Protein 4M32 (pdb70)

Organism: Mycolicibacterium smegmatis (strain ATCC 700084 / mc(2)155) (NCBI:txid246196)

Nearest PDB structures (foldseek):
  4m32-assembly1_A  TM=1.006E+00  e=2.696E-22  Mycolicibacterium smegmatis MC2 155
  4m34-assembly1_A  TM=1.006E+00  e=2.832E-22  Mycolicibacterium smegmatis MC2 155
  4m32-assembly1_C  TM=1.005E+00  e=3.621E-22  Mycolicibacterium smegmatis MC2 155
  4m35-assembly1_A  TM=1.006E+00  e=4.629E-22  Mycolicibacterium smegmatis MC2 155
  4m32-assembly1_D  TM=1.005E+00  e=9.673E-22  Mycolicibacterium smegmatis MC2 155

InterPro domains:
  IPR002177 DNA-binding protein Dps [PIRSF005900] (22-159)
  IPR002177 DNA-binding protein Dps [PR01346] (41-57)
  IPR002177 DNA-binding protein Dps [PR01346] (65-81)
  IPR002177 DNA-binding protein Dps [PR01346] (136-154)
  IPR002177 DNA-binding protein Dps [PTHR42932] (21-159)
  IPR002177 DNA-binding protein Dps [cd01043] (23-156)
  IPR008331 Ferritin/DPS domain [PF00210] (22-156)
  IPR009078 Ferritin-like superfamily [SSF47240] (13-156)
  IPR012347 Ferritin-like [G3DSA:1.20.1260.10] (2-160)
  IPR023188 DNA-binding protein Dps, conserved site [PS00818] (41-57)

Sequence (640 aa):
SARRTESDIQGFHATPEFGGNLQKVLVDLIELSLQGKQAHWNVVGSSNFRDLHLQLDELVDFAREGSSDTIAERMRALDAVPDGRSDTVAATTTLPEFPAFERSTADDVVDLITTRINATVDTIRRVHDAVDAEDPSTANLLHGLIDDGLEKQAWLIRSENRKVSARRTESDIQGFHATPEFGGNLQKVLVDLIELSLQGKQAHWNVVGSSNFRDLHLQLDELVDFAREGSSDTIAERMRALDAVPDGRSDTVAATTTLPEFPAFERSTADVVDLITTRINATVDTIRRVHDAVDAEDPSTANLLHGLIDDGLEKQAWLIRSENRKVSARRTESDIQGFHATPEFGGNLQKVLVDLIELSLQGKQAHWNVVGSSNFRDLHLQLDELVDFAREGSSDTIAERMRALDAVPDGRSDTVAATTTLPEFPAFERSTADVVDLITTRINATVDTIRRVHDAVDAEDPSTANLLHGLIDDGLEKQAWLIRSENRKVSARRTESDIQGFHATPEFGGNLQKVLVDLIELSLQGKQAHWNVVGSNFRDLHLQLDELVDFAREGSSDTIAERMRALDAVPDGRSDTVAATTTLPEFPAFERSTADDVVDLITTRINATVDTIRRVHDAVDAEDPSTANLLHGLIDDGLEKQAWLIRSENRKV

B-factor: mean 15.42, std 6.51, range [6.1, 88.99]

CATH classification: 1.20.1260.10

Secondary structure (P-SEA, 3-state):
cccccccccccccccaaaaaaaaaaaaaaaaaaaaaaaaaacccccaaaaaaaaaaaaaaaaaaaaaaaaaaaaaacbbbbccaaaaaacccccccccccccaaaaaaaaaaaaaaaaaaaaaaaaaaaaacaaaaaaaaaaaaaaaaaaaacccccccc/cccccccccccccccaaaaaaaaaaaaaaaaaaaaaaaaaacccccaaaaaaaaaaaaaaaaaaaaaaaaaaaaaacbbbbbcaaaaaacccccccccccccaaaaaaaaaaaaaaaaaaaaaaaaaaaaacaaaaaaaaaaaaaaaaaaaaaccccccc/cccccccccccccccaaaaaaaaaaaaaaaaaaaaaaaaaacccccaaaaaaaaaaaaaaaaaaaaaaaaaaaaaacbbbbbcaaaaaacccccccccccccaaaaaaaaaaaaaaaaaaaaaaaaaaaaacaaaaaaaaaaaaaaaaaaaacccccccc/cccccccccccccccaaaaaaaaaaaaaaaaaaaaaaaaaacccccaaaaaaaaaaaaaaaaaaaaaaaaaaaaaacbbbbbcaaaaaacccccccccccccaaaaaaaaaaaaaaaaaaaaaaaaaaaaacaaaaaaaaaaaaaaaaaaaacccccccc

Foldseek 3Di:
DPDDDDPDDDDAADDPVLLVLLLQLLLLLLLLLVLLVQQLV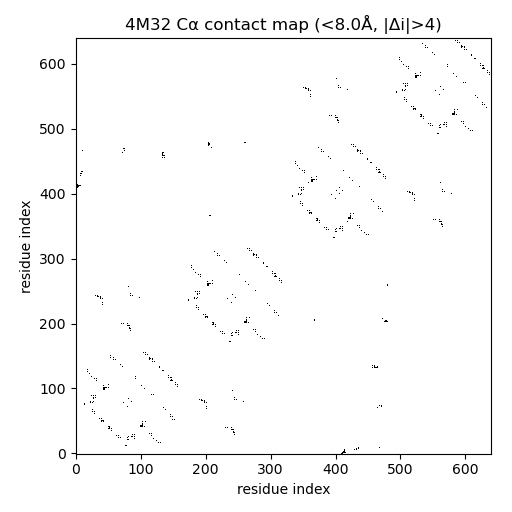AEDDDPNVLSNVLSVVSNVLSVVLNVVSQVVCVRNVHHHDRDPVCSVVRHPADDRDDHHDYLLVSLVRSLSSLVSSLVSLVVCLVVNCVRPVVVSVSSVVSNVVSVVSSCSRNVVNDDD/DPDDPDPDDDDAADDQVLLVLLQLLLLLLLLLLVLLVQCLVQEDDDPNVLSNVLSVVSNVLSVVLNVVSQVVCVVNPHHHDRDPVCSVVRHPQDDRDDHHDYLLVSLVNSLSSLVSSLVSLVVCLVVNCVRPVVVSVSSVVSNVVSVVSSCSSNVVNDDD/DPDDDDPDDDDAADDPVLLVLLLQLLLLLLLLLVLLVQCLVAEDDDPNVLSNVLSVVSNVLSVVLNVVSQVVCVRNVHHHDRDPVCSVVRHPFDDRDHHHDYLLRSLVNSLSSLVSSLVSLVVCLVVNCVRPVVVSVSSVVSNVVSVVSSCSSNVVNDDD/DPDDPDPDDDDAADDPLLLVLLLQLLLLLLVLLVLLVQCLVQEDDDPNVLSNVLSVVSNVLSVVLNVVSQVVCVRRVHHHDHDPVCSVVRHPFDDRDDHHDYLLVSLVRSLRSLVSSLVSLVVCLVVNCVRDVVVSVSSVVSNVVSVVSSCSRNVVNDDD

Structure (mmCIF, N/CA/C/O backbone):
data_4M32
#
_entry.id   4M32
#
_cell.length_a   89.650
_cell.length_b   89.650
_cell.length_c   421.071
_cell.angle_alpha   90.00
_cell.angle_beta   90.00
_cell.angle_gamma   120.00
#
_symmetry.space_group_name_H-M   'H 3 2'
#
loop_
_entity.id
_entity.type
_entity.pdbx_description
1 polymer 'Putative starvation-induced DNA protecting protein/Ferritin and Dps'
2 non-polymer 'MAGNESIUM ION'
3 non-polymer 'CHLORIDE ION'
4 non-polymer 'FE (II) ION'
5 water water
#
loop_
_atom_site.group_PDB
_atom_site.id
_atom_site.type_symbol
_atom_site.label_atom_id
_atom_site.label_alt_id
_atom_site.label_comp_id
_atom_site.label_asym_id
_atom_site.label_entity_id
_atom_site.label_seq_id
_atom_site.pdbx_PDB_ins_code
_atom_site.Cartn_x
_atom_site.Cartn_y
_atom_site.Cartn_z
_atom_site.occupancy
_atom_site.B_iso_or_equiv
_atom_site.auth_seq_id
_atom_site.auth_comp_id
_atom_site.auth_asym_id
_atom_site.auth_atom_id
_atom_site.pdbx_PDB_model_num
ATOM 1 N N . SER A 1 9 ? 2.136 19.967 15.129 1.00 29.07 2 SER A N 1
ATOM 2 C CA . SER A 1 9 ? 2.812 21.156 15.729 1.00 28.82 2 SER A CA 1
ATOM 3 C C . SER A 1 9 ? 2.211 21.509 17.087 1.00 28.59 2 SER A C 1
ATOM 4 O O . SER A 1 9 ? 1.031 21.862 17.187 1.00 28.67 2 SER A O 1
ATOM 7 N N . ALA A 1 10 ? 3.036 21.409 18.126 1.00 28.05 3 ALA A N 1
ATOM 8 C CA . ALA A 1 10 ? 2.609 21.696 19.494 1.00 27.50 3 ALA A CA 1
ATOM 9 C C . ALA A 1 10 ? 3.004 23.106 19.949 1.00 27.06 3 ALA A C 1
ATOM 10 O O . ALA A 1 10 ? 2.848 23.451 21.125 1.00 27.12 3 ALA A O 1
ATOM 12 N N . ARG A 1 11 ? 3.498 23.917 19.013 1.00 26.55 4 ARG A N 1
ATOM 13 C CA . ARG A 1 11 ? 4.001 25.260 19.322 1.00 26.09 4 ARG A CA 1
ATOM 14 C C . ARG A 1 11 ? 2.912 26.211 19.803 1.00 26.12 4 ARG A C 1
ATOM 15 O O . ARG A 1 11 ? 1.832 26.285 19.214 1.00 25.81 4 ARG A O 1
ATOM 23 N N . ARG A 1 12 ? 3.212 26.934 20.878 1.00 26.24 5 ARG A N 1
ATOM 24 C CA . ARG A 1 12 ? 2.356 28.011 21.359 1.00 26.54 5 ARG A CA 1
ATOM 25 C C . ARG A 1 12 ? 2.464 29.206 20.415 1.00 27.00 5 ARG A C 1
ATOM 26 O O . ARG A 1 12 ? 3.482 29.380 19.740 1.00 26.98 5 ARG A O 1
ATOM 34 N N . THR A 1 13 ? 1.414 30.023 20.369 1.00 27.64 6 THR A N 1
ATOM 35 C CA . THR A 1 13 ? 1.351 31.140 19.422 1.00 28.31 6 THR A CA 1
ATOM 36 C C . THR A 1 13 ? 1.290 32.523 20.079 1.00 28.68 6 THR A C 1
ATOM 37 O O . THR A 1 13 ? 1.140 33.533 19.383 1.00 28.93 6 THR A O 1
ATOM 41 N N . GLU A 1 14 ? 1.406 32.571 21.407 1.00 29.03 7 GLU A N 1
ATOM 42 C CA . GLU A 1 14 ? 1.472 33.847 22.122 1.00 29.23 7 GLU A CA 1
ATOM 43 C C . GLU A 1 14 ? 2.768 34.569 21.777 1.00 29.32 7 GLU A C 1
ATOM 44 O O . GLU A 1 14 ? 3.840 33.958 21.749 1.00 29.40 7 GLU A O 1
ATOM 50 N N . SER A 1 15 ? 2.662 35.867 21.506 1.00 29.44 8 SER A N 1
ATOM 51 C CA . SER A 1 15 ? 3.838 36.701 21.262 1.00 29.48 8 SER A CA 1
ATOM 52 C C . SER A 1 15 ? 4.459 37.159 22.581 1.00 29.26 8 SER A C 1
ATOM 53 O O . SER A 1 15 ? 5.648 37.485 22.638 1.00 29.36 8 SER A O 1
ATOM 56 N N . ASP A 1 16 ? 3.645 37.179 23.633 1.00 28.91 9 ASP A N 1
ATOM 57 C CA . ASP A 1 16 ? 4.095 37.576 24.961 1.00 28.53 9 ASP A CA 1
ATOM 58 C C . ASP A 1 16 ? 3.713 36.532 26.008 1.00 28.24 9 ASP A C 1
ATOM 59 O O . ASP A 1 16 ? 2.530 36.320 26.291 1.00 28.27 9 ASP A O 1
ATOM 61 N N . ILE A 1 17 ? 4.722 35.866 26.563 1.00 27.66 10 ILE A N 1
ATOM 62 C CA . ILE A 1 17 ? 4.519 34.944 27.678 1.00 27.20 10 ILE A CA 1
ATOM 63 C C . ILE A 1 17 ? 5.235 35.491 28.908 1.00 26.97 10 ILE A C 1
ATOM 64 O O . ILE A 1 17 ? 6.459 35.638 28.914 1.00 26.93 10 ILE A O 1
ATOM 69 N N . GLN A 1 18 ? 4.455 35.797 29.940 1.00 26.66 11 GLN A N 1
ATOM 70 C CA . GLN A 1 18 ? 4.973 36.397 31.163 1.00 26.54 11 GLN A CA 1
ATOM 71 C C . GLN A 1 18 ? 5.655 35.345 32.044 1.00 26.04 11 GLN A C 1
ATOM 72 O O . GLN A 1 18 ? 5.401 34.147 31.904 1.00 25.82 11 GLN A O 1
ATOM 78 N N . GLY A 1 19 ? 6.531 35.800 32.937 1.00 25.54 12 GLY A N 1
ATOM 79 C CA . GLY A 1 19 ? 7.226 34.906 33.860 1.00 25.09 12 GLY A CA 1
ATOM 80 C C . GLY A 1 19 ? 6.514 34.797 35.196 1.00 24.79 12 GLY A C 1
ATOM 81 O O . GLY A 1 19 ? 5.532 35.502 35.446 1.00 24.61 12 GLY A O 1
ATOM 82 N N . PHE A 1 20 ? 7.008 33.903 36.050 1.00 24.39 13 PHE A N 1
ATOM 83 C CA . PHE A 1 20 ? 6.482 33.735 37.404 1.00 24.21 13 PHE A CA 1
ATOM 84 C C . PHE A 1 20 ? 6.751 34.987 38.243 1.00 24.14 13 PHE A C 1
ATOM 85 O O . PHE A 1 20 ? 7.889 35.460 38.320 1.00 24.11 13 PHE A O 1
ATOM 93 N N . HIS A 1 21 ? 5.696 35.519 38.858 1.00 24.18 14 HIS A N 1
ATOM 94 C CA . HIS A 1 21 ? 5.799 36.697 39.719 1.00 24.21 14 HIS A CA 1
ATOM 95 C C . HIS A 1 21 ? 5.599 36.307 41.175 1.00 23.67 14 HIS A C 1
ATOM 96 O O . HIS A 1 21 ? 4.645 35.603 41.514 1.00 23.67 14 HIS A O 1
ATOM 103 N N . ALA A 1 22 ? 6.508 36.768 42.028 1.00 22.90 15 ALA A N 1
ATOM 104 C CA . ALA A 1 22 ? 6.402 36.556 43.465 1.00 22.23 15 ALA A CA 1
ATOM 105 C C . ALA A 1 22 ? 5.353 37.485 44.070 1.00 21.67 15 ALA A C 1
ATOM 106 O O . ALA A 1 22 ? 5.218 38.639 43.646 1.00 21.47 15 ALA A O 1
ATOM 108 N N . THR A 1 23 ? 4.615 36.974 45.055 1.00 21.04 16 THR A N 1
ATOM 109 C CA . THR A 1 23 ? 3.712 37.797 45.865 1.00 20.51 16 THR A CA 1
ATOM 110 C C . THR A 1 23 ? 4.529 38.750 46.736 1.00 20.22 16 THR A C 1
ATOM 111 O O . THR A 1 23 ? 5.711 38.490 46.984 1.00 20.09 16 THR A O 1
ATOM 115 N N . PRO A 1 24 ? 3.911 39.857 47.202 1.00 19.95 17 PRO A N 1
ATOM 116 C CA . PRO A 1 24 ? 4.586 40.749 48.150 1.00 19.75 17 PRO A CA 1
ATOM 117 C C . PRO A 1 24 ? 5.092 40.035 49.409 1.00 19.46 17 PRO A C 1
ATOM 118 O O . PRO A 1 24 ? 6.181 40.352 49.894 1.00 19.49 17 PRO A O 1
ATOM 122 N N . GLU A 1 25 ? 4.313 39.080 49.923 1.00 19.10 18 GLU A N 1
ATOM 123 C CA . GLU A 1 25 ? 4.701 38.312 51.111 1.00 18.73 18 GLU A CA 1
ATOM 124 C C . GLU A 1 25 ? 5.976 37.509 50.849 1.00 18.00 18 GLU A C 1
ATOM 125 O O . GLU A 1 25 ? 6.898 37.505 51.670 1.00 17.59 18 GLU A O 1
ATOM 131 N N . PHE A 1 26 ? 6.012 36.841 49.697 1.00 17.28 19 PHE A N 1
ATOM 132 C CA . PHE A 1 26 ? 7.165 36.057 49.260 1.00 16.54 19 PHE A CA 1
ATOM 133 C C . PHE A 1 26 ? 8.402 36.948 49.154 1.00 15.98 19 PHE A C 1
ATOM 134 O O . PHE A 1 26 ? 9.462 36.607 49.676 1.00 15.86 19 PHE A O 1
ATOM 142 N N . GLY A 1 27 ? 8.249 38.092 48.489 1.00 15.34 20 GLY A N 1
ATOM 143 C CA . GLY A 1 27 ? 9.312 39.096 48.389 1.00 14.57 20 GLY A CA 1
ATOM 144 C C . GLY A 1 27 ? 9.818 39.534 49.750 1.00 14.20 20 GLY A C 1
ATOM 145 O O . GLY A 1 27 ? 11.028 39.588 49.981 1.00 14.07 20 GLY A O 1
ATOM 146 N N . GLY A 1 28 ? 8.883 39.836 50.651 1.00 13.68 21 GLY A N 1
ATOM 147 C CA . GLY A 1 28 ? 9.206 40.187 52.034 1.00 13.11 21 GLY A CA 1
ATOM 148 C C . GLY A 1 28 ? 9.991 39.105 52.756 1.00 12.81 21 GLY A C 1
ATOM 149 O O . GLY A 1 28 ? 10.950 39.399 53.472 1.00 12.53 21 GLY A O 1
ATOM 150 N N . ASN A 1 29 ? 9.588 37.850 52.566 1.00 12.35 22 ASN A N 1
ATOM 151 C CA . ASN A 1 29 ? 10.274 36.718 53.193 1.00 12.13 22 ASN A CA 1
ATOM 152 C C . ASN A 1 29 ? 11.729 36.551 52.743 1.00 11.85 22 ASN A C 1
ATOM 153 O O . ASN A 1 29 ? 12.606 36.250 53.557 1.00 11.62 22 ASN A O 1
ATOM 158 N N . LEU A 1 30 ? 11.979 36.749 51.451 1.00 11.46 23 LEU A N 1
ATOM 159 C CA . LEU A 1 30 ? 13.342 36.667 50.928 1.00 11.30 23 LEU A CA 1
ATOM 160 C C . LEU A 1 30 ? 14.165 37.870 51.376 1.00 11.20 23 LEU A C 1
ATOM 161 O O . LEU A 1 30 ? 15.363 37.746 51.629 1.00 10.97 23 LEU A O 1
ATOM 166 N N . GLN A 1 31 ? 13.510 39.026 51.488 1.00 11.17 24 GLN A N 1
ATOM 167 C CA . GLN A 1 31 ? 14.139 40.233 52.027 1.00 11.39 24 GLN A CA 1
ATOM 168 C C . GLN A 1 31 ? 14.642 40.016 53.466 1.00 11.43 24 GLN A C 1
ATOM 169 O O . GLN A 1 31 ? 15.739 40.457 53.812 1.00 11.43 24 GLN A O 1
ATOM 175 N N . LYS A 1 32 ? 13.843 39.328 54.284 1.00 11.57 25 LYS A N 1
ATOM 176 C CA . LYS A 1 32 ? 14.237 38.949 55.652 1.00 11.74 25 LYS A CA 1
ATOM 177 C C . LYS A 1 32 ? 15.499 38.082 55.665 1.00 11.43 25 LYS A C 1
ATOM 178 O O . LYS A 1 32 ? 16.402 38.292 56.485 1.00 11.43 25 LYS A O 1
ATOM 184 N N . VAL A 1 33 ? 15.552 37.112 54.756 1.00 11.03 26 VAL A N 1
ATOM 185 C CA . VAL A 1 33 ? 16.728 36.251 54.602 1.00 10.73 26 VAL A CA 1
ATOM 186 C C . VAL A 1 33 ? 17.939 37.085 54.167 1.00 10.64 26 VAL A C 1
ATOM 187 O O . VAL A 1 33 ? 19.015 36.984 54.760 1.00 10.24 26 VAL A O 1
ATOM 191 N N . LEU A 1 34 ? 17.737 37.926 53.154 1.00 10.60 27 LEU A N 1
ATOM 192 C CA . LEU A 1 34 ? 18.801 38.775 52.615 1.00 10.61 27 LEU A CA 1
ATOM 193 C C . LEU A 1 34 ? 19.502 39.634 53.673 1.00 10.44 27 LEU A C 1
ATOM 194 O O . LEU A 1 34 ? 20.729 39.626 53.760 1.00 10.24 27 LEU A O 1
ATOM 199 N N . VAL A 1 35 ? 18.731 40.371 54.471 1.00 10.29 28 VAL A N 1
ATOM 200 C CA . VAL A 1 35 ? 19.328 41.289 55.448 1.00 10.24 28 VAL A CA 1
ATOM 201 C C . VAL A 1 35 ? 20.129 40.572 56.530 1.00 10.14 28 VAL A C 1
ATOM 202 O O . VAL A 1 35 ? 21.147 41.085 56.988 1.00 10.12 28 VAL A O 1
ATOM 206 N N . ASP A 1 36 ? 19.681 39.380 56.919 1.00 9.89 29 ASP A N 1
ATOM 207 C CA . ASP A 1 36 ? 20.414 38.594 57.906 1.00 9.83 29 ASP A CA 1
ATOM 208 C C . ASP A 1 36 ? 21.689 37.983 57.322 1.00 9.49 29 ASP A C 1
ATOM 209 O O . ASP A 1 36 ? 22.690 37.858 58.026 1.00 9.53 29 ASP A O 1
ATOM 214 N N . LEU A 1 37 ? 21.660 37.629 56.036 1.00 9.12 30 LEU A N 1
ATOM 215 C CA . LEU A 1 37 ? 22.862 37.136 55.354 1.00 8.89 30 LEU A CA 1
ATOM 216 C C . LEU A 1 37 ? 23.918 38.236 55.218 1.00 8.81 30 LEU A C 1
ATOM 217 O O . LEU A 1 37 ? 25.107 37.990 55.422 1.00 8.97 30 LEU A O 1
ATOM 222 N N . ILE A 1 38 ? 23.484 39.446 54.874 1.00 8.73 31 ILE A N 1
ATOM 223 C CA . ILE A 1 38 ? 24.404 40.584 54.773 1.00 8.82 31 ILE A CA 1
ATOM 224 C C . ILE A 1 38 ? 24.960 40.938 56.151 1.00 8.96 31 ILE A C 1
ATOM 225 O O . ILE A 1 38 ? 26.168 41.113 56.303 1.00 8.99 31 ILE A O 1
ATOM 230 N N . GLU A 1 39 ? 24.082 41.027 57.150 1.00 9.21 32 GLU A N 1
ATOM 231 C CA . GLU A 1 39 ? 24.523 41.300 58.518 1.00 9.38 32 GLU A CA 1
ATOM 232 C C . GLU A 1 39 ? 25.532 40.254 58.987 1.00 9.45 32 GLU A C 1
ATOM 233 O O . GLU A 1 39 ? 26.557 40.602 59.575 1.00 9.46 32 GLU A O 1
ATOM 239 N N . LEU A 1 40 ? 25.254 38.982 58.702 1.00 9.35 33 LEU A N 1
ATOM 240 C CA . LEU A 1 40 ? 26.175 37.902 59.064 1.00 9.56 33 LEU A CA 1
ATOM 241 C C . LEU A 1 40 ? 27.532 38.068 58.382 1.00 9.61 33 LEU A C 1
ATOM 242 O O . LEU A 1 40 ? 28.573 37.843 59.000 1.00 9.78 33 LEU A O 1
ATOM 247 N N . SER A 1 41 ? 27.507 38.461 57.110 1.00 9.74 34 SER A N 1
ATOM 248 C CA . SER A 1 41 ? 28.723 38.767 56.363 1.00 10.18 34 SER A CA 1
ATOM 249 C C . SER A 1 41 ? 29.548 39.868 57.030 1.00 9.92 34 SER A C 1
ATOM 250 O O . SER A 1 41 ? 30.770 39.741 57.161 1.00 9.57 34 SER A O 1
ATOM 253 N N . LEU A 1 42 ? 28.876 40.943 57.440 1.00 9.87 35 LEU A N 1
ATOM 254 C CA . LEU A 1 42 ? 29.547 42.073 58.082 1.00 10.07 35 LEU A CA 1
ATOM 255 C C . LEU A 1 42 ? 30.100 41.701 59.458 1.00 9.99 35 LEU A C 1
ATOM 256 O O . LEU A 1 42 ? 31.231 42.053 59.796 1.00 9.51 35 LEU A O 1
ATOM 261 N N . GLN A 1 43 ? 29.302 40.980 60.243 1.00 9.90 36 GLN A N 1
ATOM 262 C CA . GLN A 1 43 ? 29.750 40.512 61.554 1.00 10.26 36 GLN A CA 1
ATOM 263 C C . GLN A 1 43 ? 30.888 39.491 61.438 1.00 10.26 36 GLN A C 1
ATOM 264 O O . GLN A 1 43 ? 31.789 39.455 62.285 1.00 10.61 36 GLN A O 1
ATOM 270 N N . GLY A 1 44 ? 30.845 38.671 60.388 1.00 10.18 37 GLY A N 1
ATOM 271 C CA . GLY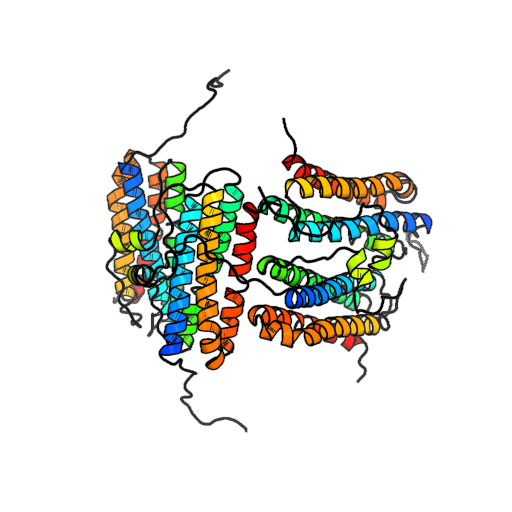 A 1 44 ? 31.884 37.670 60.141 1.00 10.29 37 GLY A CA 1
ATOM 272 C C . GLY A 1 44 ? 33.240 38.310 59.899 1.00 10.25 37 GLY A C 1
ATOM 273 O O . GLY A 1 44 ? 34.247 37.865 60.448 1.00 10.39 37 GLY A O 1
ATOM 274 N N . LYS A 1 45 ? 33.259 39.363 59.081 1.00 10.18 38 LYS A N 1
ATOM 275 C CA . LYS A 1 45 ? 34.485 40.128 58.830 1.00 9.89 38 LYS A CA 1
ATOM 276 C C . LYS A 1 45 ? 34.997 40.836 60.087 1.00 9.78 38 LYS A C 1
ATOM 277 O O . LYS A 1 45 ? 36.202 40.842 60.345 1.00 9.38 38 LYS A O 1
ATOM 283 N N . GLN A 1 46 ? 34.082 41.429 60.857 1.00 9.77 39 GLN A N 1
ATOM 284 C CA . GLN A 1 46 ? 34.429 42.064 62.134 1.00 9.82 39 GLN A CA 1
ATOM 285 C C . GLN A 1 46 ? 35.154 41.076 63.050 1.00 9.96 39 GLN A C 1
ATOM 286 O O . GLN A 1 46 ? 36.211 41.395 63.598 1.00 9.85 39 GLN A O 1
ATOM 292 N N . ALA A 1 47 ? 34.578 39.883 63.200 1.00 9.76 40 ALA A N 1
ATOM 293 C CA . ALA A 1 47 ? 35.169 38.820 64.008 1.00 9.94 40 ALA A CA 1
ATOM 294 C C . ALA A 1 47 ? 36.513 38.373 63.436 1.00 10.10 40 ALA A C 1
ATOM 295 O O . ALA A 1 47 ? 37.474 38.196 64.175 1.00 10.15 40 ALA A O 1
ATOM 297 N N . HIS A 1 48 ? 36.560 38.213 62.116 1.00 10.01 41 HIS A N 1
ATOM 298 C CA . HIS A 1 48 ? 37.761 37.815 61.376 1.00 10.15 41 HIS A CA 1
ATOM 299 C C . HIS A 1 48 ? 38.936 38.772 61.643 1.00 10.14 41 HIS A C 1
ATOM 300 O O . HIS A 1 48 ? 40.060 38.331 61.895 1.00 10.25 41 HIS A O 1
ATOM 307 N N . TRP A 1 49 ? 38.667 40.074 61.625 1.00 9.83 42 TRP A N 1
ATOM 308 C CA . TRP A 1 49 ? 39.710 41.070 61.880 1.00 9.96 42 TRP A CA 1
ATOM 309 C C . TRP A 1 49 ? 40.110 41.151 63.353 1.00 10.07 42 TRP A C 1
ATOM 310 O O . TRP A 1 49 ? 41.285 41.326 63.671 1.00 10.29 42 TRP A O 1
ATOM 321 N N . ASN A 1 50 ? 39.132 41.016 64.242 1.00 10.21 43 ASN A N 1
ATOM 322 C CA . ASN A 1 50 ? 39.328 41.392 65.641 1.00 10.52 43 ASN A CA 1
ATOM 323 C C . ASN A 1 50 ? 39.502 40.271 66.654 1.00 10.43 43 ASN A C 1
ATOM 324 O O . ASN A 1 50 ? 39.718 40.533 67.841 1.00 10.86 43 ASN A O 1
ATOM 329 N N . VAL A 1 51 ? 39.420 39.024 66.194 1.00 10.31 44 VAL A N 1
ATOM 330 C CA . VAL A 1 51 ? 39.673 37.875 67.065 1.00 10.04 44 VAL A CA 1
ATOM 331 C C . VAL A 1 51 ? 41.159 37.812 67.450 1.00 10.04 44 VAL A C 1
ATOM 332 O O . VAL A 1 51 ? 42.029 38.002 66.607 1.00 9.95 44 VAL A O 1
ATOM 336 N N . VAL A 1 52 ? 41.428 37.600 68.738 1.00 9.87 45 VAL A N 1
ATOM 337 C CA . VAL A 1 52 ? 42.785 37.342 69.222 1.00 9.86 45 VAL A CA 1
ATOM 338 C C . VAL A 1 52 ? 42.773 36.200 70.236 1.00 9.81 45 VAL A C 1
ATOM 339 O O . VAL A 1 52 ? 41.752 35.941 70.882 1.00 9.69 45 VAL A O 1
ATOM 343 N N . GLY A 1 53 ? 43.909 35.525 70.373 1.00 9.67 46 GLY A N 1
ATOM 344 C CA . GLY A 1 53 ? 44.072 34.519 71.415 1.00 9.57 46 GLY A CA 1
ATOM 345 C C . GLY A 1 53 ? 44.366 33.125 70.915 1.00 9.48 46 GLY A C 1
ATOM 346 O O . GLY A 1 53 ? 44.696 32.929 69.737 1.00 9.35 46 GLY A O 1
ATOM 347 N N A SER A 1 54 ? 44.240 32.154 71.816 0.40 9.43 47 SER A N 1
ATOM 348 N N B SER A 1 54 ? 44.245 32.159 71.824 0.60 9.49 47 SER A N 1
ATOM 349 C CA A SER A 1 54 ? 44.540 30.753 71.522 0.40 9.48 47 SER A CA 1
ATOM 350 C CA B SER A 1 54 ? 44.482 30.748 71.532 0.60 9.66 47 SER A CA 1
ATOM 351 C C A SER A 1 54 ? 43.754 30.246 70.317 0.40 9.37 47 SER A C 1
ATOM 352 C C B SER A 1 54 ? 43.745 30.322 70.268 0.60 9.43 47 SER A C 1
ATOM 353 O O A SER A 1 54 ? 42.525 30.293 70.303 0.40 9.45 47 SER A O 1
ATOM 354 O O B SER A 1 54 ? 42.534 30.509 70.160 0.60 9.53 47 SER A O 1
ATOM 359 N N . ASN A 1 55 ? 44.488 29.762 69.319 1.00 9.31 48 ASN A N 1
ATOM 360 C CA . ASN A 1 55 ? 43.931 29.302 68.042 1.00 9.08 48 ASN A CA 1
ATOM 361 C C . ASN A 1 55 ? 43.350 30.408 67.162 1.00 8.79 48 ASN A C 1
ATOM 362 O O . ASN A 1 55 ? 42.388 30.190 66.412 1.00 8.71 48 ASN A O 1
ATOM 367 N N . PHE A 1 56 ? 43.967 31.587 67.247 1.00 8.60 49 PHE A N 1
ATOM 368 C CA . PHE A 1 56 ? 43.615 32.720 66.400 1.00 8.54 49 PHE A CA 1
ATOM 369 C C . PHE A 1 56 ? 43.502 32.342 64.921 1.00 8.48 49 PHE A C 1
ATOM 370 O O . PHE A 1 56 ? 42.494 32.639 64.277 1.00 8.54 49 PHE A O 1
ATOM 378 N N . ARG A 1 57 ? 44.539 31.699 64.386 1.00 8.51 50 ARG A N 1
ATOM 379 C CA . ARG A 1 57 ? 44.657 31.535 62.935 1.00 8.20 50 ARG A CA 1
ATOM 380 C C . ARG A 1 57 ? 43.516 30.718 62.347 1.00 8.27 50 ARG A C 1
ATOM 381 O O . ARG A 1 57 ? 42.916 31.126 61.353 1.00 8.51 50 ARG A O 1
ATOM 389 N N . ASP A 1 58 ? 43.209 29.582 62.973 1.00 8.20 51 ASP A N 1
ATOM 390 C CA . ASP A 1 58 ? 42.117 28.723 62.518 1.00 8.20 51 ASP A CA 1
ATOM 391 C C . ASP A 1 58 ? 40.796 29.463 62.427 1.00 8.20 51 ASP A C 1
ATOM 392 O O . ASP A 1 58 ? 40.082 29.332 61.436 1.00 7.75 51 ASP A O 1
ATOM 397 N N . LEU A 1 59 ? 40.475 30.235 63.464 1.00 8.43 52 LEU A N 1
ATOM 398 C CA . LEU A 1 59 ? 39.218 30.970 63.485 1.00 8.77 52 LEU A CA 1
ATOM 399 C C . LEU A 1 59 ? 39.210 32.091 62.460 1.00 8.69 52 LEU A C 1
ATOM 400 O O . LEU A 1 59 ? 38.237 32.244 61.730 1.00 8.72 52 LEU A O 1
ATOM 405 N N . HIS A 1 60 ? 40.305 32.854 62.409 1.00 8.74 53 HIS A N 1
ATOM 406 C CA . HIS A 1 60 ? 40.517 33.903 61.411 1.00 8.67 53 HIS A CA 1
ATOM 407 C C . HIS A 1 60 ? 40.198 33.375 60.004 1.00 8.63 53 HIS A C 1
ATOM 408 O O . HIS A 1 60 ? 39.406 33.973 59.272 1.00 8.61 53 HIS A O 1
ATOM 415 N N . LEU A 1 61 ? 40.787 32.234 59.654 1.00 8.65 54 LEU A N 1
ATOM 416 C CA . LEU A 1 61 ? 40.577 31.608 58.345 1.00 8.66 54 LEU A CA 1
ATOM 417 C C . LEU A 1 61 ? 39.153 31.071 58.146 1.00 8.58 54 LEU A C 1
ATOM 418 O O . LEU A 1 61 ? 38.535 31.312 57.101 1.00 8.38 54 LEU A O 1
ATOM 423 N N . GLN A 1 62 ? 38.633 30.355 59.141 1.00 8.27 55 GLN A N 1
ATOM 424 C CA . GLN A 1 62 ? 37.282 29.791 59.044 1.00 8.55 55 GLN A CA 1
ATOM 425 C C . GLN A 1 62 ? 36.224 30.889 58.901 1.00 8.46 55 GLN A C 1
ATOM 426 O O . GLN A 1 62 ? 35.241 30.718 58.182 1.00 8.44 55 GLN A O 1
ATOM 432 N N . LEU A 1 63 ? 36.440 32.013 59.581 1.00 8.67 56 LEU A N 1
ATOM 433 C CA . LEU A 1 63 ? 35.520 33.147 59.491 1.00 8.65 56 LEU A CA 1
ATOM 434 C C . LEU A 1 63 ? 35.471 33.737 58.085 1.00 8.77 56 LEU A C 1
ATOM 435 O O . LEU A 1 63 ? 34.410 34.153 57.631 1.00 8.70 56 LEU A O 1
ATOM 440 N N . ASP A 1 64 ? 36.614 33.763 57.400 1.00 8.77 57 ASP A N 1
ATOM 441 C CA . ASP A 1 64 ? 36.648 34.179 55.999 1.00 9.07 57 ASP A CA 1
ATOM 442 C C . ASP A 1 64 ? 35.846 33.252 55.093 1.00 9.26 57 ASP A C 1
ATOM 443 O O . ASP A 1 64 ? 35.190 33.715 54.163 1.00 9.25 57 ASP A O 1
ATOM 448 N N . GLU A 1 65 ? 35.888 31.950 55.374 1.00 9.17 58 GLU A N 1
ATOM 449 C CA . GLU A 1 65 ? 35.089 30.980 54.616 1.00 9.65 58 GLU A CA 1
ATOM 450 C C . GLU A 1 65 ? 33.595 31.177 54.857 1.00 9.22 58 GLU A C 1
ATOM 451 O O . GLU A 1 65 ? 32.787 31.055 53.932 1.00 9.05 58 GLU A O 1
ATOM 457 N N . LEU A 1 66 ? 33.237 31.476 56.103 1.00 9.00 59 LEU A N 1
ATOM 458 C CA . LEU A 1 66 ? 31.860 31.813 56.449 1.00 8.65 59 LEU A CA 1
ATOM 459 C C . LEU A 1 66 ? 31.389 33.057 55.692 1.00 8.67 59 LEU A C 1
ATOM 460 O O . LEU A 1 66 ? 30.294 33.061 55.129 1.00 8.05 59 LEU A O 1
ATOM 465 N N . VAL A 1 67 ? 32.218 34.104 55.691 1.00 8.58 60 VAL A N 1
ATOM 466 C CA . VAL A 1 67 ? 31.904 35.350 54.982 1.00 8.93 60 VAL A CA 1
ATOM 467 C C . VAL A 1 67 ? 31.689 35.099 53.487 1.00 9.44 60 VAL A C 1
ATOM 468 O O . VAL A 1 67 ? 30.709 35.581 52.913 1.00 9.04 60 VAL A O 1
ATOM 472 N N . ASP A 1 68 ? 32.591 34.333 52.872 1.00 9.75 61 ASP A N 1
ATOM 473 C CA . ASP A 1 68 ? 32.457 33.964 51.457 1.00 10.51 61 ASP A CA 1
ATOM 474 C C . ASP A 1 68 ? 31.112 33.297 51.166 1.00 10.38 61 ASP A C 1
ATOM 475 O O . ASP A 1 68 ? 30.453 33.634 50.183 1.00 10.30 61 ASP A O 1
ATOM 480 N N . PHE A 1 69 ? 30.707 32.362 52.027 1.00 10.27 62 PHE A N 1
ATOM 481 C CA . PHE A 1 69 ? 29.444 31.648 51.840 1.00 10.32 62 PHE A CA 1
ATOM 482 C C . PHE A 1 69 ? 28.234 32.566 52.003 1.00 9.99 62 PHE A C 1
ATOM 483 O O . PHE A 1 69 ? 27.298 32.516 51.196 1.00 9.61 62 PHE A O 1
ATOM 491 N N . ALA A 1 70 ? 28.258 33.390 53.048 1.00 9.74 63 ALA A N 1
ATOM 492 C CA . ALA A 1 70 ? 27.184 34.351 53.306 1.00 9.89 63 ALA A CA 1
ATOM 493 C C . ALA A 1 70 ? 27.048 35.398 52.191 1.00 9.71 63 ALA A C 1
ATOM 494 O O . ALA A 1 70 ? 25.934 35.777 51.831 1.00 9.72 63 ALA A O 1
ATOM 496 N N . ARG A 1 71 ? 28.178 35.854 51.647 1.00 9.71 64 ARG A N 1
ATOM 497 C CA . ARG A 1 71 ? 28.175 36.796 50.519 1.00 9.53 64 ARG A CA 1
ATOM 498 C C . ARG A 1 71 ? 27.605 36.153 49.256 1.00 9.60 64 ARG A C 1
ATOM 499 O O . ARG A 1 71 ? 26.814 36.771 48.533 1.00 9.64 64 ARG A O 1
ATOM 507 N N . GLU A 1 72 ? 28.008 34.913 48.994 1.00 9.55 65 GLU A N 1
ATOM 508 C CA . GLU A 1 72 ? 27.465 34.154 47.867 1.00 9.83 65 GLU A CA 1
ATOM 509 C C . GLU A 1 72 ? 25.971 33.911 48.066 1.00 9.82 65 GLU A C 1
ATOM 510 O O . GLU A 1 72 ? 25.192 33.977 47.116 1.00 9.97 65 GLU A O 1
ATOM 513 N N . GLY A 1 73 ? 25.586 33.637 49.310 1.00 10.04 66 GLY A N 1
ATOM 514 C CA . GLY A 1 73 ? 24.187 33.443 49.676 1.00 10.24 66 GLY A CA 1
ATOM 515 C C . GLY A 1 73 ? 23.328 34.678 49.466 1.00 10.21 66 GLY A C 1
ATOM 516 O O . GLY A 1 73 ? 22.212 34.578 48.949 1.00 10.11 66 GLY A O 1
ATOM 517 N N A SER A 1 74 ? 23.838 35.841 49.867 0.50 10.32 67 SER A N 1
ATOM 518 N N B SER A 1 74 ? 23.846 35.835 49.878 0.50 10.32 67 SER A N 1
ATOM 519 C CA A SER A 1 74 ? 23.112 37.099 49.680 0.50 10.52 67 SER A CA 1
ATOM 520 C CA B SER A 1 74 ? 23.164 37.115 49.681 0.50 10.52 67 SER A CA 1
ATOM 521 C C A SER A 1 74 ? 22.900 37.401 48.195 0.50 10.69 67 SER A C 1
ATOM 522 C C B SER A 1 74 ? 22.893 37.352 48.199 0.50 10.67 67 SER A C 1
ATOM 523 O O A SER A 1 74 ? 21.831 37.867 47.802 0.50 10.73 67 SER A O 1
ATOM 524 O O B SER A 1 74 ? 21.784 37.724 47.816 0.50 10.69 67 SER A O 1
ATOM 529 N N . ASP A 1 75 ? 23.915 37.118 47.379 1.00 10.87 68 ASP A N 1
ATOM 530 C CA . ASP A 1 75 ? 23.801 37.229 45.919 1.00 11.38 68 ASP A CA 1
ATOM 531 C C . ASP A 1 75 ? 22.698 36.322 45.380 1.00 11.30 68 ASP A C 1
ATOM 532 O O . ASP A 1 75 ? 21.851 36.770 44.603 1.00 11.34 68 ASP A O 1
ATOM 537 N N . THR A 1 76 ? 22.709 35.059 45.811 1.00 11.18 69 THR A N 1
ATOM 538 C CA . THR A 1 76 ? 21.725 34.064 45.382 1.00 11.37 69 THR A CA 1
ATOM 539 C C . THR A 1 76 ? 20.298 34.529 45.685 1.00 11.25 69 THR A C 1
ATOM 540 O O . THR A 1 76 ? 19.429 34.487 44.814 1.00 10.88 69 THR A O 1
ATOM 544 N N . ILE A 1 77 ? 20.074 34.976 46.919 1.00 11.12 70 ILE A N 1
ATOM 545 C CA . ILE A 1 77 ? 18.750 35.422 47.355 1.00 10.93 70 ILE A CA 1
ATOM 546 C C . ILE A 1 77 ? 18.307 36.699 46.636 1.00 10.85 70 ILE A C 1
ATOM 547 O O . ILE A 1 77 ? 17.181 36.767 46.136 1.00 10.53 70 ILE A O 1
ATOM 552 N N . ALA A 1 78 ? 19.190 37.696 46.570 1.00 10.75 71 ALA A N 1
ATOM 553 C CA . ALA A 1 78 ? 18.871 38.948 45.877 1.00 10.97 71 ALA A CA 1
ATOM 554 C C . ALA A 1 78 ? 18.570 38.722 44.394 1.00 11.09 71 ALA A C 1
ATOM 555 O O . ALA A 1 78 ? 17.604 39.279 43.866 1.00 11.29 71 ALA A O 1
ATOM 557 N N . GLU A 1 79 ? 19.382 37.897 43.731 1.00 11.23 72 GLU A N 1
ATOM 558 C CA . GLU A 1 79 ? 19.157 37.573 42.315 1.00 11.54 72 GLU A CA 1
ATOM 559 C C . GLU A 1 79 ? 17.863 36.784 42.103 1.00 11.33 72 GLU A C 1
ATOM 560 O O . GLU A 1 79 ? 17.175 36.970 41.093 1.00 11.18 72 GLU A O 1
ATOM 566 N N . ARG A 1 80 ? 17.538 35.904 43.052 1.00 11.17 73 ARG A N 1
ATOM 567 C CA . ARG A 1 80 ? 16.283 35.150 42.991 1.00 11.19 73 ARG A CA 1
ATOM 568 C C . ARG A 1 80 ? 15.089 36.096 43.097 1.00 11.33 73 ARG A C 1
ATOM 569 O O . ARG A 1 80 ? 14.093 35.925 42.386 1.00 11.32 73 ARG A O 1
ATOM 577 N N . MET A 1 81 ? 15.202 37.096 43.973 1.00 11.45 74 MET A N 1
ATOM 578 C CA . MET A 1 81 ? 14.182 38.142 44.085 1.00 11.79 74 MET A CA 1
ATOM 579 C C . MET A 1 81 ? 13.993 38.840 42.737 1.00 11.84 74 MET A C 1
ATOM 580 O O . MET A 1 81 ? 12.871 38.930 42.238 1.00 11.73 74 MET A O 1
ATOM 585 N N . ARG A 1 82 ? 15.098 39.296 42.146 1.00 11.80 75 ARG A N 1
ATOM 586 C CA . ARG A 1 82 ? 15.079 39.943 40.831 1.00 12.03 75 ARG A CA 1
ATOM 587 C C . ARG A 1 82 ? 14.447 39.058 39.752 1.00 12.22 75 ARG A C 1
ATOM 588 O O . ARG A 1 82 ? 13.647 39.535 38.945 1.00 12.24 75 ARG A O 1
ATOM 596 N N . ALA A 1 83 ? 14.797 37.772 39.748 1.00 12.20 76 ALA A N 1
ATOM 597 C CA . ALA A 1 83 ? 14.224 36.833 38.781 1.00 12.65 76 ALA A CA 1
ATOM 598 C C . ALA A 1 83 ? 12.699 36.772 38.905 1.00 13.07 76 ALA A C 1
ATOM 599 O O . ALA A 1 83 ? 11.994 36.683 37.898 1.00 13.18 76 ALA A O 1
ATOM 601 N N . LEU A 1 84 ? 12.204 36.847 40.139 1.00 13.36 77 LEU A N 1
ATOM 602 C CA . LEU A 1 84 ? 10.765 36.774 40.403 1.00 14.12 77 LEU A CA 1
ATOM 603 C C . LEU A 1 84 ? 10.098 38.147 40.550 1.00 14.43 77 LEU A C 1
ATOM 604 O O . LEU A 1 84 ? 9.012 38.266 41.132 1.00 14.60 77 LEU A O 1
ATOM 609 N N . ASP A 1 85 ? 10.753 39.174 40.008 1.00 14.80 78 ASP A N 1
ATOM 610 C CA . ASP A 1 85 ? 10.199 40.531 39.925 1.00 15.43 78 ASP A CA 1
ATOM 611 C C . ASP A 1 85 ? 10.018 41.182 41.304 1.00 15.10 78 ASP A C 1
ATOM 612 O O . ASP A 1 85 ? 9.155 42.047 41.492 1.00 15.35 78 ASP A O 1
ATOM 617 N N . ALA A 1 86 ? 10.833 40.749 42.265 1.00 14.55 79 ALA A N 1
ATOM 618 C CA . ALA A 1 86 ? 10.899 41.372 43.582 1.00 14.11 79 ALA A CA 1
ATOM 619 C C . ALA A 1 86 ? 12.150 42.244 43.647 1.00 13.84 79 ALA A C 1
ATOM 620 O O . ALA A 1 86 ? 13.085 42.052 42.863 1.00 13.53 79 ALA A O 1
ATOM 622 N N . VAL A 1 87 ? 12.165 43.199 44.575 1.00 13.55 80 VAL A N 1
ATOM 623 C CA . VAL A 1 87 ? 13.241 44.191 44.632 1.00 13.18 80 VAL A CA 1
ATOM 624 C C . VAL A 1 87 ? 13.947 44.176 45.996 1.00 12.92 80 VAL A C 1
ATOM 625 O O . VAL A 1 87 ? 13.375 44.611 47.001 1.00 12.74 80 VAL A O 1
ATOM 629 N N . PRO A 1 88 ? 15.193 43.663 46.031 1.00 12.55 81 PRO A N 1
ATOM 630 C CA . PRO A 1 88 ? 15.972 43.581 47.264 1.00 12.33 81 PRO A CA 1
ATOM 631 C C . PRO A 1 88 ? 16.398 44.946 47.801 1.00 12.25 81 PRO A C 1
ATOM 632 O O . PRO A 1 88 ? 16.515 45.910 47.039 1.00 11.99 81 PRO A O 1
ATOM 636 N N . ASP A 1 89 ? 16.597 45.015 49.114 1.00 12.08 82 ASP A N 1
ATOM 637 C CA . ASP A 1 89 ? 17.202 46.179 49.746 1.00 12.12 82 ASP A CA 1
ATOM 638 C C . ASP A 1 89 ? 18.321 45.721 50.676 1.00 11.90 82 ASP A C 1
ATOM 639 O O . ASP A 1 89 ? 18.073 45.275 51.798 1.00 12.01 82 ASP A O 1
ATOM 644 N N . GLY A 1 90 ? 19.553 45.832 50.192 1.00 11.95 83 GLY A N 1
ATOM 645 C CA . GLY A 1 90 ? 20.733 45.473 50.977 1.00 11.56 83 GLY A CA 1
ATOM 646 C C . GLY A 1 90 ? 21.560 46.659 51.437 1.00 11.47 83 GLY A C 1
ATOM 647 O O . GLY A 1 90 ? 22.753 46.516 51.719 1.00 11.26 83 GLY A O 1
ATOM 648 N N . ARG A 1 91 ? 20.932 47.832 51.516 1.00 11.50 84 ARG A N 1
ATOM 649 C CA . ARG A 1 91 ? 21.627 49.045 51.956 1.00 11.50 84 ARG A CA 1
ATOM 650 C C . ARG A 1 91 ? 21.902 48.985 53.455 1.00 11.47 84 ARG A C 1
ATOM 651 O O . ARG A 1 91 ? 21.142 48.363 54.202 1.00 11.48 84 ARG A O 1
ATOM 659 N N . SER A 1 92 ? 22.991 49.624 53.884 1.00 11.55 85 SER A N 1
ATOM 660 C CA . SER A 1 92 ? 23.445 49.549 55.277 1.00 11.85 85 SER A CA 1
ATOM 661 C C . SER A 1 92 ? 22.383 49.954 56.296 1.00 11.96 85 SER A C 1
ATOM 662 O O . SER A 1 92 ? 22.196 49.259 57.292 1.00 11.99 85 SER A O 1
ATOM 665 N N . ASP A 1 93 ? 21.695 51.070 56.049 1.00 12.14 86 ASP A N 1
ATOM 666 C CA . ASP A 1 93 ? 20.659 51.553 56.970 1.00 12.66 86 ASP A CA 1
ATOM 667 C C . ASP A 1 93 ? 19.544 50.532 57.163 1.00 12.33 86 ASP A C 1
ATOM 668 O O . ASP A 1 93 ? 19.084 50.310 58.285 1.00 12.45 86 ASP A O 1
ATOM 673 N N . THR A 1 94 ? 19.124 49.918 56.060 1.00 12.04 87 THR A N 1
ATOM 674 C CA . THR A 1 94 ? 18.063 48.915 56.071 1.00 11.97 87 THR A CA 1
ATOM 675 C C . THR A 1 94 ? 18.518 47.657 56.805 1.00 11.82 87 THR A C 1
ATOM 676 O O . THR A 1 94 ? 17.789 47.120 57.637 1.00 11.62 87 THR A O 1
ATOM 680 N N . VAL A 1 95 ? 19.734 47.205 56.510 1.00 11.75 88 VAL A N 1
ATOM 681 C CA . VAL A 1 95 ? 20.286 46.025 57.174 1.00 11.59 88 VAL A CA 1
ATOM 682 C C . VAL A 1 95 ? 20.350 46.253 58.692 1.00 11.79 88 VAL A C 1
ATOM 683 O O . VAL A 1 95 ? 19.876 45.423 59.456 1.00 11.97 88 VAL A O 1
ATOM 687 N N . ALA A 1 96 ? 20.897 47.392 59.113 1.00 12.12 89 ALA A N 1
ATOM 688 C CA . ALA A 1 96 ? 20.992 47.733 60.539 1.00 12.17 89 ALA A CA 1
ATOM 689 C C . ALA A 1 96 ? 19.628 47.858 61.224 1.00 12.37 89 ALA A C 1
ATOM 690 O O . ALA A 1 96 ? 19.463 47.433 62.370 1.00 12.45 89 ALA A O 1
ATOM 692 N N . ALA A 1 97 ? 18.655 48.425 60.514 1.00 12.56 90 ALA A N 1
ATOM 693 C CA . ALA A 1 97 ? 17.315 48.652 61.069 1.00 12.77 90 ALA A CA 1
ATOM 694 C C . ALA A 1 97 ? 16.425 47.405 61.127 1.00 12.83 90 ALA A C 1
ATOM 695 O O . ALA A 1 97 ? 15.467 47.365 61.908 1.00 12.80 90 ALA A O 1
ATOM 697 N N . THR A 1 98 ? 16.732 46.394 60.312 1.00 12.67 91 THR A N 1
ATOM 698 C CA . THR A 1 98 ? 15.817 45.255 60.142 1.00 12.65 91 THR A CA 1
ATOM 699 C C . THR A 1 98 ? 16.400 43.863 60.422 1.00 12.64 91 THR A C 1
ATOM 700 O O . THR A 1 98 ? 15.648 42.886 60.504 1.00 12.25 91 THR A O 1
ATOM 704 N N . THR A 1 99 ? 17.722 43.756 60.562 1.00 12.52 92 THR A N 1
ATOM 705 C CA . THR A 1 99 ? 18.319 42.454 60.881 1.00 12.71 92 THR A CA 1
ATOM 706 C C . THR A 1 99 ? 17.847 41.935 62.244 1.00 12.95 92 THR A C 1
ATOM 707 O O . THR A 1 99 ? 17.659 42.715 63.187 1.00 13.39 92 THR A O 1
ATOM 711 N N . THR A 1 100 ? 17.652 40.622 62.331 1.00 13.06 93 THR A N 1
ATOM 712 C CA . THR A 1 100 ? 17.242 39.969 63.578 1.00 13.37 93 THR A CA 1
ATOM 713 C C . THR A 1 100 ? 18.441 39.514 64.407 1.00 13.44 93 THR A C 1
ATOM 714 O O . THR A 1 100 ? 18.287 39.094 65.555 1.00 13.54 93 THR A O 1
ATOM 718 N N . LEU A 1 101 ? 19.632 39.589 63.823 1.00 13.69 94 LEU A N 1
ATOM 719 C CA . LEU A 1 101 ? 20.846 39.148 64.509 1.00 13.72 94 LEU A CA 1
ATOM 720 C C . LEU A 1 101 ? 21.196 40.074 65.662 1.00 13.96 94 LEU A C 1
ATOM 721 O O . LEU A 1 101 ? 21.109 41.295 65.517 1.00 13.89 94 LEU A O 1
ATOM 726 N N . PRO A 1 102 ? 21.587 39.499 66.817 1.00 14.26 95 PRO A N 1
ATOM 727 C CA . PRO A 1 102 ? 22.126 40.330 67.886 1.00 14.63 95 PRO A CA 1
ATOM 728 C C . PRO A 1 102 ? 23.358 41.069 67.373 1.00 14.93 95 PRO A C 1
ATOM 729 O O . PRO A 1 102 ? 24.101 40.532 66.542 1.00 14.48 95 PRO A O 1
ATOM 733 N N . GLU A 1 103 ? 23.543 42.295 67.849 1.00 15.24 96 GLU A N 1
ATOM 734 C CA . GLU A 1 103 ? 24.674 43.133 67.478 1.00 16.06 96 GLU A CA 1
ATOM 735 C C . GLU A 1 103 ? 25.991 42.457 67.853 1.00 15.89 96 GLU A C 1
ATOM 736 O O . GLU A 1 103 ? 26.109 41.872 68.933 1.00 15.88 96 GLU A O 1
ATOM 742 N N . PHE A 1 104 ? 26.969 42.514 66.952 1.00 15.84 97 PHE A N 1
ATOM 743 C CA . PHE A 1 104 ? 28.307 42.052 67.290 1.00 15.67 97 PHE A CA 1
ATOM 744 C C . PHE A 1 104 ? 28.972 43.100 68.177 1.00 15.99 97 PHE A C 1
ATOM 745 O O . PHE A 1 104 ? 28.878 44.296 67.896 1.00 15.92 97 PHE A O 1
ATOM 753 N N . PRO A 1 105 ? 29.624 42.659 69.268 1.00 16.31 98 PRO A N 1
ATOM 754 C CA . PRO A 1 105 ? 30.264 43.621 70.163 1.00 16.67 98 PRO A CA 1
ATOM 755 C C . PRO A 1 105 ? 31.483 44.283 69.528 1.00 16.98 98 PRO A C 1
ATOM 756 O O . PRO A 1 105 ? 32.077 43.736 68.596 1.00 17.50 98 PRO A O 1
ATOM 760 N N . ALA A 1 106 ? 31.841 45.456 70.037 1.00 17.19 99 ALA A N 1
ATOM 761 C CA . ALA A 1 106 ? 32.962 46.219 69.507 1.00 17.02 99 ALA A CA 1
ATOM 762 C C . ALA A 1 106 ? 34.304 45.695 70.020 1.00 16.97 99 ALA A C 1
ATOM 763 O O . ALA A 1 106 ? 34.359 44.951 71.006 1.00 16.67 99 ALA A O 1
ATOM 765 N N . PHE A 1 107 ? 35.374 46.100 69.336 1.00 16.81 100 PHE A N 1
ATOM 766 C CA . PHE A 1 107 ? 36.762 45.861 69.757 1.00 16.83 100 PHE A CA 1
ATOM 767 C C . PHE A 1 107 ? 37.211 44.409 69.656 1.00 16.42 100 PHE A C 1
ATOM 768 O O . PHE A 1 107 ? 36.497 43.556 69.122 1.00 16.27 100 PHE A O 1
ATOM 776 N N . GLU A 1 108 ? 38.414 44.142 70.155 1.00 15.81 101 GLU A N 1
ATOM 777 C CA . GLU A 1 108 ? 38.979 42.805 70.115 1.00 15.59 101 GLU A CA 1
ATOM 778 C C . GLU A 1 108 ? 38.193 41.866 71.010 1.00 15.10 101 GLU A C 1
ATOM 779 O O . GLU A 1 108 ? 37.743 42.254 72.091 1.00 15.04 101 GLU A O 1
ATOM 785 N N . ARG A 1 109 ? 38.003 40.640 70.538 1.00 14.44 102 ARG A N 1
ATOM 786 C CA . ARG A 1 109 ? 37.344 39.606 71.327 1.00 13.91 102 ARG A CA 1
ATOM 787 C C . ARG A 1 109 ? 38.197 38.347 71.292 1.00 13.19 102 ARG A C 1
ATOM 788 O O . ARG A 1 109 ? 38.864 38.070 70.293 1.00 12.74 102 ARG A O 1
ATOM 796 N N . SER A 1 110 ? 38.167 37.587 72.382 1.00 12.49 103 SER A N 1
ATOM 797 C CA . SER A 1 110 ? 38.919 36.338 72.479 1.00 11.93 103 SER A CA 1
ATOM 798 C C . SER A 1 110 ? 38.385 35.304 71.494 1.00 11.59 103 SER A C 1
ATOM 799 O O . SER A 1 110 ? 37.229 35.374 71.070 1.00 11.43 103 SER A O 1
ATOM 802 N N . THR A 1 111 ? 39.232 34.342 71.142 1.00 11.16 104 THR A N 1
ATOM 803 C CA . THR A 1 111 ? 38.825 33.228 70.292 1.00 11.15 104 THR A CA 1
ATOM 804 C C . THR A 1 111 ? 37.576 32.535 70.836 1.00 10.68 104 THR A C 1
ATOM 805 O O . THR A 1 111 ? 36.624 32.292 70.092 1.00 10.32 104 THR A O 1
ATOM 809 N N . ALA A 1 112 ? 37.581 32.233 72.135 1.00 10.47 105 ALA A N 1
ATOM 810 C CA . ALA A 1 112 ? 36.447 31.569 72.782 1.00 10.16 105 ALA A CA 1
ATOM 811 C C . ALA A 1 112 ? 35.151 32.376 72.671 1.00 10.03 105 ALA A C 1
ATOM 812 O O . ALA A 1 112 ? 34.091 31.811 72.391 1.00 10.06 105 ALA A O 1
ATOM 814 N N . ASP A 1 113 ? 35.251 33.689 72.883 1.00 9.71 106 ASP A N 1
ATOM 815 C CA A ASP A 1 113 ? 34.089 34.566 72.783 0.50 9.79 106 ASP A CA 1
ATOM 816 C CA B ASP A 1 113 ? 34.117 34.611 72.784 0.50 9.76 106 ASP A CA 1
ATOM 817 C C . ASP A 1 113 ? 33.604 34.678 71.342 1.00 9.75 106 ASP A C 1
ATOM 818 O O . ASP A 1 113 ? 32.404 34.600 71.088 1.00 9.63 106 ASP A O 1
ATOM 827 N N . VAL A 1 114 ? 34.536 34.829 70.404 1.00 9.56 107 VAL A N 1
ATOM 828 C CA . VAL A 1 114 ? 34.201 34.898 68.978 1.00 9.71 107 VAL A CA 1
ATOM 829 C C . VAL A 1 114 ? 33.496 33.620 68.513 1.00 9.68 107 VAL A C 1
ATOM 830 O O . VAL A 1 114 ? 32.509 33.689 67.777 1.00 10.07 107 VAL A O 1
ATOM 834 N N . VAL A 1 115 ? 33.991 32.466 68.959 1.00 9.80 108 VAL A N 1
ATOM 835 C CA . VAL A 1 115 ? 33.356 31.181 68.658 1.00 9.96 108 VAL A CA 1
ATOM 836 C C . VAL A 1 115 ? 31.889 31.173 69.114 1.00 10.33 108 VAL A C 1
ATOM 837 O O . VAL A 1 115 ? 30.992 30.834 68.333 1.00 10.15 108 VAL A O 1
ATOM 841 N N . ASP A 1 116 ? 31.652 31.558 70.369 1.00 10.80 109 ASP A N 1
ATOM 842 C CA . ASP A 1 116 ? 30.291 31.594 70.921 1.00 11.37 109 ASP A CA 1
ATOM 843 C C . ASP A 1 116 ? 29.422 32.637 70.223 1.00 11.17 109 ASP A C 1
ATOM 844 O O . ASP A 1 116 ? 28.280 32.351 69.859 1.00 11.15 109 ASP A O 1
ATOM 849 N N . LEU A 1 117 ? 29.973 33.836 70.033 1.00 10.95 110 LEU A N 1
ATOM 850 C CA . LEU A 1 117 ? 29.246 34.937 69.404 1.00 11.02 110 LEU A CA 1
ATOM 851 C C . LEU A 1 117 ? 28.801 34.606 67.988 1.00 10.99 110 LEU A C 1
ATOM 852 O O . LEU A 1 117 ? 27.629 34.768 67.652 1.00 10.88 110 LEU A O 1
ATOM 857 N N . ILE A 1 118 ? 29.739 34.143 67.166 1.00 10.91 111 ILE A N 1
ATOM 858 C CA . ILE A 1 118 ? 29.451 33.876 65.758 1.00 11.14 111 ILE A CA 1
ATOM 859 C C . ILE A 1 118 ? 28.516 32.678 65.583 1.00 11.07 111 ILE A C 1
ATOM 860 O O . ILE A 1 118 ? 27.639 32.700 64.715 1.00 11.17 111 ILE A O 1
ATOM 865 N N . THR A 1 119 ? 28.687 31.652 66.415 1.00 11.08 112 THR A N 1
ATOM 866 C CA . THR A 1 119 ? 27.793 30.487 66.397 1.00 11.17 112 THR A CA 1
ATOM 867 C C . THR A 1 119 ? 26.341 30.929 66.605 1.00 11.56 112 THR A C 1
ATOM 868 O O . THR A 1 119 ? 25.456 30.542 65.846 1.00 11.49 112 THR A O 1
ATOM 872 N N . THR A 1 120 ? 26.118 31.756 67.625 1.00 11.89 113 THR A N 1
ATOM 873 C CA . THR A 1 120 ? 24.801 32.343 67.888 1.00 12.40 113 THR A CA 1
ATOM 874 C C . THR A 1 120 ? 24.254 33.119 66.680 1.00 12.27 113 THR A C 1
ATOM 875 O O . THR A 1 120 ? 23.076 33.001 66.340 1.00 12.28 113 THR A O 1
ATOM 879 N N . ARG A 1 121 ? 25.113 33.892 66.024 1.00 12.28 114 ARG A N 1
ATOM 880 C CA . ARG A 1 121 ? 24.680 34.689 64.877 1.00 12.17 114 ARG A CA 1
ATOM 881 C C . ARG A 1 121 ? 24.380 33.853 63.631 1.00 11.70 114 ARG A C 1
ATOM 882 O O . ARG A 1 121 ? 23.453 34.172 62.884 1.00 11.45 114 ARG A O 1
ATOM 890 N N . ILE A 1 122 ? 25.146 32.782 63.421 1.00 11.44 115 ILE A N 1
ATOM 891 C CA . ILE A 1 122 ? 24.830 31.811 62.372 1.00 11.03 115 ILE A CA 1
ATOM 892 C C . ILE A 1 122 ? 23.488 31.145 62.693 1.00 11.01 115 ILE A C 1
ATOM 893 O O . ILE A 1 122 ? 22.614 31.064 61.832 1.00 10.70 115 ILE A O 1
ATOM 898 N N . ASN A 1 123 ? 23.333 30.687 63.937 1.00 11.07 116 ASN A N 1
ATOM 899 C CA . ASN A 1 123 ? 22.078 30.085 64.400 1.00 11.15 116 ASN A CA 1
ATOM 900 C C . ASN A 1 123 ? 20.885 31.004 64.141 1.00 11.00 116 ASN A C 1
ATOM 901 O O . ASN A 1 123 ? 19.842 30.551 63.661 1.00 11.06 116 ASN A O 1
ATOM 906 N N . ALA A 1 124 ? 21.057 32.292 64.445 1.00 10.59 117 ALA A N 1
ATOM 907 C CA . ALA A 1 124 ? 20.025 33.305 64.206 1.00 10.43 117 ALA A CA 1
ATOM 908 C C . ALA A 1 124 ? 19.682 33.445 62.722 1.00 10.27 117 ALA A C 1
ATOM 909 O O . ALA A 1 124 ? 18.507 33.534 62.362 1.00 10.21 117 ALA A O 1
ATOM 911 N N . THR A 1 125 ? 20.707 33.461 61.872 1.00 10.16 118 THR A N 1
ATOM 912 C CA . THR A 1 125 ? 20.520 33.581 60.421 1.00 10.17 118 THR A CA 1
ATOM 913 C C . THR A 1 125 ? 19.768 32.374 59.856 1.00 10.16 118 THR A C 1
ATOM 914 O O . THR A 1 125 ? 18.826 32.530 59.070 1.00 10.19 118 THR A O 1
ATOM 918 N N . VAL A 1 126 ? 20.189 31.179 60.265 1.00 10.26 119 VAL A N 1
ATOM 919 C CA . VAL A 1 126 ? 19.520 29.932 59.883 1.00 10.42 119 VAL A CA 1
ATOM 920 C C . VAL A 1 126 ? 18.067 29.893 60.386 1.00 10.89 119 VAL A C 1
ATOM 921 O O . VAL A 1 126 ? 17.168 29.430 59.672 1.00 10.66 119 VAL A O 1
ATOM 925 N N . ASP A 1 127 ? 17.843 30.384 61.604 1.00 11.22 120 ASP A N 1
ATOM 926 C CA . ASP A 1 127 ? 16.485 30.456 62.152 1.00 12.11 120 ASP A CA 1
ATOM 927 C C . ASP A 1 127 ? 15.546 31.260 61.252 1.00 11.69 120 ASP A C 1
ATOM 928 O O . ASP A 1 127 ? 14.414 30.847 61.019 1.00 11.28 120 ASP A O 1
ATOM 933 N N . THR A 1 128 ? 16.022 32.396 60.744 1.00 11.67 121 THR A N 1
ATOM 934 C CA . THR A 1 128 ? 15.239 33.212 59.810 1.00 11.71 121 THR A CA 1
ATOM 935 C C . THR A 1 128 ? 14.851 32.415 58.561 1.00 11.57 121 THR A C 1
ATOM 936 O O . THR A 1 128 ? 13.692 32.444 58.130 1.00 11.66 121 THR A O 1
ATOM 940 N N . ILE A 1 129 ? 15.813 31.686 58.001 1.00 11.23 122 ILE A N 1
ATOM 941 C CA . ILE A 1 129 ? 15.568 30.866 56.811 1.00 11.20 122 ILE A CA 1
ATOM 942 C C . ILE A 1 129 ? 14.568 29.741 57.117 1.00 11.36 122 ILE A C 1
ATOM 943 O O . ILE A 1 129 ? 13.645 29.490 56.339 1.00 11.19 122 ILE A O 1
ATOM 948 N N . ARG A 1 130 ? 14.742 29.091 58.265 1.00 11.78 123 ARG A N 1
ATOM 949 C CA . ARG A 1 130 ? 13.826 28.036 58.693 1.00 12.29 123 ARG A CA 1
ATOM 950 C C . ARG A 1 130 ? 12.420 28.583 58.981 1.00 12.66 123 ARG A C 1
ATOM 951 O O . ARG A 1 130 ? 11.425 27.912 58.693 1.00 12.56 123 ARG A O 1
ATOM 959 N N . ARG A 1 131 ? 12.350 29.796 59.532 1.00 13.22 124 ARG A N 1
ATOM 960 C CA . ARG A 1 131 ? 11.069 30.465 59.821 1.00 14.01 124 ARG A CA 1
ATOM 961 C C . ARG A 1 131 ? 10.252 30.766 58.563 1.00 13.82 124 ARG A C 1
ATOM 962 O O . ARG A 1 131 ? 9.030 30.595 58.559 1.00 13.87 124 ARG A O 1
ATOM 970 N N . VAL A 1 132 ? 10.921 31.215 57.502 1.00 13.64 125 VAL A N 1
ATOM 971 C CA . VAL A 1 132 ? 10.233 31.557 56.250 1.00 13.56 125 VAL A CA 1
ATOM 972 C C . VAL A 1 132 ? 10.106 30.373 55.283 1.00 13.65 125 VAL A C 1
ATOM 973 O O . VAL A 1 132 ? 9.382 30.460 54.288 1.00 13.51 125 VAL A O 1
ATOM 977 N N . HIS A 1 133 ? 10.801 29.275 55.584 1.00 13.80 126 HIS A N 1
ATOM 978 C CA . HIS A 1 133 ? 10.891 28.128 54.676 1.00 13.99 126 HIS A CA 1
ATOM 979 C C . HIS A 1 133 ? 9.550 27.664 54.094 1.00 14.13 126 HIS A C 1
ATOM 980 O O . HIS A 1 133 ? 9.378 27.642 52.876 1.00 14.06 126 HIS A O 1
ATOM 987 N N . ASP A 1 134 ? 8.620 27.276 54.966 1.00 14.30 127 ASP A N 1
ATOM 988 C CA . ASP A 1 134 ? 7.361 26.663 54.527 1.00 14.57 127 ASP A CA 1
ATOM 989 C C . ASP A 1 134 ? 6.528 27.590 53.644 1.00 14.41 127 ASP A C 1
ATOM 990 O O . ASP A 1 134 ? 5.963 27.147 52.643 1.00 14.59 127 ASP A O 1
ATOM 995 N N . ALA A 1 135 ? 6.481 28.873 54.001 1.00 14.31 128 ALA A N 1
ATOM 996 C CA . ALA A 1 135 ? 5.771 29.877 53.204 1.00 14.18 128 ALA A CA 1
ATOM 997 C C . ALA A 1 135 ? 6.392 30.032 51.816 1.00 14.22 128 ALA A C 1
ATOM 998 O O . ALA A 1 135 ? 5.679 30.157 50.819 1.00 14.06 128 ALA A O 1
ATOM 1000 N N . VAL A 1 136 ? 7.725 30.011 51.761 1.00 13.98 129 VAL A N 1
ATOM 1001 C CA . VAL A 1 136 ? 8.455 30.078 50.497 1.00 13.93 129 VAL A CA 1
ATOM 1002 C C . VAL A 1 136 ? 8.200 28.823 49.654 1.00 14.07 129 VAL A C 1
ATOM 1003 O O . VAL A 1 136 ? 7.842 28.923 48.477 1.00 14.16 129 VAL A O 1
ATOM 1007 N N . ASP A 1 137 ? 8.375 27.653 50.270 1.00 14.40 130 ASP A N 1
ATOM 1008 C CA . ASP A 1 137 ? 8.159 26.360 49.612 1.00 14.76 130 ASP A CA 1
ATOM 1009 C C . ASP A 1 137 ? 6.750 26.224 49.032 1.00 14.81 130 ASP A C 1
ATOM 1010 O O . ASP A 1 137 ? 6.577 25.694 47.931 1.00 14.69 130 ASP A O 1
ATOM 1015 N N . ALA A 1 138 ? 5.756 26.708 49.773 1.00 14.91 131 ALA A N 1
ATOM 1016 C CA . ALA A 1 138 ? 4.356 26.662 49.331 1.00 15.07 131 ALA A CA 1
ATOM 1017 C C . ALA A 1 138 ? 4.117 27.428 48.029 1.00 15.10 131 ALA A C 1
ATOM 1018 O O . ALA A 1 138 ? 3.350 26.980 47.172 1.00 15.29 131 ALA A O 1
ATOM 1020 N N . GLU A 1 139 ? 4.774 28.578 47.886 1.00 14.88 132 GLU A N 1
ATOM 1021 C CA . GLU A 1 139 ? 4.626 29.406 46.693 1.00 14.63 132 GLU A CA 1
ATOM 1022 C C . GLU A 1 139 ? 5.566 28.976 45.564 1.00 14.47 132 GLU A C 1
ATOM 1023 O O . GLU A 1 139 ? 5.184 28.994 44.388 1.00 14.11 132 GLU A O 1
ATOM 1029 N N . ASP A 1 140 ? 6.791 28.599 45.923 1.00 14.07 133 ASP A N 1
ATOM 1030 C CA . ASP A 1 140 ? 7.820 28.300 44.930 1.00 14.00 133 ASP A CA 1
ATOM 1031 C C . ASP A 1 140 ? 8.884 27.332 45.462 1.00 13.88 133 ASP A C 1
ATOM 1032 O O . ASP A 1 140 ? 9.869 27.762 46.069 1.00 13.94 133 ASP A O 1
ATOM 1037 N N . PRO A 1 141 ? 8.692 26.020 45.230 1.00 13.75 134 PRO A N 1
ATOM 1038 C CA . PRO A 1 141 ? 9.643 24.992 45.676 1.00 13.61 134 PRO A CA 1
ATOM 1039 C C . PRO A 1 141 ? 11.080 25.188 45.177 1.00 13.24 134 PRO A C 1
ATOM 1040 O O . PRO A 1 141 ? 12.024 24.794 45.865 1.00 13.10 134 PRO A O 1
ATOM 1044 N N . SER A 1 142 ? 11.240 25.783 43.995 1.00 12.99 135 SER A N 1
ATOM 1045 C CA . SER A 1 142 ? 12.569 26.038 43.432 1.00 12.75 135 SER A CA 1
ATOM 1046 C C . SER A 1 142 ? 13.382 26.995 44.297 1.00 12.69 135 SER A C 1
ATOM 1047 O O . SER A 1 142 ? 14.594 26.834 44.433 1.00 12.66 135 SER A O 1
ATOM 1050 N N . THR A 1 143 ? 12.713 27.982 44.888 1.00 12.60 136 THR A N 1
ATOM 1051 C CA . THR A 1 143 ? 13.369 28.889 45.832 1.00 12.61 136 THR A CA 1
ATOM 1052 C C . THR A 1 143 ? 13.692 28.179 47.149 1.00 12.63 136 THR A C 1
ATOM 1053 O O . THR A 1 143 ? 14.754 28.413 47.739 1.00 12.33 136 THR A O 1
ATOM 1057 N N . ALA A 1 144 ? 12.795 27.295 47.594 1.00 12.34 137 ALA A N 1
ATOM 1058 C CA . ALA A 1 144 ? 13.050 26.499 48.798 1.00 12.25 137 ALA A CA 1
ATOM 1059 C C . ALA A 1 144 ? 14.326 25.673 48.658 1.00 12.10 137 ALA A C 1
ATOM 1060 O O . ALA A 1 144 ? 15.051 25.492 49.635 1.00 11.74 137 ALA A O 1
ATOM 1062 N N . ASN A 1 145 ? 14.600 25.190 47.443 1.00 12.03 138 ASN A N 1
ATOM 1063 C CA . ASN A 1 145 ? 15.852 24.484 47.149 1.00 12.42 138 ASN A CA 1
ATOM 1064 C C . ASN A 1 145 ? 17.083 25.339 47.455 1.00 11.83 138 ASN A C 1
ATOM 1065 O O . ASN A 1 145 ? 18.055 24.850 48.034 1.00 11.58 138 ASN A O 1
ATOM 1070 N N . LEU A 1 146 ? 17.032 26.612 47.064 1.00 11.15 139 LEU A N 1
ATOM 1071 C CA . LEU A 1 146 ? 18.096 27.560 47.382 1.00 10.68 139 LEU A CA 1
ATOM 1072 C C . LEU A 1 146 ? 18.232 27.720 48.895 1.00 10.47 139 LEU A C 1
ATOM 1073 O O . LEU A 1 146 ? 19.351 27.781 49.420 1.00 9.92 139 LEU A O 1
ATOM 1078 N N . LEU A 1 147 ? 17.093 27.767 49.588 1.00 10.14 140 LEU A N 1
ATOM 1079 C CA . LEU A 1 147 ? 17.085 27.876 51.049 1.00 10.11 140 LEU A CA 1
ATOM 1080 C C . LEU A 1 147 ? 17.735 26.663 51.707 1.00 9.97 140 LEU A C 1
ATOM 1081 O O . LEU A 1 147 ? 18.437 26.810 52.713 1.00 9.86 140 LEU A O 1
ATOM 1086 N N . HIS A 1 148 ? 17.502 25.475 51.142 1.00 9.79 141 HIS A N 1
ATOM 1087 C CA . HIS A 1 148 ? 18.112 24.240 51.654 1.00 10.03 141 HIS A CA 1
ATOM 1088 C C . HIS A 1 148 ? 19.635 24.302 51.558 1.00 10.11 141 HIS A C 1
ATOM 1089 O O . HIS A 1 148 ? 20.338 23.869 52.472 1.00 9.95 141 HIS A O 1
ATOM 1096 N N . GLY A 1 149 ? 20.132 24.852 50.451 1.00 10.27 142 GLY A N 1
ATOM 1097 C CA . GLY A 1 149 ? 21.570 25.062 50.262 1.00 10.43 142 GLY A CA 1
ATOM 1098 C C . GLY A 1 149 ? 22.159 25.984 51.314 1.00 10.33 142 GLY A C 1
ATOM 1099 O O . GLY A 1 149 ? 23.234 25.716 51.850 1.00 10.49 142 GLY A O 1
ATOM 1100 N N . LEU A 1 150 ? 21.444 27.069 51.610 1.00 10.24 143 LEU A N 1
ATOM 1101 C CA . LEU A 1 150 ? 21.850 28.033 52.629 1.00 10.25 143 LEU A CA 1
ATOM 1102 C C . LEU A 1 150 ? 21.848 27.440 54.029 1.00 10.22 143 LEU A C 1
ATOM 1103 O O . LEU A 1 150 ? 22.793 27.647 54.790 1.00 9.85 143 LEU A O 1
ATOM 1108 N N . ILE A 1 151 ? 20.783 26.713 54.364 1.00 9.91 144 ILE A N 1
ATOM 1109 C CA . ILE A 1 151 ? 20.693 26.024 55.653 1.00 10.08 144 ILE A CA 1
ATOM 1110 C C . ILE A 1 151 ? 21.857 25.041 55.837 1.00 10.07 144 ILE A C 1
ATOM 1111 O O . ILE A 1 151 ? 22.568 25.107 56.847 1.00 9.94 144 ILE A O 1
ATOM 1116 N N . ASP A 1 152 ? 22.061 24.161 54.855 1.00 10.24 145 ASP A N 1
ATOM 1117 C CA A ASP A 1 152 ? 23.126 23.158 54.911 0.50 10.30 145 ASP A CA 1
ATOM 1118 C CA B ASP A 1 152 ? 23.130 23.161 54.917 0.50 10.24 145 ASP A CA 1
ATOM 1119 C C . ASP A 1 152 ? 24.503 23.812 55.066 1.00 10.24 145 ASP A C 1
ATOM 1120 O O . ASP A 1 152 ? 25.276 23.452 55.962 1.00 10.20 145 ASP A O 1
ATOM 1129 N N . GLY A 1 153 ? 24.798 24.775 54.192 1.00 9.73 146 GLY A N 1
ATOM 1130 C CA . GLY A 1 153 ? 26.082 25.473 54.204 1.00 9.68 146 GLY A CA 1
ATOM 1131 C C . GLY A 1 153 ? 26.369 26.204 55.501 1.00 9.59 146 GLY A C 1
ATOM 1132 O O . GLY A 1 153 ? 27.470 26.104 56.035 1.00 9.68 146 GLY A O 1
ATOM 1133 N N . LEU A 1 154 ? 25.377 26.931 56.014 1.00 9.48 147 LEU A N 1
ATOM 1134 C CA . LEU A 1 154 ? 25.563 27.719 57.237 1.00 9.33 147 LEU A CA 1
ATOM 1135 C C . LEU A 1 154 ? 25.675 26.862 58.490 1.00 9.35 147 LEU A C 1
ATOM 1136 O O . LEU A 1 154 ? 26.479 27.153 59.373 1.00 9.18 147 LEU A O 1
ATOM 1141 N N . GLU A 1 155 ? 24.870 25.805 58.569 1.00 9.39 148 GLU A N 1
ATOM 1142 C CA . GLU A 1 155 ? 24.942 24.890 59.711 1.00 9.57 148 GLU A CA 1
ATOM 1143 C C . GLU A 1 155 ? 26.262 24.111 59.731 1.00 9.37 148 GLU A C 1
ATOM 1144 O O . GLU A 1 155 ? 26.764 23.763 60.800 1.00 9.25 148 GLU A O 1
ATOM 1150 N N . LYS A 1 156 ? 26.823 23.856 58.549 1.00 9.41 149 LYS A N 1
ATOM 1151 C CA . LYS A 1 156 ? 28.176 23.298 58.437 1.00 9.44 149 LYS A CA 1
ATOM 1152 C C . LYS A 1 156 ? 29.214 24.275 59.001 1.00 9.31 149 LYS A C 1
ATOM 1153 O O . LYS A 1 156 ? 30.109 23.873 59.755 1.00 9.04 149 LYS A O 1
ATOM 1159 N N . GLN A 1 157 ? 29.091 25.552 58.637 1.00 9.06 150 GLN A N 1
ATOM 1160 C CA . GLN A 1 157 ? 29.963 26.598 59.185 1.00 9.08 150 GLN A CA 1
ATOM 1161 C C . GLN A 1 157 ? 29.842 26.664 60.705 1.00 9.11 150 GLN A C 1
ATOM 1162 O O . GLN A 1 157 ? 30.847 26.783 61.404 1.00 9.12 150 GLN A O 1
ATOM 1168 N N . ALA A 1 158 ? 28.609 26.577 61.207 1.00 9.16 151 ALA A N 1
ATOM 1169 C CA . ALA A 1 158 ? 28.362 26.600 62.649 1.00 8.99 151 ALA A CA 1
ATOM 1170 C C . ALA A 1 158 ? 29.089 25.456 63.341 1.00 8.88 151 ALA A C 1
ATOM 1171 O O . ALA A 1 158 ? 29.732 25.664 64.363 1.00 9.13 151 ALA A O 1
ATOM 1173 N N . TRP A 1 159 ? 28.999 24.255 62.774 1.00 8.77 152 TRP A N 1
ATOM 1174 C CA . TRP A 1 159 ? 29.731 23.105 63.310 1.00 8.88 152 TRP A CA 1
ATOM 1175 C C . TRP A 1 159 ? 31.251 23.318 63.294 1.00 8.81 152 TRP A C 1
ATOM 1176 O O . TRP A 1 159 ? 31.922 23.108 64.307 1.00 8.81 152 TRP A O 1
ATOM 1187 N N . LEU A 1 160 ? 31.787 23.752 62.157 1.00 8.83 153 LEU A N 1
ATOM 1188 C CA . LEU A 1 160 ? 33.234 23.964 62.017 1.00 8.81 153 LEU A CA 1
ATOM 1189 C C . LEU A 1 160 ? 33.787 25.058 62.939 1.00 8.80 153 LEU A C 1
ATOM 1190 O O . LEU A 1 160 ? 34.959 25.021 63.326 1.00 9.19 153 LEU A O 1
ATOM 1195 N N . ILE A 1 161 ? 32.944 26.028 63.279 1.00 8.74 154 ILE A N 1
ATOM 1196 C CA . ILE A 1 161 ? 33.331 27.114 64.181 1.00 8.40 154 ILE A CA 1
ATOM 1197 C C . ILE A 1 161 ? 33.134 26.735 65.659 1.00 8.55 154 ILE A C 1
ATOM 1198 O O . ILE A 1 161 ? 34.063 26.851 66.464 1.00 8.14 154 ILE A O 1
ATOM 1203 N N . ARG A 1 162 ? 31.936 26.261 65.999 1.00 8.58 155 ARG A N 1
ATOM 1204 C CA . ARG A 1 162 ? 31.559 25.998 67.398 1.00 9.00 155 ARG A CA 1
ATOM 1205 C C . ARG A 1 162 ? 32.359 24.874 68.071 1.00 8.94 155 ARG A C 1
ATOM 1206 O O . ARG A 1 162 ? 32.501 24.863 69.300 1.00 8.98 155 ARG A O 1
ATOM 1214 N N . SER A 1 163 ? 32.873 23.939 67.272 1.00 9.13 156 SER A N 1
ATOM 1215 C CA . SER A 1 163 ? 33.556 22.747 67.796 1.00 9.45 156 SER A CA 1
ATOM 1216 C C . SER A 1 163 ? 34.829 23.079 68.577 1.00 9.95 156 SER A C 1
ATOM 1217 O O . SER A 1 163 ? 35.289 22.275 69.394 1.00 10.13 156 SER A O 1
ATOM 1220 N N . GLU A 1 164 ? 35.381 24.266 68.326 1.00 10.22 157 GLU A N 1
ATOM 1221 C CA . GLU A 1 164 ? 36.508 24.797 69.093 1.00 10.75 157 GLU A CA 1
ATOM 1222 C C . GLU A 1 164 ? 36.203 24.849 70.598 1.00 11.09 157 GLU A C 1
ATOM 1223 O O . GLU A 1 164 ? 37.077 24.564 71.428 1.00 11.02 157 GLU A O 1
ATOM 1229 N N . ASN A 1 165 ? 34.961 25.205 70.928 1.00 11.37 158 ASN A N 1
ATOM 1230 C CA . ASN A 1 165 ? 34.526 25.413 72.313 1.00 12.25 158 ASN A CA 1
ATOM 1231 C C . ASN A 1 165 ? 33.847 24.207 72.965 1.00 12.98 158 ASN A C 1
ATOM 1232 O O . ASN A 1 165 ? 33.579 24.222 74.168 1.00 13.12 158 ASN A O 1
ATOM 1237 N N . ARG A 1 166 ? 33.554 23.180 72.172 1.00 14.01 159 ARG A N 1
ATOM 1238 C CA . ARG A 1 166 ? 32.923 21.961 72.681 1.00 15.29 159 ARG A CA 1
ATOM 1239 C C . ARG A 1 166 ? 33.943 21.091 73.406 1.00 16.12 159 ARG A C 1
ATOM 1240 O O . ARG A 1 166 ? 34.967 20.719 72.831 1.00 16.15 159 ARG A O 1
ATOM 1248 N N . LYS A 1 167 ? 33.665 20.774 74.668 1.00 17.26 160 LYS A N 1
ATOM 1249 C CA . LYS A 1 167 ? 34.622 20.049 75.507 1.00 18.49 160 LYS A CA 1
ATOM 1250 C C . LYS A 1 167 ? 34.146 18.636 75.836 1.00 19.06 160 LYS A C 1
ATOM 1251 O O . LYS A 1 167 ? 33.066 18.453 76.403 1.00 18.71 160 LYS A O 1
ATOM 1257 N N . VAL A 1 168 ? 34.979 17.659 75.474 1.00 19.89 161 VAL A N 1
ATOM 1258 C CA . VAL A 1 168 ? 34.724 16.220 75.644 1.00 21.13 161 VAL A CA 1
ATOM 1259 C C . VAL A 1 168 ? 33.300 15.809 75.260 1.00 21.86 161 VAL A C 1
ATOM 1260 O O . VAL A 1 168 ? 33.051 15.385 74.129 1.00 22.37 161 VAL A O 1
ATOM 1265 N N . SER B 1 9 ? 77.190 39.478 66.970 1.00 30.39 2 SER B N 1
ATOM 1266 C CA . SER B 1 9 ? 78.151 40.604 66.776 1.00 30.43 2 SER B CA 1
ATOM 1267 C C . SER B 1 9 ? 77.400 41.899 66.467 1.00 30.08 2 SER B C 1
ATOM 1268 O O . SER B 1 9 ? 77.433 42.845 67.260 1.00 30.42 2 SER B O 1
ATOM 1271 N N . ALA B 1 10 ? 76.722 41.935 65.321 1.00 29.50 3 ALA B N 1
ATOM 1272 C CA . ALA B 1 10 ? 75.810 43.032 64.994 1.00 28.78 3 ALA B CA 1
ATOM 1273 C C . ALA B 1 10 ? 74.407 42.748 65.536 1.00 28.27 3 ALA B C 1
ATOM 1274 O O . ALA B 1 10 ? 73.524 43.607 65.479 1.00 27.97 3 ALA B O 1
ATOM 1276 N N . ARG B 1 11 ? 74.218 41.537 66.065 1.00 27.81 4 ARG B N 1
ATOM 1277 C CA . ARG B 1 11 ? 72.936 41.106 66.616 1.00 27.38 4 ARG B CA 1
ATOM 1278 C C . ARG B 1 11 ? 72.526 41.954 67.814 1.00 27.80 4 ARG B C 1
ATOM 1279 O O . ARG B 1 11 ? 73.335 42.224 68.703 1.00 27.33 4 ARG B O 1
ATOM 1287 N N . ARG B 1 12 ? 71.264 42.374 67.820 1.00 28.27 5 ARG B N 1
ATOM 1288 C CA . ARG B 1 12 ? 70.695 43.103 68.947 1.00 29.07 5 ARG B CA 1
ATOM 1289 C C . ARG B 1 12 ? 70.414 42.125 70.083 1.00 29.90 5 ARG B C 1
ATOM 1290 O O . ARG B 1 12 ? 69.877 41.041 69.861 1.00 29.94 5 ARG B O 1
ATOM 1298 N N . THR B 1 13 ? 70.790 42.516 71.298 1.00 31.00 6 THR B N 1
ATOM 1299 C CA . THR B 1 13 ? 70.731 41.629 72.466 1.00 32.04 6 THR B CA 1
ATOM 1300 C C . THR B 1 13 ? 69.384 41.705 73.185 1.00 32.69 6 THR B C 1
ATOM 1301 O O . THR B 1 13 ? 69.228 41.189 74.297 1.00 32.79 6 THR B O 1
ATOM 1305 N N . GLU B 1 14 ? 68.416 42.343 72.533 1.00 33.42 7 GLU B N 1
ATOM 1306 C CA . GLU B 1 14 ? 67.101 42.582 73.103 1.00 34.12 7 GLU B CA 1
ATOM 1307 C C . GLU B 1 14 ? 66.250 41.320 72.990 1.00 34.39 7 GLU B C 1
ATOM 1308 O O . GLU B 1 14 ? 66.168 40.715 71.919 1.00 34.52 7 GLU B O 1
ATOM 1314 N N . SER B 1 15 ? 65.627 40.924 74.098 1.00 34.73 8 SER B N 1
ATOM 1315 C CA . SER B 1 15 ? 64.782 39.727 74.125 1.00 34.96 8 SER B CA 1
ATOM 1316 C C . SER B 1 15 ? 63.356 40.031 73.663 1.00 34.98 8 SER B C 1
ATOM 1317 O O . SER B 1 15 ? 62.647 39.141 73.180 1.00 35.18 8 SER B O 1
ATOM 1320 N N . ASP B 1 16 ? 62.947 41.289 73.817 1.00 34.86 9 ASP B N 1
ATOM 1321 C CA . ASP B 1 16 ? 61.635 41.746 73.374 1.00 34.61 9 ASP B CA 1
ATOM 1322 C C . ASP B 1 16 ? 61.747 43.090 72.658 1.00 34.42 9 ASP B C 1
ATOM 1323 O O . ASP B 1 16 ? 61.883 44.140 73.295 1.00 34.56 9 ASP B O 1
ATOM 1325 N N . ILE B 1 17 ? 61.710 43.038 71.328 1.00 33.95 10 ILE B N 1
ATOM 1326 C CA . ILE B 1 17 ? 61.738 44.230 70.481 1.00 33.44 10 ILE B CA 1
ATOM 1327 C C . ILE B 1 17 ? 60.311 44.556 70.052 1.00 33.19 10 ILE B C 1
ATOM 1328 O O . ILE B 1 17 ? 59.588 43.683 69.555 1.00 33.06 10 ILE B O 1
ATOM 1333 N N . GLN B 1 18 ? 59.908 45.809 70.257 1.00 32.76 11 GLN B N 1
ATOM 1334 C CA . GLN B 1 18 ? 58.562 46.251 69.896 1.00 32.34 11 GLN B CA 1
ATOM 1335 C C . GLN B 1 18 ? 58.469 46.616 68.419 1.00 31.67 11 GLN B C 1
ATOM 1336 O O . GLN B 1 18 ? 59.425 47.125 67.830 1.00 31.60 11 GLN B O 1
ATOM 1342 N N . GLY B 1 19 ? 57.310 46.342 67.829 1.00 30.97 12 GLY B N 1
ATOM 1343 C CA . GLY B 1 19 ? 57.030 46.741 66.454 1.00 30.09 12 GLY B CA 1
ATOM 1344 C C . GLY B 1 19 ? 56.527 48.171 66.388 1.00 29.45 12 GLY B C 1
ATOM 1345 O O . GLY B 1 19 ? 56.501 48.879 67.401 1.00 29.46 12 GLY B O 1
ATOM 1346 N N . PHE B 1 20 ? 56.132 48.596 65.192 1.00 28.68 13 PHE B N 1
ATOM 1347 C CA . PHE B 1 20 ? 55.597 49.939 64.982 1.00 28.00 13 PHE B CA 1
ATOM 1348 C C . PHE B 1 20 ? 54.147 50.001 65.454 1.00 27.65 13 PHE B C 1
ATOM 1349 O O . PHE B 1 20 ? 53.312 49.194 65.038 1.00 27.56 13 PHE B O 1
ATOM 1357 N N . HIS B 1 21 ? 53.859 50.954 66.336 1.00 27.26 14 HIS B N 1
ATOM 1358 C CA . HIS B 1 21 ? 52.504 51.154 66.841 1.00 26.72 14 HIS B CA 1
ATOM 1359 C C . HIS B 1 21 ? 51.911 52.411 66.220 1.00 25.81 14 HIS B C 1
ATOM 1360 O O . HIS B 1 21 ? 52.529 53.478 66.249 1.00 25.85 14 HIS B O 1
ATOM 1367 N N . ALA B 1 22 ? 50.719 52.281 65.647 1.00 24.61 15 ALA B N 1
ATOM 1368 C CA . ALA B 1 22 ? 50.016 53.431 65.095 1.00 23.42 15 ALA B CA 1
ATOM 1369 C C . ALA B 1 22 ? 49.425 54.268 66.225 1.00 22.51 15 ALA B C 1
ATOM 1370 O O . ALA B 1 22 ? 48.972 53.722 67.236 1.00 22.52 15 ALA B O 1
ATOM 1372 N N . THR B 1 23 ? 49.444 55.590 66.056 1.00 21.18 16 THR B N 1
ATOM 1373 C CA . THR B 1 23 ? 48.726 56.485 66.963 1.00 19.79 16 THR B CA 1
ATOM 1374 C C . THR B 1 23 ? 47.227 56.220 66.813 1.00 18.81 16 THR B C 1
ATOM 1375 O O . THR B 1 23 ? 46.794 55.684 65.786 1.00 18.50 16 THR B O 1
ATOM 1379 N N . PRO B 1 24 ? 46.426 56.590 67.831 1.00 17.75 17 PRO B N 1
ATOM 1380 C CA . PRO B 1 24 ? 44.977 56.424 67.712 1.00 16.92 17 PRO B CA 1
ATOM 1381 C C . PRO B 1 24 ? 44.388 57.267 66.581 1.00 15.88 17 PRO B C 1
ATOM 1382 O O . PRO B 1 24 ? 43.384 56.876 65.986 1.00 15.65 17 PRO B O 1
ATOM 1386 N N . GLU B 1 25 ? 45.009 58.413 66.300 1.00 14.68 18 GLU B N 1
ATOM 1387 C CA . GLU B 1 25 ? 44.549 59.310 65.239 1.00 13.84 18 GLU B CA 1
ATOM 1388 C C . GLU B 1 25 ? 44.711 58.655 63.870 1.00 13.32 18 GLU B C 1
ATOM 1389 O O . GLU B 1 25 ? 43.834 58.756 63.014 1.00 12.75 18 GLU B O 1
ATOM 1395 N N . PHE B 1 26 ? 45.846 57.986 63.687 1.00 13.05 19 PHE B N 1
ATOM 1396 C CA . PHE B 1 26 ? 46.136 57.225 62.476 1.00 12.72 19 PHE B CA 1
ATOM 1397 C C . PHE B 1 26 ? 45.095 56.122 62.274 1.00 12.12 19 PHE B C 1
ATOM 1398 O O . PHE B 1 26 ? 44.590 55.937 61.166 1.00 11.88 19 PHE B O 1
ATOM 1406 N N . GLY B 1 27 ? 44.783 55.402 63.351 1.00 11.61 20 GLY B N 1
ATOM 1407 C CA . GLY B 1 27 ? 43.752 54.365 63.326 1.00 11.13 20 GLY B CA 1
ATOM 1408 C C . GLY B 1 27 ? 42.396 54.936 62.947 1.00 10.83 20 GLY B C 1
ATOM 1409 O O . GLY B 1 27 ? 41.677 54.358 62.133 1.00 10.72 20 GLY B O 1
ATOM 1410 N N . GLY B 1 28 ? 42.061 56.087 63.529 1.00 10.40 21 GLY B N 1
ATOM 1411 C CA . GLY B 1 28 ? 40.813 56.790 63.216 1.00 10.05 21 GLY B CA 1
ATOM 1412 C C . GLY B 1 28 ? 40.728 57.202 61.754 1.00 9.82 21 GLY B C 1
ATOM 1413 O O . GLY B 1 28 ? 39.652 57.166 61.150 1.00 9.42 21 GLY B O 1
ATOM 1414 N N . ASN B 1 29 ? 41.870 57.585 61.186 1.00 9.66 22 ASN B N 1
ATOM 1415 C CA . ASN B 1 29 ? 41.947 57.957 59.773 1.00 9.68 22 ASN B CA 1
ATOM 1416 C C . ASN B 1 29 ? 41.712 56.783 58.829 1.00 9.43 22 ASN B C 1
ATOM 1417 O O . ASN B 1 29 ? 41.009 56.923 57.827 1.00 9.30 22 ASN B O 1
ATOM 1422 N N . LEU B 1 30 ? 42.295 55.628 59.152 1.00 9.33 23 LEU B N 1
ATOM 1423 C CA . LEU B 1 30 ? 42.032 54.416 58.373 1.00 9.27 23 LEU B CA 1
ATOM 1424 C C . LEU B 1 30 ? 40.587 53.951 58.547 1.00 9.13 23 LEU B C 1
ATOM 1425 O O . LEU B 1 30 ? 39.983 53.438 57.611 1.00 8.87 23 LEU B O 1
ATOM 1430 N N . GLN B 1 31 ? 40.033 54.161 59.740 1.00 8.95 24 GLN B N 1
ATOM 1431 C CA . GLN B 1 31 ? 38.632 53.833 60.016 1.00 8.78 24 GLN B CA 1
ATOM 1432 C C . GLN B 1 31 ? 37.673 54.599 59.096 1.00 8.67 24 GLN B C 1
ATOM 1433 O O . GLN B 1 31 ? 36.696 54.032 58.610 1.00 8.36 24 GLN B O 1
ATOM 1439 N N . LYS B 1 32 ? 37.966 55.875 58.849 1.00 8.70 25 LYS B N 1
ATOM 1440 C CA . LYS B 1 32 ? 37.182 56.694 57.913 1.00 8.93 25 LYS B CA 1
ATOM 1441 C C . LYS B 1 32 ? 37.183 56.101 56.503 1.00 8.86 25 LYS B C 1
ATOM 1442 O O . LYS B 1 32 ? 36.149 56.067 55.824 1.00 8.78 25 LYS B O 1
ATOM 1448 N N . VAL B 1 33 ? 38.347 55.624 56.075 1.00 8.82 26 VAL B N 1
ATOM 1449 C CA . VAL B 1 33 ? 38.482 54.971 54.778 1.00 8.65 26 VAL B CA 1
ATOM 1450 C C . VAL B 1 33 ? 37.698 53.655 54.765 1.00 8.68 26 VAL B C 1
ATOM 1451 O O . VAL B 1 33 ? 36.982 53.365 53.806 1.00 8.65 26 VAL B O 1
ATOM 1455 N N . LEU B 1 34 ? 37.826 52.883 55.841 1.00 8.57 27 LEU B N 1
ATOM 1456 C CA . LEU B 1 34 ? 37.177 51.578 55.951 1.00 8.76 27 LEU B CA 1
ATOM 1457 C C . LEU B 1 34 ? 35.654 51.640 55.793 1.00 8.97 27 LEU B C 1
ATOM 1458 O O . LEU B 1 34 ? 35.088 50.870 55.013 1.00 8.89 27 LEU B O 1
ATOM 1463 N N . VAL B 1 35 ? 34.999 52.558 56.507 1.00 9.26 28 VAL B N 1
ATOM 1464 C CA . VAL B 1 35 ? 33.535 52.637 56.459 1.00 9.54 28 VAL B CA 1
ATOM 1465 C C . VAL B 1 35 ? 33.012 53.067 55.090 1.00 9.73 28 VAL B C 1
ATOM 1466 O O . VAL B 1 35 ? 31.951 52.621 54.664 1.00 9.81 28 VAL B O 1
ATOM 1470 N N . ASP B 1 36 ? 33.766 53.916 54.401 1.00 9.98 29 ASP B N 1
ATOM 1471 C CA . ASP B 1 36 ? 33.369 54.347 53.069 1.00 10.12 29 ASP B CA 1
ATOM 1472 C C . ASP B 1 36 ? 33.588 53.255 52.022 1.00 10.10 29 ASP B C 1
ATOM 1473 O O . ASP B 1 36 ? 32.810 53.149 51.068 1.00 10.10 29 ASP B O 1
ATOM 1478 N N . LEU B 1 37 ? 34.621 52.432 52.215 1.00 9.92 30 LEU B N 1
ATOM 1479 C CA . LEU B 1 37 ? 34.836 51.267 51.350 1.00 9.79 30 LEU B CA 1
ATOM 1480 C C . LEU B 1 37 ? 33.739 50.220 51.550 1.00 9.59 30 LEU B C 1
ATOM 1481 O O . LEU B 1 37 ? 33.208 49.674 50.580 1.00 9.44 30 LEU B O 1
ATOM 1486 N N . ILE B 1 38 ? 33.384 49.955 52.807 1.00 9.35 31 ILE B N 1
ATOM 1487 C CA . ILE B 1 38 ? 32.298 49.020 53.104 1.00 9.10 31 ILE B CA 1
ATOM 1488 C C . ILE B 1 38 ? 30.962 49.541 52.565 1.00 9.30 31 ILE B C 1
ATOM 1489 O O . ILE B 1 38 ? 30.199 48.795 51.944 1.00 8.94 31 ILE B O 1
ATOM 1494 N N . GLU B 1 39 ? 30.691 50.826 52.783 1.00 9.59 32 GLU B N 1
ATOM 1495 C CA . GLU B 1 39 ? 29.462 51.423 52.269 1.00 9.88 32 GLU B CA 1
ATOM 1496 C C . GLU B 1 39 ? 29.415 51.347 50.740 1.00 9.88 32 GLU B C 1
ATOM 1497 O O . GLU B 1 39 ? 28.375 51.023 50.166 1.00 9.86 32 GLU B O 1
ATOM 1503 N N . LEU B 1 40 ? 30.546 51.623 50.091 1.00 9.88 33 LEU B N 1
ATOM 1504 C CA . LEU B 1 40 ? 30.630 51.526 48.633 1.00 9.85 33 LEU B CA 1
ATOM 1505 C C . LEU B 1 40 ? 30.344 50.102 48.140 1.00 9.87 33 LEU B C 1
ATOM 1506 O O . LEU B 1 40 ? 29.678 49.922 47.117 1.00 10.03 33 LEU B O 1
ATOM 1511 N N . SER B 1 41 ? 30.839 49.102 48.869 1.00 9.85 34 SER B N 1
ATOM 1512 C CA . SER B 1 41 ? 30.579 47.697 48.541 1.00 10.22 34 SER B CA 1
ATOM 1513 C C . SER B 1 41 ? 29.089 47.368 48.632 1.00 9.94 34 SER B C 1
ATOM 1514 O O . SER B 1 41 ? 28.531 46.715 47.745 1.00 9.95 34 SER B O 1
ATOM 1517 N N . LEU B 1 42 ? 28.451 47.821 49.708 1.00 9.76 35 LEU B N 1
ATOM 1518 C CA . LEU B 1 42 ? 27.020 47.586 49.904 1.00 9.81 35 LEU B CA 1
ATOM 1519 C C . LEU B 1 42 ? 26.170 48.294 48.845 1.00 9.76 35 LEU B C 1
ATOM 1520 O O . LEU B 1 42 ? 25.233 47.702 48.305 1.00 9.89 35 LEU B O 1
ATOM 1525 N N . GLN B 1 43 ? 26.501 49.552 48.549 1.00 9.90 36 GLN B N 1
ATOM 1526 C CA . GLN B 1 43 ? 25.793 50.319 47.515 1.00 9.95 36 GLN B CA 1
ATOM 1527 C C . GLN B 1 43 ? 26.032 49.748 46.118 1.00 10.01 36 GLN B C 1
ATOM 1528 O O . GLN B 1 43 ? 25.126 49.733 45.279 1.00 10.00 36 GLN B O 1
ATOM 1534 N N . GLY B 1 44 ? 27.253 49.275 45.877 1.00 9.98 37 GLY B N 1
ATOM 1535 C CA . GLY B 1 44 ? 27.598 48.633 44.610 1.00 10.09 37 GLY B CA 1
ATOM 1536 C C . GLY B 1 44 ? 26.762 47.392 44.345 1.00 10.07 37 GLY B C 1
ATOM 1537 O O . GLY B 1 44 ? 26.293 47.184 43.226 1.00 9.91 37 GLY B O 1
ATOM 1538 N N . LYS B 1 45 ? 26.571 46.569 45.374 1.00 10.31 38 LYS B N 1
ATOM 1539 C CA . LYS B 1 45 ? 25.722 45.380 45.254 1.00 10.42 38 LYS B CA 1
ATOM 1540 C C . LYS B 1 45 ? 24.252 45.749 45.039 1.00 10.33 38 LYS B C 1
ATOM 1541 O O . LYS B 1 45 ? 23.569 45.135 44.218 1.00 10.36 38 LYS B O 1
ATOM 1547 N N . GLN B 1 46 ? 23.781 46.759 45.767 1.00 10.27 39 GLN B N 1
ATOM 1548 C CA . GLN B 1 46 ? 22.432 47.298 45.571 1.00 10.25 39 GLN B CA 1
ATOM 1549 C C . GLN B 1 46 ? 22.204 47.715 44.113 1.00 10.09 39 GLN B C 1
ATOM 1550 O O . GLN B 1 46 ? 21.193 47.350 43.509 1.00 9.92 39 GLN B O 1
ATOM 1556 N N . ALA B 1 47 ? 23.151 48.469 43.560 1.00 10.09 40 ALA B N 1
ATOM 1557 C CA . ALA B 1 47 ? 23.096 48.891 42.156 1.00 10.08 40 ALA B CA 1
ATOM 1558 C C . ALA B 1 47 ? 23.160 47.696 41.208 1.00 10.07 40 ALA B C 1
ATOM 1559 O O . ALA B 1 47 ? 22.392 47.612 40.253 1.00 10.13 40 ALA B O 1
ATOM 1561 N N . HIS B 1 48 ? 24.078 46.774 41.491 1.00 9.98 41 HIS B N 1
ATOM 1562 C CA . HIS B 1 48 ? 24.282 45.558 40.703 1.00 9.95 41 HIS B CA 1
ATOM 1563 C C . HIS B 1 48 ? 22.975 44.771 40.540 1.00 9.96 41 HIS B C 1
ATOM 1564 O O . HIS B 1 48 ? 22.637 44.349 39.433 1.00 9.98 41 HIS B O 1
ATOM 1571 N N . TRP B 1 49 ? 22.230 44.608 41.631 1.00 10.02 42 TRP B N 1
ATOM 1572 C CA . TRP B 1 49 ? 20.972 43.854 41.599 1.00 10.39 42 TRP B CA 1
ATOM 1573 C C . TRP B 1 49 ? 19.832 44.625 40.93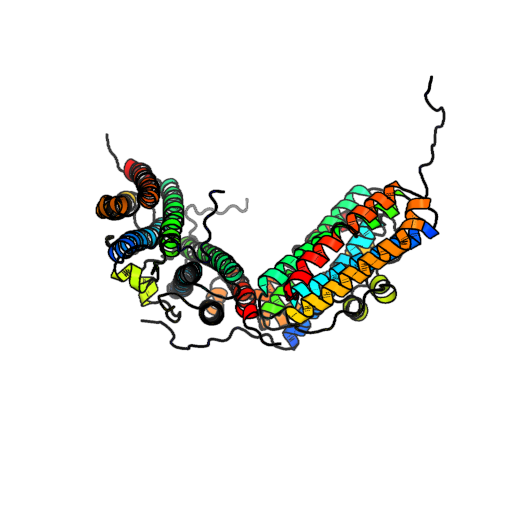7 1.00 10.66 42 TRP B C 1
ATOM 1574 O O . TRP B 1 49 ? 19.039 44.048 40.190 1.00 10.74 42 TRP B O 1
ATOM 1585 N N . ASN B 1 50 ? 19.756 45.924 41.214 1.00 10.83 43 ASN B N 1
ATOM 1586 C CA . ASN B 1 50 ? 18.557 46.707 40.898 1.00 11.07 43 ASN B CA 1
ATOM 1587 C C . ASN B 1 50 ? 18.624 47.560 39.635 1.00 10.99 43 ASN B C 1
ATOM 1588 O O . ASN B 1 50 ? 17.629 48.189 39.253 1.00 11.18 43 ASN B O 1
ATOM 1593 N N . VAL B 1 51 ? 19.783 47.568 38.981 1.00 11.05 44 VAL B N 1
ATOM 1594 C CA . VAL B 1 51 ? 19.953 48.292 37.723 1.00 10.98 44 VAL B CA 1
ATOM 1595 C C . VAL B 1 51 ? 19.134 47.637 36.609 1.00 11.28 44 VAL B C 1
ATOM 1596 O O . VAL B 1 51 ? 19.104 46.411 36.489 1.00 11.20 44 VAL B O 1
ATOM 1600 N N . VAL B 1 52 ? 18.444 48.464 35.827 1.00 11.56 45 VAL B N 1
ATOM 1601 C CA . VAL B 1 52 ? 17.656 48.002 34.685 1.00 11.95 45 VAL B CA 1
ATOM 1602 C C . VAL B 1 52 ? 17.792 48.970 33.509 1.00 11.98 45 VAL B C 1
ATOM 1603 O O . VAL B 1 52 ? 18.149 50.137 33.691 1.00 12.32 45 VAL B O 1
ATOM 1607 N N . GLY B 1 53 ? 17.511 48.484 32.305 1.00 12.15 46 GLY B N 1
ATOM 1608 C CA . GLY B 1 53 ? 17.486 49.351 31.132 1.00 12.15 46 GLY B CA 1
ATOM 1609 C C . GLY B 1 53 ? 18.594 49.109 30.131 1.00 12.16 46 GLY B C 1
ATOM 1610 O O . GLY B 1 53 ? 19.270 48.075 30.175 1.00 12.10 46 GLY B O 1
ATOM 1611 N N A SER B 1 54 ? 18.772 50.077 29.232 0.40 12.10 47 SER B N 1
ATOM 1612 N N B SER B 1 54 ? 18.774 50.070 29.228 0.60 12.13 47 SER B N 1
ATOM 1613 C CA A SER B 1 54 ? 19.749 50.014 28.142 0.40 12.10 47 SER B CA 1
ATOM 1614 C CA B SER B 1 54 ? 19.723 49.951 28.124 0.60 12.14 47 SER B CA 1
ATOM 1615 C C A SER B 1 54 ? 21.167 49.754 28.638 0.40 11.90 47 SER B C 1
ATOM 1616 C C B SER B 1 54 ? 21.153 49.750 28.621 0.60 11.93 47 SER B C 1
ATOM 1617 O O A SER B 1 54 ? 21.679 50.498 29.476 0.40 11.85 47 SER B O 1
ATOM 1618 O O B SER B 1 54 ? 21.650 50.520 29.446 0.60 11.86 47 SER B O 1
ATOM 1623 N N . ASN B 1 55 ? 21.795 48.704 28.106 1.00 11.73 48 ASN B N 1
ATOM 1624 C CA . ASN B 1 55 ? 23.147 48.279 28.525 1.00 11.38 48 ASN B CA 1
ATOM 1625 C C . ASN B 1 55 ? 23.210 47.764 29.971 1.00 11.35 48 ASN B C 1
ATOM 1626 O O . ASN B 1 55 ? 24.210 47.950 30.679 1.00 11.03 48 ASN B O 1
ATOM 1631 N N . PHE B 1 56 ? 22.129 47.105 30.385 1.00 11.11 49 PHE B N 1
ATOM 1632 C CA . PHE B 1 56 ? 22.031 46.472 31.696 1.00 11.10 49 PHE B CA 1
ATOM 1633 C C . PHE B 1 56 ? 23.245 45.605 32.023 1.00 11.14 49 PHE B C 1
ATOM 1634 O O . PHE B 1 56 ? 23.844 45.743 33.090 1.00 11.21 49 PHE B O 1
ATOM 1642 N N . ARG B 1 57 ? 23.585 44.707 31.103 1.00 11.14 50 ARG B N 1
ATOM 1643 C CA . ARG B 1 57 ? 24.558 43.652 31.374 1.00 11.22 50 ARG B CA 1
ATOM 1644 C C . ARG B 1 57 ? 25.954 44.198 31.681 1.00 11.17 50 ARG B C 1
ATOM 1645 O O . ARG B 1 57 ? 26.573 43.789 32.666 1.00 11.13 50 ARG B O 1
ATOM 1653 N N . ASP B 1 58 ? 26.438 45.127 30.855 1.00 11.25 51 ASP B N 1
ATOM 1654 C CA . ASP B 1 58 ? 27.739 45.762 31.094 1.00 11.16 51 ASP B CA 1
ATOM 1655 C C . ASP B 1 58 ? 27.837 46.379 32.484 1.00 11.40 51 ASP B C 1
ATOM 1656 O O . ASP B 1 58 ? 28.830 46.173 33.187 1.00 11.27 51 ASP B O 1
ATOM 1661 N N . LEU B 1 59 ? 26.811 47.139 32.871 1.00 11.55 52 LEU B N 1
ATOM 1662 C CA . LEU B 1 59 ? 26.798 47.802 34.171 1.00 11.87 52 LEU B CA 1
ATOM 1663 C C . LEU B 1 59 ? 26.713 46.804 35.312 1.00 11.56 52 LEU B C 1
ATOM 1664 O O . LEU B 1 59 ? 27.458 46.910 36.287 1.00 11.21 52 LEU B O 1
ATOM 1669 N N . HIS B 1 60 ? 25.804 45.840 35.174 1.00 11.17 53 HIS B N 1
ATOM 1670 C CA . HIS B 1 60 ? 25.666 44.726 36.111 1.00 11.00 53 HIS B CA 1
ATOM 1671 C C . HIS B 1 60 ? 27.037 44.091 36.386 1.00 10.73 53 HIS B C 1
ATOM 1672 O O . HIS B 1 60 ? 27.437 43.937 37.542 1.00 10.68 53 HIS B O 1
ATOM 1679 N N . LEU B 1 61 ? 27.761 43.762 35.317 1.00 10.33 54 LEU B N 1
ATOM 1680 C CA . LEU B 1 61 ? 29.084 43.146 35.423 1.00 10.20 54 LEU B CA 1
ATOM 1681 C C . LEU B 1 61 ? 30.146 44.087 35.991 1.00 10.02 54 LEU B C 1
ATOM 1682 O O . LEU B 1 61 ? 30.926 43.685 36.859 1.00 10.15 54 LEU B O 1
ATOM 1687 N N . GLN B 1 62 ? 30.174 45.330 35.509 1.00 9.74 55 GLN B N 1
ATOM 1688 C CA . GLN B 1 62 ? 31.160 46.306 35.975 1.00 9.69 55 GLN B CA 1
ATOM 1689 C C . GLN B 1 62 ? 30.979 46.603 37.463 1.00 9.63 55 GLN B C 1
ATOM 1690 O O . GLN B 1 62 ? 31.960 46.777 38.192 1.00 9.43 55 GLN B O 1
ATOM 1696 N N . LEU B 1 63 ? 29.725 46.647 37.908 1.00 9.51 56 LEU B N 1
ATOM 1697 C CA . LEU B 1 63 ? 29.427 46.910 39.316 1.00 9.63 56 LEU B CA 1
ATOM 1698 C C . LEU B 1 63 ? 29.951 45.807 40.235 1.00 9.74 56 LEU B C 1
ATOM 1699 O O . LEU B 1 63 ? 30.420 46.089 41.338 1.00 9.78 56 LEU B O 1
ATOM 1704 N N . ASP B 1 64 ? 29.885 44.559 39.770 1.00 9.77 57 ASP B N 1
ATOM 1705 C CA . ASP B 1 64 ? 30.469 43.432 40.509 1.00 10.23 57 ASP B CA 1
ATOM 1706 C C . ASP B 1 64 ? 31.983 43.553 40.633 1.00 10.31 57 ASP B C 1
ATOM 1707 O O . ASP B 1 64 ? 32.550 43.219 41.671 1.00 10.30 57 ASP B O 1
ATOM 1712 N N . GLU B 1 65 ? 32.628 44.031 39.572 1.00 10.41 58 GLU B N 1
ATOM 1713 C CA . GLU B 1 65 ? 34.070 44.278 39.593 1.00 10.64 58 GLU B CA 1
ATOM 1714 C C . GLU B 1 65 ? 34.439 45.395 40.576 1.00 10.32 58 GLU B C 1
ATOM 1715 O O . GLU B 1 65 ? 35.434 45.287 41.300 1.00 9.77 58 GLU B O 1
ATOM 1721 N N . LEU B 1 66 ? 33.631 46.456 40.602 1.00 10.05 59 LEU B N 1
ATOM 1722 C CA . LEU B 1 66 ? 33.799 47.530 41.583 1.00 10.15 59 LEU B CA 1
ATOM 1723 C C . LEU B 1 66 ? 33.667 46.988 43.008 1.00 10.29 59 LEU B C 1
ATOM 1724 O O . LEU B 1 66 ? 34.480 47.312 43.875 1.00 10.44 59 LEU B O 1
ATOM 1729 N N . VAL B 1 67 ? 32.639 46.171 43.236 1.00 10.15 60 VAL B N 1
ATOM 1730 C CA . VAL B 1 67 ? 32.392 45.577 44.554 1.00 10.51 60 VAL B CA 1
ATOM 1731 C C . VAL B 1 67 ? 33.556 44.680 44.979 1.00 10.66 60 VAL B C 1
ATOM 1732 O O . VAL B 1 67 ? 33.999 44.742 46.128 1.00 10.39 60 VAL B O 1
ATOM 1736 N N . ASP B 1 68 ? 34.054 43.869 44.044 1.00 10.89 61 ASP B N 1
ATOM 1737 C CA . ASP B 1 68 ? 35.233 43.036 44.296 1.00 11.57 61 ASP B CA 1
ATOM 1738 C C . ASP B 1 68 ? 36.407 43.890 44.757 1.00 11.35 61 ASP B C 1
ATOM 1739 O O . ASP B 1 68 ? 37.077 43.554 45.735 1.00 11.18 61 ASP B O 1
ATOM 1744 N N . PHE B 1 69 ? 36.646 45.001 44.063 1.00 11.08 62 PHE B N 1
ATOM 1745 C CA . PHE B 1 69 ? 37.766 45.868 44.410 1.00 10.87 62 PHE B CA 1
ATOM 1746 C C . PHE B 1 69 ? 37.580 46.535 45.773 1.00 10.39 62 PHE B C 1
ATOM 1747 O O . PHE B 1 69 ? 38.527 46.612 46.557 1.00 10.00 62 PHE B O 1
ATOM 1755 N N . ALA B 1 70 ? 36.363 47.004 46.046 1.00 9.91 63 ALA B N 1
ATOM 1756 C CA . ALA B 1 70 ? 36.055 47.673 47.311 1.00 9.67 63 ALA B CA 1
ATOM 1757 C C . ALA B 1 70 ? 36.125 46.724 48.506 1.00 9.47 63 ALA B C 1
ATOM 1758 O O . ALA B 1 70 ? 36.569 47.113 49.590 1.00 9.23 63 ALA B O 1
ATOM 1760 N N . ARG B 1 71 ? 35.700 45.478 48.301 1.00 9.34 64 ARG B N 1
ATOM 1761 C CA . ARG B 1 71 ? 35.779 44.443 49.335 1.00 9.37 64 ARG B CA 1
ATOM 1762 C C . ARG B 1 71 ? 37.224 44.061 49.648 1.00 9.53 64 ARG B C 1
ATOM 1763 O O . ARG B 1 71 ? 37.592 43.895 50.814 1.00 9.32 64 ARG B O 1
ATOM 1771 N N . GLU B 1 72 ? 38.034 43.916 48.602 1.00 9.74 65 GLU B N 1
ATOM 1772 C CA . GLU B 1 72 ? 39.463 43.643 48.767 1.00 10.16 65 GLU B CA 1
ATOM 1773 C C . GLU B 1 72 ? 40.147 44.830 49.445 1.00 10.20 65 GLU B C 1
ATOM 1774 O O . GLU B 1 72 ? 41.021 44.652 50.300 1.00 10.22 65 GLU B O 1
ATOM 1777 N N . GLY B 1 73 ? 39.729 46.034 49.058 1.00 10.44 66 GLY B N 1
ATOM 1778 C CA . GLY B 1 73 ? 40.208 47.273 49.667 1.00 10.61 66 GLY B CA 1
ATOM 1779 C C . GLY B 1 73 ? 39.917 47.362 51.155 1.00 10.77 66 GLY B C 1
ATOM 1780 O O . GLY B 1 73 ? 40.790 47.757 51.936 1.00 10.58 66 GLY B O 1
ATOM 1781 N N A SER B 1 74 ? 38.699 46.992 51.549 0.50 10.98 67 SER B N 1
ATOM 1782 N N B SER B 1 74 ? 38.690 47.000 51.536 0.50 10.95 67 SER B N 1
ATOM 1783 C CA A SER B 1 74 ? 38.303 47.025 52.959 0.50 11.17 67 SER B CA 1
ATOM 1784 C CA B SER B 1 74 ? 38.268 46.987 52.938 0.50 11.10 67 SER B CA 1
ATOM 1785 C C A SER B 1 74 ? 39.104 46.029 53.796 0.50 11.23 67 SER B C 1
ATOM 1786 C C B SER B 1 74 ? 39.154 46.059 53.756 0.50 11.17 67 SER B C 1
ATOM 1787 O O A SER B 1 74 ? 39.449 46.320 54.941 0.50 11.19 67 SER B O 1
ATOM 1788 O O B SER B 1 74 ? 39.602 46.421 54.844 0.50 11.09 67 SER B O 1
ATOM 1793 N N . ASP B 1 75 ? 39.397 44.864 53.218 1.00 11.19 68 ASP B N 1
ATOM 1794 C CA . ASP B 1 75 ? 40.285 43.881 53.845 1.00 11.53 68 ASP B CA 1
ATOM 1795 C C . ASP B 1 75 ? 41.678 44.483 54.042 1.00 11.20 68 ASP B C 1
ATOM 1796 O O . ASP B 1 75 ? 42.212 44.459 55.148 1.00 11.12 68 ASP B O 1
ATOM 1801 N N . THR B 1 76 ? 42.230 45.055 52.974 1.00 10.70 69 THR B N 1
ATOM 1802 C CA . THR B 1 76 ? 43.558 45.687 53.006 1.00 10.59 69 THR B CA 1
ATOM 1803 C C . THR B 1 76 ? 43.670 46.721 54.127 1.00 10.36 69 THR B C 1
ATOM 1804 O O . THR B 1 76 ? 44.613 46.681 54.916 1.00 10.23 69 THR B O 1
ATOM 1808 N N . ILE B 1 77 ? 42.685 47.615 54.206 1.00 9.92 70 ILE B N 1
ATOM 1809 C CA . ILE B 1 77 ? 42.669 48.682 55.211 1.00 9.91 70 ILE B CA 1
ATOM 1810 C C . ILE B 1 77 ? 42.497 48.134 56.625 1.00 9.85 70 ILE B C 1
ATOM 1811 O O . ILE B 1 77 ? 43.240 48.510 57.533 1.00 9.72 70 ILE B O 1
ATOM 1816 N N . ALA B 1 78 ? 41.528 47.239 56.809 1.00 9.70 71 ALA B N 1
ATOM 1817 C CA . ALA B 1 78 ? 41.277 46.662 58.130 1.00 9.88 71 ALA B CA 1
ATOM 1818 C C . ALA B 1 78 ? 42.464 45.827 58.615 1.00 10.08 71 ALA B C 1
ATOM 1819 O O . ALA B 1 78 ? 42.838 45.901 59.786 1.00 9.96 71 ALA B O 1
ATOM 1821 N N . GLU B 1 79 ? 43.059 45.051 57.710 1.00 10.19 72 GLU B N 1
ATOM 1822 C CA . GLU B 1 79 ? 44.259 44.268 58.033 1.00 10.72 72 GLU B CA 1
ATOM 1823 C C . GLU B 1 79 ? 45.464 45.155 58.360 1.00 10.35 72 GLU B C 1
ATOM 1824 O O . GLU B 1 79 ? 46.265 44.818 59.232 1.00 10.17 72 GLU B O 1
ATOM 1830 N N . ARG B 1 80 ? 45.593 46.280 57.658 1.00 10.18 73 ARG B N 1
ATOM 1831 C CA . ARG B 1 80 ? 46.662 47.237 57.957 1.00 9.85 73 ARG B CA 1
ATOM 1832 C C . ARG B 1 80 ? 46.478 47.840 59.352 1.00 9.74 73 ARG B C 1
ATOM 1833 O O . ARG B 1 80 ? 47.446 47.987 60.102 1.00 9.69 73 ARG B O 1
ATOM 1841 N N . MET B 1 81 ? 45.236 48.186 59.689 1.00 9.75 74 MET B N 1
ATOM 1842 C CA . MET B 1 81 ? 44.901 48.655 61.036 1.00 9.87 74 MET B CA 1
ATOM 1843 C C . MET B 1 81 ? 45.352 47.641 62.086 1.00 10.03 74 MET B C 1
ATOM 1844 O O . MET B 1 81 ? 46.058 47.993 63.034 1.00 9.79 74 MET B O 1
ATOM 1849 N N . ARG B 1 82 ? 44.965 46.381 61.895 1.00 10.22 75 ARG B N 1
ATOM 1850 C CA . ARG B 1 82 ? 45.341 45.311 62.819 1.00 10.40 75 ARG B CA 1
ATOM 1851 C C . ARG B 1 82 ? 46.852 45.124 62.939 1.00 10.40 75 ARG B C 1
ATOM 1852 O O . ARG B 1 82 ? 47.367 44.948 64.047 1.00 10.54 75 ARG B O 1
ATOM 1860 N N . ALA B 1 83 ? 47.555 45.166 61.809 1.00 10.55 76 ALA B N 1
ATOM 1861 C CA . ALA B 1 83 ? 49.014 45.019 61.810 1.00 11.00 76 ALA B CA 1
ATOM 1862 C C . ALA B 1 83 ? 49.666 46.055 62.720 1.00 11.36 76 ALA B C 1
ATOM 1863 O O . ALA B 1 83 ? 50.658 45.764 63.393 1.00 11.44 76 ALA B O 1
ATOM 1865 N N . LEU B 1 84 ? 49.089 47.254 62.745 1.00 11.76 77 LEU B N 1
ATOM 1866 C CA . LEU B 1 84 ? 49.615 48.356 63.548 1.00 12.41 77 LEU B CA 1
ATOM 1867 C C . LEU B 1 84 ? 48.853 48.515 64.866 1.00 12.69 77 LEU B C 1
ATOM 1868 O O . LEU B 1 84 ? 48.955 49.544 65.539 1.00 12.78 77 LEU B O 1
ATOM 1873 N N . ASP B 1 85 ? 48.098 47.472 65.212 1.00 13.08 78 ASP B N 1
ATOM 1874 C CA . ASP B 1 85 ? 47.318 47.382 66.451 1.00 13.71 78 ASP B CA 1
ATOM 1875 C C . ASP B 1 85 ? 46.225 48.434 66.650 1.00 13.75 78 ASP B C 1
ATOM 1876 O O . ASP B 1 85 ? 45.851 48.748 67.785 1.00 13.77 78 ASP B O 1
ATOM 1881 N N . ALA B 1 86 ? 45.711 48.966 65.541 1.00 13.48 79 ALA B N 1
ATOM 1882 C CA . ALA B 1 86 ? 44.429 49.667 65.549 1.00 13.15 79 ALA B CA 1
ATOM 1883 C C . ALA B 1 86 ? 43.329 48.604 65.458 1.00 13.22 79 ALA B C 1
ATOM 1884 O O . ALA B 1 86 ? 43.610 47.446 65.140 1.00 12.94 79 ALA B O 1
ATOM 1886 N N . VAL B 1 87 ? 42.090 48.985 65.763 1.00 13.16 80 VAL B N 1
ATOM 1887 C CA . VAL B 1 87 ? 40.973 48.035 65.784 1.00 13.34 80 VAL B CA 1
ATOM 1888 C C . VAL B 1 87 ? 39.819 48.556 64.914 1.00 13.19 80 VAL B C 1
ATOM 1889 O O . VAL B 1 87 ? 39.159 49.536 65.274 1.00 13.38 80 VAL B O 1
ATOM 1893 N N . PRO B 1 88 ? 39.587 47.912 63.754 1.00 13.15 81 PRO B N 1
ATOM 1894 C CA . PRO B 1 88 ? 38.543 48.350 62.827 1.00 12.94 81 PRO B CA 1
ATOM 1895 C C . PRO B 1 88 ? 37.131 48.074 63.333 1.00 12.94 81 PRO B C 1
ATOM 1896 O O . PRO B 1 88 ? 36.928 47.174 64.151 1.00 12.72 81 PRO B O 1
ATOM 1900 N N . ASP B 1 89 ? 36.177 48.862 62.843 1.00 12.68 82 ASP B N 1
ATOM 1901 C CA . ASP B 1 89 ? 34.762 48.642 63.104 1.00 12.51 82 ASP B CA 1
ATOM 1902 C C . ASP B 1 89 ? 34.005 48.699 61.777 1.00 12.37 82 ASP B C 1
ATOM 1903 O O . ASP B 1 89 ? 33.758 49.778 61.227 1.00 12.42 82 ASP B O 1
ATOM 1908 N N . GLY B 1 90 ? 33.649 47.523 61.268 1.00 12.05 83 GLY B N 1
ATOM 1909 C CA . GLY B 1 90 ? 32.910 47.416 60.011 1.00 11.76 83 GLY B CA 1
ATOM 1910 C C . GLY B 1 90 ? 31.478 46.946 60.181 1.00 11.66 83 GLY B C 1
ATOM 1911 O O . GLY B 1 90 ? 30.851 46.487 59.225 1.00 11.69 83 GLY B O 1
ATOM 1912 N N . ARG B 1 91 ? 30.958 47.060 61.401 1.00 11.71 84 ARG B N 1
ATOM 1913 C CA . ARG B 1 91 ? 29.584 46.654 61.701 1.00 11.69 84 ARG B CA 1
ATOM 1914 C C . ARG B 1 91 ? 28.576 47.570 61.007 1.00 11.68 84 ARG B C 1
ATOM 1915 O O . ARG B 1 91 ? 28.852 48.754 60.802 1.00 11.58 84 ARG B O 1
ATOM 1923 N N . SER B 1 92 ? 27.413 47.016 60.656 1.00 11.70 85 SER B N 1
ATOM 1924 C CA . SER B 1 92 ? 26.393 47.735 59.881 1.00 11.97 85 SER B CA 1
ATOM 1925 C C . SER B 1 92 ? 25.986 49.084 60.480 1.00 12.03 85 SER B C 1
ATOM 1926 O O . SER B 1 92 ? 25.930 50.084 59.765 1.00 12.11 85 SER B O 1
ATOM 1929 N N . ASP B 1 93 ? 25.721 49.108 61.786 1.00 12.14 86 ASP B N 1
ATOM 1930 C CA . ASP B 1 93 ? 25.319 50.338 62.481 1.00 12.43 86 ASP B CA 1
ATOM 1931 C C . ASP B 1 93 ? 26.367 51.442 62.366 1.00 12.30 86 ASP B C 1
ATOM 1932 O O . ASP B 1 93 ? 26.033 52.595 62.095 1.00 12.56 86 ASP B O 1
ATOM 1937 N N . THR B 1 94 ? 27.629 51.073 62.570 1.00 12.08 87 THR B N 1
ATOM 1938 C CA . THR B 1 94 ? 28.750 52.003 62.475 1.00 11.90 87 THR B CA 1
ATOM 1939 C C . THR B 1 94 ? 28.900 52.527 61.049 1.00 12.02 87 THR B C 1
ATOM 1940 O O . THR B 1 94 ? 29.032 53.739 60.838 1.00 11.91 87 THR B O 1
ATOM 1944 N N . VAL B 1 95 ? 28.867 51.620 60.076 1.00 11.66 88 VAL B N 1
ATOM 1945 C CA . VAL B 1 95 ? 28.945 52.017 58.667 1.00 11.79 88 VAL B CA 1
ATOM 1946 C C . VAL B 1 95 ? 27.840 53.024 58.313 1.00 11.93 88 VAL B C 1
ATOM 1947 O O . VAL B 1 95 ? 28.129 54.088 57.775 1.00 11.95 88 VAL B O 1
ATOM 1951 N N . ALA B 1 96 ? 26.592 52.701 58.645 1.00 12.30 89 ALA B N 1
ATOM 1952 C CA . ALA B 1 96 ? 25.465 53.594 58.354 1.00 12.52 89 ALA B CA 1
ATOM 1953 C C . ALA B 1 96 ? 25.578 54.941 59.075 1.00 12.75 89 ALA B C 1
ATOM 1954 O O . ALA B 1 96 ? 25.273 55.985 58.493 1.00 13.03 89 ALA B O 1
ATOM 1956 N N . ALA B 1 97 ? 26.033 54.909 60.327 1.00 12.75 90 ALA B N 1
ATOM 1957 C CA . ALA B 1 97 ? 26.112 56.111 61.159 1.00 12.91 90 ALA B CA 1
ATOM 1958 C C . ALA B 1 97 ? 27.267 57.044 60.805 1.00 12.81 90 ALA B C 1
ATOM 1959 O O . ALA B 1 97 ? 27.192 58.241 61.084 1.00 12.93 90 ALA B O 1
ATOM 1961 N N . THR B 1 98 ? 28.325 56.510 60.189 1.00 12.61 91 THR B N 1
ATOM 1962 C CA . THR B 1 98 ? 29.554 57.293 59.982 1.00 12.36 91 THR B CA 1
ATOM 1963 C C . THR B 1 98 ? 30.042 57.454 58.534 1.00 12.25 91 THR B C 1
ATOM 1964 O O . THR B 1 98 ? 30.955 58.250 58.275 1.00 12.20 91 THR B O 1
ATOM 1968 N N . THR B 1 99 ? 29.457 56.713 57.594 1.00 12.29 92 THR B N 1
ATOM 1969 C CA . THR B 1 99 ? 29.850 56.850 56.182 1.00 12.21 92 THR B CA 1
ATOM 1970 C C . THR B 1 99 ? 29.553 58.250 55.645 1.00 12.49 92 THR B C 1
ATOM 1971 O O . THR B 1 99 ? 28.551 58.869 56.013 1.00 12.71 92 THR B O 1
ATOM 1975 N N . THR B 1 100 ? 30.436 58.742 54.781 1.00 12.67 93 THR B N 1
ATOM 1976 C CA . THR B 1 100 ? 30.264 60.055 54.165 1.00 12.75 93 THR B CA 1
ATOM 1977 C C . THR B 1 100 ? 29.523 59.960 52.829 1.00 12.89 93 THR B C 1
ATOM 1978 O O . THR B 1 100 ? 29.129 60.980 52.261 1.00 12.71 93 THR B O 1
ATOM 1982 N N . LEU B 1 101 ? 29.336 58.739 52.329 1.00 12.98 94 LEU B N 1
ATOM 1983 C CA . LEU B 1 101 ? 28.669 58.537 51.038 1.00 13.40 94 LEU B CA 1
ATOM 1984 C C . LEU B 1 101 ? 27.194 58.916 51.105 1.00 13.69 94 LEU B C 1
ATOM 1985 O O . LEU B 1 101 ? 26.519 58.596 52.085 1.00 13.74 94 LEU B O 1
ATOM 1990 N N . PRO B 1 102 ? 26.691 59.608 50.066 1.00 14.12 95 PRO B N 1
ATOM 1991 C CA . PRO B 1 102 ? 25.253 59.857 49.984 1.00 14.37 95 PRO B CA 1
ATOM 1992 C C . PRO B 1 102 ? 24.521 58.524 49.919 1.00 14.55 95 PRO B C 1
ATOM 1993 O O . PRO B 1 102 ? 25.018 57.578 49.301 1.00 14.25 95 PRO B O 1
ATOM 1997 N N . GLU B 1 103 ? 23.367 58.448 50.573 1.00 14.71 96 GLU B N 1
ATOM 1998 C CA . GLU B 1 103 ? 22.568 57.233 50.583 1.00 15.45 96 GLU B CA 1
ATOM 1999 C C . GLU B 1 103 ? 22.198 56.842 49.152 1.00 14.94 96 GLU B C 1
ATOM 2000 O O . GLU B 1 103 ? 21.868 57.701 48.335 1.00 14.73 96 GLU B O 1
ATOM 2006 N N . PHE B 1 104 ? 22.275 55.547 48.855 1.00 14.69 97 PHE B N 1
ATOM 2007 C CA . PHE B 1 104 ? 21.809 55.030 47.572 1.00 14.46 97 PHE B CA 1
ATOM 2008 C C . PHE B 1 104 ? 20.284 54.925 47.610 1.00 14.44 97 PHE B C 1
ATOM 2009 O O . PHE B 1 104 ? 19.728 54.489 48.615 1.00 14.29 97 PHE B O 1
ATOM 2017 N N . PRO B 1 105 ? 19.602 55.340 46.524 1.00 14.51 98 PRO B N 1
ATOM 2018 C CA . PRO B 1 105 ? 18.135 55.275 46.535 1.00 14.78 98 PRO B CA 1
ATOM 2019 C C . PRO B 1 105 ? 17.612 53.842 46.445 1.00 14.93 98 PRO B C 1
ATOM 2020 O O . PRO B 1 105 ? 18.309 52.954 45.948 1.00 15.21 98 PRO B O 1
ATOM 2024 N N . ALA B 1 106 ? 16.393 53.629 46.935 1.00 15.02 99 ALA B N 1
ATOM 2025 C CA . ALA B 1 106 ? 15.737 52.326 46.857 1.00 14.92 99 ALA B CA 1
ATOM 2026 C C . ALA B 1 106 ? 15.168 52.052 45.463 1.00 14.96 99 ALA B C 1
ATOM 2027 O O . ALA B 1 106 ? 15.118 52.948 44.614 1.00 14.57 99 ALA B O 1
ATOM 2029 N N . PHE B 1 107 ? 14.744 50.804 45.251 1.00 15.08 100 PHE B N 1
ATOM 2030 C CA . PHE B 1 107 ? 14.003 50.355 44.058 1.00 15.47 100 PHE B CA 1
ATOM 2031 C C . PHE B 1 107 ? 14.866 50.198 42.804 1.00 15.15 100 PHE B C 1
ATOM 2032 O O . PHE B 1 107 ? 16.065 50.479 42.828 1.00 15.07 100 PHE B O 1
ATOM 2040 N N . GLU B 1 108 ? 14.249 49.740 41.715 1.00 14.96 101 GLU B N 1
ATOM 2041 C CA . GLU B 1 108 ? 14.936 49.622 40.430 1.00 15.00 101 GLU B CA 1
ATOM 2042 C C . GLU B 1 108 ? 15.335 50.999 39.932 1.00 14.83 101 GLU B C 1
ATOM 2043 O O . GLU B 1 108 ? 14.578 51.962 40.087 1.00 14.62 101 GLU B O 1
ATOM 2049 N N . ARG B 1 109 ? 16.537 51.092 39.366 1.00 14.60 102 ARG B N 1
ATOM 2050 C CA . ARG B 1 109 ? 17.040 52.350 38.814 1.00 14.56 102 ARG B CA 1
ATOM 2051 C C . ARG B 1 109 ? 17.568 52.106 37.407 1.00 14.17 102 ARG B C 1
ATOM 2052 O O . ARG B 1 109 ? 18.148 51.053 37.129 1.00 13.91 102 ARG B O 1
ATOM 2060 N N . SER B 1 110 ? 17.369 53.083 36.525 1.00 13.74 103 SER B N 1
ATOM 2061 C CA . SER B 1 110 ? 17.848 52.990 35.149 1.00 13.27 103 SER B CA 1
ATOM 2062 C C . SER B 1 110 ? 19.374 52.953 35.099 1.00 13.26 103 SER B C 1
ATOM 2063 O O . SER B 1 110 ? 20.049 53.463 35.999 1.00 12.96 103 SER B O 1
ATOM 2066 N N . THR B 1 111 ? 19.909 52.359 34.038 1.00 13.37 104 THR B N 1
ATOM 2067 C CA . THR B 1 111 ? 21.357 52.289 33.843 1.00 13.78 104 THR B CA 1
ATOM 2068 C C . THR B 1 111 ? 22.002 53.677 33.859 1.00 13.68 104 THR B C 1
ATOM 2069 O O . THR B 1 111 ? 23.036 53.867 34.496 1.00 13.76 104 THR B O 1
ATOM 2073 N N . ALA B 1 112 ? 21.374 54.640 33.182 1.00 13.81 105 ALA B N 1
ATOM 2074 C CA . ALA B 1 112 ? 21.865 56.023 33.149 1.00 13.75 105 ALA B CA 1
ATOM 2075 C C . ALA B 1 112 ? 21.965 56.641 34.548 1.00 13.65 105 ALA B C 1
ATOM 2076 O O . ALA B 1 112 ? 22.965 57.284 34.885 1.00 13.44 105 ALA B O 1
ATOM 2078 N N . ASP B 1 113 ? 20.927 56.439 35.356 1.00 13.60 106 ASP B N 1
ATOM 2079 C CA . ASP B 1 113 ? 20.900 56.943 36.726 1.00 13.79 106 ASP B CA 1
ATOM 2080 C C . ASP B 1 113 ? 21.954 56.261 37.585 1.00 13.44 106 ASP B C 1
ATOM 2081 O O . ASP B 1 113 ? 22.675 56.924 38.330 1.00 13.08 106 ASP B O 1
ATOM 2086 N N . VAL B 1 114 ? 22.045 54.938 37.459 1.00 13.01 107 VAL B N 1
ATOM 2087 C CA . VAL B 1 114 ? 23.024 54.144 38.206 1.00 12.66 107 VAL B CA 1
ATOM 2088 C C . VAL B 1 114 ? 24.456 54.587 37.895 1.00 12.57 107 VAL B C 1
ATOM 2089 O O . VAL B 1 114 ? 25.281 54.711 38.805 1.00 12.55 107 VAL B O 1
ATOM 2093 N N . VAL B 1 115 ? 24.738 54.834 36.617 1.00 12.43 108 VAL B N 1
ATOM 2094 C CA . VAL B 1 115 ? 26.040 55.351 36.199 1.00 12.46 108 VAL B CA 1
ATOM 2095 C C . VAL B 1 115 ? 26.400 56.623 36.974 1.00 12.78 108 VAL B C 1
ATOM 2096 O O . VAL B 1 115 ? 27.474 56.698 37.575 1.00 12.86 108 VAL B O 1
ATOM 2100 N N . ASP B 1 116 ? 25.495 57.605 36.968 1.00 12.91 109 ASP B N 1
ATOM 2101 C CA . ASP B 1 116 ? 25.722 58.877 37.665 1.00 13.18 109 ASP B CA 1
ATOM 2102 C C . ASP B 1 116 ? 25.810 58.692 39.178 1.00 12.89 109 ASP B C 1
ATOM 2103 O O . ASP B 1 116 ? 26.687 59.268 39.824 1.00 12.97 109 ASP B O 1
ATOM 2108 N N . LEU B 1 117 ? 24.907 57.883 39.734 1.00 12.57 110 LEU B N 1
ATOM 2109 C CA . LEU B 1 117 ? 24.867 57.639 41.179 1.00 12.38 110 LEU B CA 1
ATOM 2110 C C . LEU B 1 117 ? 26.162 57.006 41.686 1.00 12.17 110 LEU B C 1
ATOM 2111 O O . LEU B 1 117 ? 26.770 57.492 42.642 1.00 12.05 110 LEU B O 1
ATOM 2116 N N . ILE B 1 118 ? 26.584 55.931 41.027 1.00 11.71 111 ILE B N 1
ATOM 2117 C CA . ILE B 1 118 ? 27.752 55.169 41.465 1.00 11.51 111 ILE B CA 1
ATOM 2118 C C . ILE B 1 118 ? 29.057 55.946 41.262 1.00 11.43 111 ILE B C 1
ATOM 2119 O O . ILE B 1 118 ? 29.957 55.883 42.105 1.00 11.42 111 ILE B O 1
ATOM 2124 N N . THR B 1 119 ? 29.144 56.699 40.169 1.00 11.35 112 THR B N 1
ATOM 2125 C CA . THR B 1 119 ? 30.297 57.575 39.937 1.00 11.62 112 THR B CA 1
ATOM 2126 C C . THR B 1 119 ? 30.486 58.540 41.111 1.00 11.53 112 THR B C 1
ATOM 2127 O O . THR B 1 119 ? 31.602 58.717 41.598 1.00 11.31 112 THR B O 1
ATOM 2131 N N . THR B 1 120 ? 29.386 59.138 41.568 1.00 11.61 113 THR B N 1
ATOM 2132 C CA . THR B 1 120 ? 29.409 60.064 42.704 1.00 11.75 113 THR B CA 1
ATOM 2133 C C . THR B 1 120 ? 29.867 59.365 43.983 1.00 11.54 113 THR B C 1
ATOM 2134 O O . THR B 1 120 ? 30.667 59.909 44.744 1.00 11.35 113 THR B O 1
ATOM 2138 N N . ARG B 1 121 ? 29.371 58.151 44.204 1.00 11.32 114 ARG B N 1
ATOM 2139 C CA . ARG B 1 121 ? 29.741 57.384 45.392 1.00 11.34 114 ARG B CA 1
ATOM 2140 C C . ARG B 1 121 ? 31.196 56.909 45.380 1.00 10.88 114 ARG B C 1
ATOM 2141 O O . ARG B 1 121 ? 31.856 56.921 46.421 1.00 10.59 114 ARG B O 1
ATOM 2149 N N . ILE B 1 122 ? 31.695 56.514 44.210 1.00 10.55 115 ILE B N 1
ATOM 2150 C CA . ILE B 1 122 ? 33.124 56.219 44.057 1.00 10.52 115 ILE B CA 1
ATOM 2151 C C . ILE B 1 122 ? 33.945 57.475 44.364 1.00 10.70 115 ILE B C 1
ATOM 2152 O O . ILE B 1 122 ? 34.883 57.438 45.165 1.00 10.75 115 ILE B O 1
ATOM 2157 N N . ASN B 1 123 ? 33.572 58.592 43.746 1.00 10.76 116 ASN B N 1
ATOM 2158 C CA . ASN B 1 123 ? 34.284 59.852 43.960 1.00 10.80 116 ASN B CA 1
ATOM 2159 C C . ASN B 1 123 ? 34.285 60.310 45.421 1.00 10.45 116 ASN B C 1
ATOM 2160 O O . ASN B 1 123 ? 35.282 60.845 45.901 1.00 10.11 116 ASN B O 1
ATOM 2165 N N . ALA B 1 124 ? 33.178 60.078 46.125 1.00 10.24 117 ALA B N 1
ATOM 2166 C CA . ALA B 1 124 ? 33.109 60.357 47.565 1.00 10.25 117 ALA B CA 1
ATOM 2167 C C . ALA B 1 124 ? 34.117 59.515 48.350 1.00 10.34 117 ALA B C 1
ATOM 2168 O O . ALA B 1 124 ? 34.811 60.027 49.237 1.00 10.16 117 ALA B O 1
ATOM 2170 N N . THR B 1 125 ? 34.186 58.226 48.019 1.00 10.26 118 THR B N 1
ATOM 2171 C CA . THR B 1 125 ? 35.108 57.295 48.671 1.00 10.33 118 THR B CA 1
ATOM 2172 C C . THR B 1 125 ? 36.559 57.715 48.436 1.00 10.51 118 THR B C 1
ATOM 2173 O O . THR B 1 125 ? 37.365 57.742 49.370 1.00 10.40 118 THR B O 1
ATOM 2177 N N . VAL B 1 126 ? 36.881 58.046 47.187 1.00 10.79 119 VAL B N 1
ATOM 2178 C CA . VAL B 1 126 ? 38.221 58.514 46.825 1.00 11.14 119 VAL B CA 1
ATOM 2179 C C . VAL B 1 126 ? 38.560 59.812 47.567 1.00 11.37 119 VAL B C 1
ATOM 2180 O O . VAL B 1 126 ? 39.694 59.992 48.015 1.00 11.30 119 VAL B O 1
ATOM 2184 N N . ASP B 1 127 ? 37.575 60.702 47.699 1.00 11.53 120 ASP B N 1
ATOM 2185 C CA . ASP B 1 127 ? 37.774 61.965 48.412 1.00 12.05 120 ASP B CA 1
ATOM 2186 C C . ASP B 1 127 ? 38.208 61.743 49.862 1.00 11.74 120 ASP B C 1
ATOM 2187 O O . ASP B 1 127 ? 39.098 62.433 50.355 1.00 11.40 120 ASP B O 1
ATOM 2192 N N . THR B 1 128 ? 37.589 60.769 50.526 1.00 11.61 121 THR B N 1
ATOM 2193 C CA . THR B 1 128 ? 37.954 60.402 51.896 1.00 11.56 121 THR B CA 1
ATOM 2194 C C . THR B 1 128 ? 39.414 59.953 51.980 1.00 11.54 121 THR B C 1
ATOM 2195 O O . THR B 1 128 ? 40.144 60.358 52.885 1.00 11.05 121 THR B O 1
ATOM 2199 N N . ILE B 1 129 ? 39.833 59.115 51.033 1.00 11.39 122 ILE B N 1
ATOM 2200 C CA . ILE B 1 129 ? 41.210 58.624 51.009 1.00 11.58 122 ILE B CA 1
ATOM 2201 C C . ILE B 1 129 ? 42.176 59.783 50.754 1.00 11.88 122 ILE B C 1
ATOM 2202 O O . ILE B 1 129 ? 43.207 59.896 51.422 1.00 11.86 122 ILE B O 1
ATOM 2207 N N . ARG B 1 130 ? 41.825 60.649 49.802 1.00 12.30 123 ARG B N 1
ATOM 2208 C CA . ARG B 1 130 ? 42.622 61.844 49.509 1.00 12.85 123 ARG B CA 1
ATOM 2209 C C . ARG B 1 130 ? 42.684 62.812 50.693 1.00 13.22 123 ARG B C 1
ATOM 2210 O O . ARG B 1 130 ? 43.723 63.438 50.927 1.00 13.53 123 ARG B O 1
ATOM 2218 N N . ARG B 1 131 ? 41.583 62.923 51.438 1.00 13.73 124 ARG B N 1
ATOM 2219 C CA . ARG B 1 131 ? 41.513 63.806 52.612 1.00 14.28 124 ARG B CA 1
ATOM 2220 C C . ARG B 1 131 ? 42.445 63.373 53.750 1.00 14.02 124 ARG B C 1
ATOM 2221 O O . ARG B 1 131 ? 43.079 64.214 54.391 1.00 14.22 124 ARG B O 1
ATOM 2229 N N . VAL B 1 132 ? 42.526 62.067 53.999 1.00 13.71 125 VAL B N 1
ATOM 2230 C CA . VAL B 1 132 ? 43.374 61.543 55.081 1.00 13.33 125 VAL B CA 1
ATOM 2231 C C . VAL B 1 132 ? 44.809 61.240 54.632 1.00 13.11 125 VAL B C 1
ATOM 2232 O O . VAL B 1 132 ? 45.675 60.961 55.465 1.00 12.82 125 VAL B O 1
ATOM 2236 N N . HIS B 1 133 ? 45.051 61.305 53.323 1.00 12.77 126 HIS B N 1
ATOM 2237 C CA . HIS B 1 133 ? 46.319 60.863 52.733 1.00 12.84 126 HIS B CA 1
ATOM 2238 C C . HIS B 1 133 ? 47.557 61.451 53.407 1.00 12.85 126 HIS B C 1
ATOM 2239 O O . HIS B 1 133 ? 48.429 60.706 53.858 1.00 12.52 126 HIS B O 1
ATOM 2246 N N . ASP B 1 134 ? 47.620 62.780 53.470 1.00 12.90 127 ASP B N 1
ATOM 2247 C CA . ASP B 1 134 ? 48.804 63.480 53.969 1.00 13.02 127 ASP B CA 1
ATOM 2248 C C . ASP B 1 134 ? 49.107 63.160 55.431 1.00 12.79 127 ASP B C 1
ATOM 2249 O O . ASP B 1 134 ? 50.272 62.983 55.792 1.00 12.61 127 ASP B O 1
ATOM 2254 N N . ALA B 1 135 ? 48.060 63.070 56.252 1.00 12.62 128 ALA B N 1
ATOM 2255 C CA . ALA B 1 135 ? 48.201 62.703 57.662 1.00 12.55 128 ALA B CA 1
ATOM 2256 C C . ALA B 1 135 ? 48.687 61.259 57.816 1.00 12.54 128 ALA B C 1
ATOM 2257 O O . ALA B 1 135 ? 49.523 60.966 58.670 1.00 12.57 128 ALA B O 1
ATOM 2259 N N . VAL B 1 136 ? 48.166 60.367 56.978 1.00 12.44 129 VAL B N 1
ATOM 2260 C CA . VAL B 1 136 ? 48.612 58.975 56.959 1.00 12.58 129 VAL B CA 1
ATOM 2261 C C . VAL B 1 136 ? 50.071 58.871 56.480 1.00 12.80 129 VAL B C 1
ATOM 2262 O O . VAL B 1 136 ? 50.892 58.226 57.133 1.00 12.89 129 VAL B O 1
ATOM 2266 N N . ASP B 1 137 ? 50.385 59.528 55.361 1.00 13.29 130 ASP B N 1
ATOM 2267 C CA . ASP B 1 137 ? 51.740 59.520 54.792 1.00 13.74 130 ASP B CA 1
ATOM 2268 C C . ASP B 1 137 ? 52.792 60.037 55.776 1.00 13.86 130 ASP B C 1
ATOM 2269 O O . ASP B 1 137 ? 53.906 59.500 55.852 1.00 13.80 130 ASP B O 1
ATOM 2274 N N . ALA B 1 138 ? 52.428 61.072 56.532 1.00 13.88 131 ALA B N 1
ATOM 2275 C CA . ALA B 1 138 ? 53.327 61.684 57.512 1.00 13.93 131 ALA B CA 1
ATOM 2276 C C . ALA B 1 138 ? 53.743 60.731 58.638 1.00 14.00 131 ALA B C 1
ATOM 2277 O O . ALA B 1 138 ? 54.877 60.795 59.118 1.00 13.93 131 ALA B O 1
ATOM 2279 N N . GLU B 1 139 ? 52.834 59.847 59.049 1.00 13.81 132 GLU B N 1
ATOM 2280 C CA . GLU B 1 139 ? 53.133 58.883 60.112 1.00 13.90 132 GLU B CA 1
ATOM 2281 C C . GLU B 1 139 ? 53.724 57.577 59.570 1.00 13.56 132 GLU B C 1
ATOM 2282 O O . GLU B 1 139 ? 54.606 56.988 60.197 1.00 13.50 132 GLU B O 1
ATOM 2288 N N . ASP B 1 140 ? 53.234 57.133 58.413 1.00 13.19 133 ASP B N 1
ATOM 2289 C CA . ASP B 1 140 ? 53.598 55.824 57.873 1.00 12.72 133 ASP B CA 1
ATOM 2290 C C . ASP B 1 140 ? 53.461 55.776 56.351 1.00 12.43 133 ASP B C 1
ATOM 2291 O O . ASP B 1 140 ? 52.386 55.447 55.835 1.00 12.16 133 ASP B O 1
ATOM 2296 N N . PRO B 1 141 ? 54.554 56.092 55.626 1.00 12.14 134 PRO B N 1
ATOM 2297 C CA . PRO B 1 141 ? 54.556 56.046 54.160 1.00 11.79 134 PRO B CA 1
ATOM 2298 C C . PRO B 1 141 ? 54.105 54.706 53.569 1.00 11.47 134 PRO B C 1
ATOM 2299 O O . PRO B 1 141 ? 53.535 54.685 52.477 1.00 11.65 134 PRO B O 1
ATOM 2303 N N . SER B 1 142 ? 54.359 53.606 54.278 1.00 11.16 135 SER B N 1
ATOM 2304 C CA . SER B 1 142 ? 53.974 52.272 53.793 1.00 10.88 135 SER B CA 1
ATOM 2305 C C . SER B 1 142 ? 52.457 52.126 53.662 1.00 10.71 135 SER B C 1
ATOM 2306 O O . SER B 1 142 ? 51.970 51.488 52.726 1.00 10.61 135 SER B O 1
ATOM 2309 N N . THR B 1 143 ? 51.718 52.734 54.588 1.00 10.37 136 THR B N 1
ATOM 2310 C CA . THR B 1 143 ? 50.257 52.763 54.510 1.00 10.36 136 THR B CA 1
ATOM 2311 C C . THR B 1 143 ? 49.777 53.693 53.388 1.00 10.35 136 THR B C 1
ATOM 2312 O O . THR B 1 143 ? 48.797 53.389 52.708 1.00 10.22 136 THR B O 1
ATOM 2316 N N . ALA B 1 144 ? 50.475 54.812 53.181 1.00 10.50 137 ALA B N 1
ATOM 2317 C CA . ALA B 1 144 ? 50.152 55.708 52.066 1.00 10.63 137 ALA B CA 1
ATOM 2318 C C . ALA B 1 144 ? 50.236 54.980 50.725 1.00 10.84 137 ALA B C 1
ATOM 2319 O O . ALA B 1 144 ? 49.444 55.255 49.824 1.00 10.75 137 ALA B O 1
ATOM 2321 N N . ASN B 1 145 ? 51.185 54.046 50.609 1.00 10.98 138 ASN B N 1
ATOM 2322 C CA . ASN B 1 145 ? 51.308 53.175 49.434 1.00 11.31 138 ASN B CA 1
ATOM 2323 C C . ASN B 1 145 ? 50.017 52.401 49.162 1.00 10.83 138 ASN B C 1
ATOM 2324 O O . ASN B 1 145 ? 49.560 52.320 48.018 1.00 10.55 138 ASN B O 1
ATOM 2329 N N . LEU B 1 146 ? 49.429 51.850 50.221 1.00 10.31 139 LEU B N 1
ATOM 2330 C CA . LEU B 1 146 ? 48.155 51.147 50.120 1.00 10.34 139 LEU B CA 1
ATOM 2331 C C . LEU B 1 146 ? 47.045 52.096 49.679 1.00 10.33 139 LEU B C 1
ATOM 2332 O O . LEU B 1 146 ? 46.197 51.727 48.863 1.00 9.97 139 LEU B O 1
ATOM 2337 N N . LEU B 1 147 ? 47.068 53.320 50.208 1.00 10.00 140 LEU B N 1
ATOM 2338 C CA . LEU B 1 147 ? 46.102 54.344 49.813 1.00 10.21 140 LEU B CA 1
ATOM 2339 C C . LEU B 1 147 ? 46.219 54.699 48.334 1.00 10.06 140 LEU B C 1
ATOM 2340 O O . LEU B 1 147 ? 45.207 54.932 47.671 1.00 10.27 140 LEU B O 1
ATOM 2345 N N . HIS B 1 148 ? 47.451 54.736 47.824 1.00 10.01 141 HIS B N 1
ATOM 2346 C CA . HIS B 1 148 ? 47.693 55.012 46.407 1.00 9.90 141 HIS B CA 1
ATOM 2347 C C . HIS B 1 148 ? 47.076 53.948 45.518 1.00 9.88 141 HIS B C 1
ATOM 2348 O O . HIS B 1 148 ? 46.512 54.267 44.470 1.00 9.72 141 HIS B O 1
ATOM 2355 N N . GLY B 1 149 ? 47.188 52.687 45.941 1.00 9.58 142 GLY B N 1
ATOM 2356 C CA . GLY B 1 149 ? 46.565 51.570 45.232 1.00 9.52 142 GLY B CA 1
ATOM 2357 C C . GLY B 1 149 ? 45.055 51.716 45.151 1.00 9.29 142 GLY B C 1
ATOM 2358 O O . GLY B 1 149 ? 44.455 51.498 44.096 1.00 9.00 142 GLY B O 1
ATOM 2359 N N . LEU B 1 150 ? 44.445 52.101 46.269 1.00 9.34 143 LEU B N 1
ATOM 2360 C CA . LEU B 1 150 ? 42.998 52.285 46.341 1.00 9.42 143 LEU B CA 1
ATOM 2361 C C . LEU B 1 150 ? 42.518 53.455 45.496 1.00 9.30 143 LEU B C 1
ATOM 2362 O O . LEU B 1 150 ? 41.507 53.345 44.802 1.00 9.09 143 LEU B O 1
ATOM 2367 N N . ILE B 1 151 ? 43.236 54.575 45.572 1.00 9.34 144 ILE B N 1
ATOM 2368 C CA . ILE B 1 151 ? 42.921 55.750 44.761 1.00 9.45 144 ILE B CA 1
ATOM 2369 C C . ILE B 1 151 ? 42.987 55.396 43.272 1.00 9.50 144 ILE B C 1
ATOM 2370 O O . ILE B 1 151 ? 42.058 55.697 42.526 1.00 9.40 144 ILE B O 1
ATOM 2375 N N . ASP B 1 152 ? 44.071 54.736 42.861 1.00 9.64 145 ASP B N 1
ATOM 2376 C CA A ASP B 1 152 ? 44.257 54.340 41.462 0.50 9.75 145 ASP B CA 1
ATOM 2377 C CA B ASP B 1 152 ? 44.263 54.334 41.466 0.50 9.93 145 ASP B CA 1
ATOM 2378 C C . ASP B 1 152 ? 43.144 53.401 40.987 1.00 9.85 145 ASP B C 1
ATOM 2379 O O . ASP B 1 152 ? 42.538 53.630 39.938 1.00 9.89 145 ASP B O 1
ATOM 2388 N N . GLY B 1 153 ? 42.876 52.355 41.765 1.00 9.70 146 GLY B N 1
ATOM 2389 C CA . GLY B 1 153 ? 41.851 51.370 41.421 1.00 9.62 146 GLY B CA 1
ATOM 2390 C C . GLY B 1 153 ? 40.438 51.926 41.382 1.00 9.59 146 GLY B C 1
ATOM 2391 O O . GLY B 1 153 ? 39.677 51.626 40.463 1.00 9.64 146 GLY B O 1
ATOM 2392 N N . LEU B 1 154 ? 40.078 52.728 42.382 1.00 9.54 147 LEU B N 1
ATOM 2393 C CA . LEU B 1 154 ? 38.741 53.326 42.426 1.00 9.49 147 LEU B CA 1
ATOM 2394 C C . LEU B 1 154 ? 38.533 54.361 41.325 1.00 9.56 147 LEU B C 1
ATOM 2395 O O . LEU B 1 154 ? 37.465 54.408 40.723 1.00 9.50 147 LEU B O 1
ATOM 2400 N N . GLU B 1 155 ? 39.553 55.177 41.058 1.00 9.64 148 GLU B N 1
ATOM 2401 C CA . GLU B 1 155 ? 39.457 56.188 40.000 1.00 9.80 148 GLU B CA 1
ATOM 2402 C C . GLU B 1 155 ? 39.379 55.550 38.611 1.00 9.68 148 GLU B C 1
ATOM 2403 O O . GLU B 1 155 ? 38.726 56.092 37.716 1.00 9.40 148 GLU B O 1
ATOM 2409 N N . LYS B 1 156 ? 40.020 54.391 38.448 1.00 9.53 149 LYS B N 1
ATOM 2410 C CA . LYS B 1 156 ? 39.839 53.566 37.251 1.00 9.76 149 LYS B CA 1
ATOM 2411 C C . LYS B 1 156 ? 38.380 53.112 37.115 1.00 9.77 149 LYS B C 1
ATOM 2412 O O . LYS B 1 156 ? 37.803 53.213 36.034 1.00 9.39 149 LYS B O 1
ATOM 2418 N N . GLN B 1 157 ? 37.791 52.628 38.211 1.00 9.84 150 GLN B N 1
ATOM 2419 C CA . GLN B 1 157 ? 36.386 52.192 38.203 1.00 10.06 150 GLN B CA 1
ATOM 2420 C C . GLN B 1 157 ? 35.456 53.348 37.851 1.00 10.11 150 GLN B C 1
ATOM 2421 O O . GLN B 1 157 ? 34.500 53.169 37.097 1.00 9.82 150 GLN B O 1
ATOM 2427 N N . ALA B 1 158 ? 35.747 54.528 38.399 1.00 10.31 151 ALA B N 1
ATOM 2428 C CA . ALA B 1 158 ? 34.961 55.732 38.114 1.00 10.60 151 ALA B CA 1
ATOM 2429 C C . ALA B 1 158 ? 34.954 56.051 36.618 1.00 10.81 151 ALA B C 1
ATOM 2430 O O . ALA B 1 158 ? 33.904 56.359 36.055 1.00 10.93 151 ALA B O 1
ATOM 2432 N N . TRP B 1 159 ? 36.125 55.972 35.987 1.00 10.91 152 TRP B N 1
ATOM 2433 C CA . TRP B 1 159 ? 36.256 56.184 34.544 1.00 11.15 152 TRP B CA 1
ATOM 2434 C C . TRP B 1 159 ? 35.493 55.135 33.737 1.00 11.19 152 TRP B C 1
ATOM 2435 O O . TRP B 1 159 ? 34.745 55.478 32.815 1.00 11.34 152 TRP B O 1
ATOM 2446 N N . LEU B 1 160 ? 35.687 53.864 34.085 1.00 11.19 153 LEU B N 1
ATOM 2447 C CA . LEU B 1 160 ? 35.038 52.756 33.384 1.00 11.48 153 LEU B CA 1
ATOM 2448 C C . LEU B 1 160 ? 33.513 52.832 33.465 1.00 11.80 153 LEU B C 1
ATOM 2449 O O . LEU B 1 160 ? 32.821 52.468 32.515 1.00 11.97 153 LEU B O 1
ATOM 2454 N N . ILE B 1 161 ? 33.001 53.313 34.594 1.00 11.73 154 ILE B N 1
ATOM 2455 C CA . ILE B 1 161 ? 31.554 53.433 34.782 1.00 11.81 154 ILE B CA 1
ATOM 2456 C C . ILE B 1 161 ? 30.983 54.705 34.139 1.00 12.04 154 ILE B C 1
ATOM 2457 O O . ILE B 1 161 ? 30.027 54.624 33.361 1.00 11.95 154 ILE B O 1
ATOM 2462 N N . ARG B 1 162 ? 31.582 55.860 34.437 1.00 12.33 155 ARG B N 1
ATOM 2463 C CA . ARG B 1 162 ? 31.055 57.159 33.980 1.00 12.60 155 ARG B CA 1
ATOM 2464 C C . ARG B 1 162 ? 31.089 57.328 32.459 1.00 12.80 155 ARG B C 1
ATOM 2465 O O . ARG B 1 162 ? 30.265 58.054 31.895 1.00 12.57 155 ARG B O 1
ATOM 2473 N N . SER B 1 163 ? 32.034 56.654 31.804 1.00 13.05 156 SER B N 1
ATOM 2474 C CA . SER B 1 163 ? 32.198 56.762 30.350 1.00 13.40 156 SER B CA 1
ATOM 2475 C C . SER B 1 163 ? 30.931 56.412 29.568 1.00 13.80 156 SER B C 1
ATOM 2476 O O . SER B 1 163 ? 30.736 56.900 28.452 1.00 13.88 156 SER B O 1
ATOM 2479 N N . GLU B 1 164 ? 30.081 55.573 30.161 1.00 14.21 157 GLU B N 1
ATOM 2480 C CA . GLU B 1 164 ? 28.788 55.202 29.581 1.00 15.06 157 GLU B CA 1
ATOM 2481 C C . GLU B 1 164 ? 27.902 56.422 29.283 1.00 15.48 157 GLU B C 1
ATOM 2482 O O . GLU B 1 164 ? 27.213 56.455 28.262 1.00 15.09 157 GLU B O 1
ATOM 2488 N N . ASN B 1 165 ? 27.934 57.414 30.172 1.00 16.16 158 ASN B N 1
ATOM 2489 C CA . ASN B 1 165 ? 27.061 58.588 30.067 1.00 17.14 158 ASN B CA 1
ATOM 2490 C C . ASN B 1 165 ? 27.704 59.794 29.375 1.00 18.16 158 ASN B C 1
ATOM 2491 O O . ASN B 1 165 ? 27.080 60.850 29.252 1.00 18.12 158 ASN B O 1
ATOM 2496 N N . ARG B 1 166 ? 28.946 59.630 28.926 1.00 19.50 159 ARG B N 1
ATOM 2497 C CA . ARG B 1 166 ? 29.697 60.711 28.293 1.00 21.03 159 ARG B CA 1
ATOM 2498 C C . ARG B 1 166 ? 29.253 60.948 26.853 1.00 21.91 159 ARG B C 1
ATOM 2499 O O . ARG B 1 166 ? 29.142 60.008 26.070 1.00 22.19 159 ARG B O 1
ATOM 2507 N N . LYS B 1 167 ? 29.000 62.209 26.510 1.00 22.92 160 LYS B N 1
ATOM 2508 C CA . LYS B 1 167 ? 28.595 62.566 25.150 1.00 23.93 160 LYS B CA 1
ATOM 2509 C C . LYS B 1 167 ? 29.612 63.493 24.489 1.00 24.52 160 LYS B C 1
ATOM 2510 O O . LYS B 1 167 ? 29.874 64.594 24.982 1.00 24.83 160 LYS B O 1
ATOM 2514 N N . VAL B 1 168 ? 30.195 63.027 23.385 1.00 25.08 161 VAL B N 1
ATOM 2515 C CA . VAL B 1 168 ? 31.205 63.786 22.641 1.00 25.69 161 VAL B CA 1
ATOM 2516 C C . VAL B 1 168 ? 30.842 63.869 21.153 1.00 25.88 161 VAL B C 1
ATOM 2517 O O . VAL B 1 168 ? 30.290 62.934 20.568 1.00 26.17 161 VAL B O 1
ATOM 2522 N N . SER C 1 9 ? 25.295 -9.084 61.316 1.00 30.45 2 SER C N 1
ATOM 2523 C CA . SER C 1 9 ? 25.081 -8.970 59.844 1.00 30.23 2 SER C CA 1
ATOM 2524 C C . SER C 1 9 ? 23.658 -8.527 59.503 1.00 30.02 2 SER C C 1
ATOM 2525 O O . SER C 1 9 ? 22.689 -9.241 59.775 1.00 30.13 2 SER C O 1
ATOM 2528 N N . ALA C 1 10 ? 23.549 -7.342 58.909 1.00 29.54 3 ALA C N 1
ATOM 2529 C CA . ALA C 1 10 ? 22.279 -6.829 58.402 1.00 29.09 3 ALA C CA 1
ATOM 2530 C C . ALA C 1 10 ? 22.242 -6.905 56.873 1.00 28.77 3 ALA C C 1
ATOM 2531 O O . ALA C 1 10 ? 21.395 -6.277 56.232 1.00 28.49 3 ALA C O 1
ATOM 2533 N N . ARG C 1 11 ? 23.159 -7.688 56.303 1.00 28.44 4 ARG C N 1
ATOM 2534 C CA . ARG C 1 11 ? 23.323 -7.793 54.851 1.00 28.15 4 ARG C CA 1
ATOM 2535 C C . ARG C 1 11 ? 22.128 -8.434 54.160 1.00 28.66 4 ARG C C 1
ATOM 2536 O O . ARG C 1 11 ? 21.615 -9.463 54.607 1.00 28.36 4 ARG C O 1
ATOM 2544 N N . ARG C 1 12 ? 21.697 -7.820 53.063 1.00 29.29 5 ARG C N 1
ATOM 2545 C CA . ARG C 1 12 ? 20.639 -8.380 52.229 1.00 30.13 5 ARG C CA 1
ATOM 2546 C C . ARG C 1 12 ? 21.167 -9.533 51.386 1.00 30.90 5 ARG C C 1
ATOM 2547 O O . ARG C 1 12 ? 22.372 -9.639 51.138 1.00 30.70 5 ARG C O 1
ATOM 2555 N N . THR C 1 13 ? 20.247 -10.384 50.945 1.00 32.01 6 THR C N 1
ATOM 2556 C CA . THR C 1 13 ? 20.580 -11.644 50.292 1.00 33.27 6 THR C CA 1
ATOM 2557 C C . THR C 1 13 ? 20.552 -11.567 48.764 1.00 33.97 6 THR C C 1
ATOM 2558 O O . THR C 1 13 ? 21.413 -12.153 48.098 1.00 34.26 6 THR C O 1
ATOM 2562 N N . GLU C 1 14 ? 19.582 -10.830 48.222 1.00 34.73 7 GLU C N 1
ATOM 2563 C CA . GLU C 1 14 ? 19.299 -10.839 46.783 1.00 35.41 7 GLU C CA 1
ATOM 2564 C C . GLU C 1 14 ? 20.509 -10.475 45.922 1.00 35.56 7 GLU C C 1
ATOM 2565 O O . GLU C 1 14 ? 21.316 -9.620 46.295 1.00 35.78 7 GLU C O 1
ATOM 2571 N N . SER C 1 15 ? 20.627 -11.143 44.779 1.00 35.68 8 SER C N 1
ATOM 2572 C CA . SER C 1 15 ? 21.708 -10.890 43.828 1.00 35.78 8 SER C CA 1
ATOM 2573 C C . SER C 1 15 ? 21.287 -9.938 42.705 1.00 35.78 8 SER C C 1
ATOM 2574 O O . SER C 1 15 ? 22.140 -9.335 42.049 1.00 35.88 8 SER C O 1
ATOM 2577 N N . ASP C 1 16 ? 19.976 -9.811 42.490 1.00 35.70 9 ASP C N 1
ATOM 2578 C CA . ASP C 1 16 ? 19.429 -8.924 41.458 1.00 35.61 9 ASP C CA 1
ATOM 2579 C C . ASP C 1 16 ? 18.411 -7.934 42.032 1.00 35.33 9 ASP C C 1
ATOM 2580 O O . ASP C 1 16 ? 17.197 -8.141 41.925 1.00 35.33 9 ASP C O 1
ATOM 2585 N N . ILE C 1 17 ? 18.913 -6.864 42.645 1.00 34.91 10 ILE C N 1
ATOM 2586 C CA . ILE C 1 17 ? 18.059 -5.783 43.135 1.00 34.46 10 ILE C CA 1
ATOM 2587 C C . ILE C 1 17 ? 17.856 -4.761 42.018 1.00 34.28 10 ILE C C 1
ATOM 2588 O O . ILE C 1 17 ? 18.805 -4.103 41.581 1.00 34.20 10 ILE C O 1
ATOM 2593 N N . GLN C 1 18 ? 16.612 -4.644 41.559 1.00 33.93 11 GLN C N 1
ATOM 2594 C CA . GLN C 1 18 ? 16.261 -3.743 40.463 1.00 33.70 11 GLN C CA 1
ATOM 2595 C C . GLN C 1 18 ? 16.200 -2.290 40.930 1.00 33.16 11 GLN C C 1
ATOM 2596 O O . GLN C 1 18 ? 16.001 -2.015 42.116 1.00 33.10 11 GLN C O 1
ATOM 2602 N N . GLY C 1 19 ? 16.381 -1.367 39.991 1.00 32.58 12 GLY C N 1
ATOM 2603 C CA . GLY C 1 19 ? 16.346 0.058 40.297 1.00 31.80 12 GLY C CA 1
ATOM 2604 C C . GLY C 1 19 ? 14.958 0.652 40.165 1.00 31.23 12 GLY C C 1
ATOM 2605 O O . GLY C 1 19 ? 14.042 0.013 39.638 1.00 31.21 12 GLY C O 1
ATOM 2606 N N . PHE C 1 20 ? 14.809 1.879 40.658 1.00 30.65 13 PHE C N 1
ATOM 2607 C CA . PHE C 1 20 ? 13.580 2.651 40.514 1.00 30.08 13 PHE C CA 1
ATOM 2608 C C . PHE C 1 20 ? 13.295 2.890 39.032 1.00 29.86 13 PHE C C 1
ATOM 2609 O O . PHE C 1 20 ? 14.124 3.459 38.318 1.00 29.86 13 PHE C O 1
ATOM 2617 N N . HIS C 1 21 ? 12.134 2.435 38.569 1.00 29.57 14 HIS C N 1
ATOM 2618 C CA . HIS C 1 21 ? 11.718 2.684 37.192 1.00 29.36 14 HIS C CA 1
ATOM 2619 C C . HIS C 1 21 ? 10.573 3.691 37.133 1.00 28.78 14 HIS C C 1
ATOM 2620 O O . HIS C 1 21 ? 9.632 3.633 37.928 1.00 28.70 14 HIS C O 1
ATOM 2627 N N . ALA C 1 22 ? 10.679 4.622 36.190 1.00 27.92 15 ALA C N 1
ATOM 2628 C CA . ALA C 1 22 ? 9.673 5.655 35.995 1.00 27.04 15 ALA C CA 1
ATOM 2629 C C . ALA C 1 22 ? 8.446 5.095 35.284 1.00 26.41 15 ALA C C 1
ATOM 2630 O O . ALA C 1 22 ? 8.567 4.242 34.401 1.00 26.33 15 ALA C O 1
ATOM 2632 N N . THR C 1 23 ? 7.271 5.580 35.675 1.00 25.54 16 THR C N 1
ATOM 2633 C CA . THR C 1 23 ? 6.029 5.278 34.962 1.00 24.80 16 THR C CA 1
ATOM 2634 C C . THR C 1 23 ? 6.075 5.901 33.560 1.00 24.27 16 THR C C 1
ATOM 2635 O O . THR C 1 23 ? 6.884 6.803 33.313 1.00 24.19 16 THR C O 1
ATOM 2639 N N . PRO C 1 24 ? 5.224 5.415 32.632 1.00 23.63 17 PRO C N 1
ATOM 2640 C CA . PRO C 1 24 ? 5.168 6.025 31.301 1.00 23.08 17 PRO C CA 1
ATOM 2641 C C . PRO C 1 24 ? 4.847 7.522 31.335 1.00 22.42 17 PRO C C 1
ATOM 2642 O O . PRO C 1 24 ? 5.411 8.286 30.547 1.00 22.31 17 PRO C O 1
ATOM 2646 N N . GLU C 1 25 ? 3.957 7.929 32.242 1.00 21.66 18 GLU C N 1
ATOM 2647 C CA . GLU C 1 25 ? 3.581 9.336 32.398 1.00 20.98 18 GLU C CA 1
ATOM 2648 C C . GLU C 1 25 ? 4.762 10.199 32.844 1.00 20.43 18 GLU C C 1
ATOM 2649 O O . GLU C 1 25 ? 4.920 11.332 32.383 1.00 19.98 18 GLU C O 1
ATOM 2651 N N . PHE C 1 26 ? 5.574 9.647 33.746 1.00 19.84 19 PHE C N 1
ATOM 2652 C CA . PHE C 1 26 ? 6.762 10.320 34.274 1.00 19.28 19 PHE C CA 1
ATOM 2653 C C . PHE C 1 26 ? 7.792 10.544 33.170 1.00 18.69 19 PHE C C 1
ATOM 2654 O O . PHE C 1 26 ? 8.307 11.652 33.011 1.00 18.52 19 PHE C O 1
ATOM 2662 N N . GLY C 1 27 ? 8.085 9.486 32.415 1.00 18.05 20 GLY C N 1
ATOM 2663 C CA . GLY C 1 27 ? 8.979 9.574 31.260 1.00 17.42 20 GLY C CA 1
ATOM 2664 C C . GLY C 1 27 ? 8.469 10.576 30.242 1.00 16.97 20 GLY C C 1
ATOM 2665 O O . GLY C 1 27 ? 9.245 11.356 29.686 1.00 16.79 20 GLY C O 1
ATOM 2666 N N . GLY C 1 28 ? 7.156 10.552 30.011 1.00 16.43 21 GLY C N 1
ATOM 2667 C CA . GLY C 1 28 ? 6.491 11.501 29.122 1.00 15.90 21 GLY C CA 1
ATOM 2668 C C . GLY C 1 28 ? 6.641 12.946 29.563 1.00 15.49 21 GLY C C 1
ATOM 2669 O O . GLY C 1 28 ? 6.812 13.836 28.732 1.00 15.40 21 GLY C O 1
ATOM 2670 N N . ASN C 1 29 ? 6.577 13.175 30.874 1.00 15.12 22 ASN C N 1
ATOM 2671 C CA . ASN C 1 29 ? 6.742 14.514 31.438 1.00 14.85 22 ASN C CA 1
ATOM 2672 C C . ASN C 1 29 ? 8.173 15.028 31.308 1.00 14.49 22 ASN C C 1
ATOM 2673 O O . ASN C 1 29 ? 8.390 16.212 31.037 1.00 14.27 22 ASN C O 1
ATOM 2678 N N . LEU C 1 30 ? 9.144 14.140 31.498 1.00 13.96 23 LEU C N 1
ATOM 2679 C CA . LEU C 1 30 ? 10.549 14.516 31.314 1.00 13.95 23 LEU C CA 1
ATOM 2680 C C . LEU C 1 30 ? 10.871 14.743 29.835 1.00 13.66 23 LEU C C 1
ATOM 2681 O O . LEU C 1 30 ? 11.637 15.645 29.496 1.00 13.81 23 LEU C O 1
ATOM 2686 N N . GLN C 1 31 ? 10.257 13.941 28.963 1.00 13.54 24 GLN C N 1
ATOM 2687 C CA . GLN C 1 31 ? 10.360 14.133 27.512 1.00 13.15 24 GLN C CA 1
ATOM 2688 C C . GLN C 1 31 ? 9.865 15.519 27.080 1.00 13.14 24 GLN C C 1
ATOM 2689 O O . GLN C 1 31 ? 10.486 16.171 26.237 1.00 13.13 24 GLN C O 1
ATOM 2695 N N . LYS C 1 32 ? 8.755 15.962 27.668 1.00 13.16 25 LYS C N 1
ATOM 2696 C CA . LYS C 1 32 ? 8.223 17.306 27.435 1.00 13.52 25 LYS C CA 1
ATOM 2697 C C . LYS C 1 32 ? 9.238 18.391 27.794 1.00 13.26 25 LYS C C 1
ATOM 2698 O O . LYS C 1 32 ? 9.426 19.346 27.040 1.00 13.63 25 LYS C O 1
ATOM 2704 N N . VAL C 1 33 ? 9.880 18.243 28.950 1.00 12.88 26 VAL C N 1
ATOM 2705 C CA . VAL C 1 33 ? 10.907 19.193 29.383 1.00 12.38 26 VAL C CA 1
ATOM 2706 C C . VAL C 1 33 ? 12.100 19.156 28.427 1.00 12.30 26 VAL C C 1
ATOM 2707 O O . VAL C 1 33 ? 12.607 20.205 28.018 1.00 12.15 26 VAL C O 1
ATOM 2711 N N . LEU C 1 34 ? 12.525 17.946 28.062 1.00 12.11 27 LEU C N 1
ATOM 2712 C CA . LEU C 1 34 ? 13.683 17.747 27.186 1.00 11.97 27 LEU C CA 1
ATOM 2713 C C . LEU C 1 34 ? 13.562 18.475 25.841 1.00 12.03 27 LEU C C 1
ATOM 2714 O O . LEU C 1 34 ? 14.478 19.201 25.444 1.00 11.57 27 LEU C O 1
ATOM 2719 N N . VAL C 1 35 ? 12.439 18.285 25.147 1.00 11.91 28 VAL C N 1
ATOM 2720 C CA . VAL C 1 35 ? 12.267 18.884 23.817 1.00 11.80 28 VAL C CA 1
ATOM 2721 C C . VAL C 1 35 ? 12.271 20.411 23.857 1.00 11.73 28 VAL C C 1
ATOM 2722 O O . VAL C 1 35 ? 12.760 21.053 22.927 1.00 11.78 28 VAL C O 1
ATOM 2726 N N . ASP C 1 36 ? 11.736 20.981 24.935 1.00 11.66 29 ASP C N 1
ATOM 2727 C CA . ASP C 1 36 ? 11.686 22.433 25.095 1.00 11.77 29 ASP C CA 1
ATOM 2728 C C . ASP C 1 36 ? 13.059 23.011 25.446 1.00 11.68 29 ASP C C 1
ATOM 2729 O O . ASP C 1 36 ? 13.382 24.130 25.047 1.00 11.45 29 ASP C O 1
ATOM 2734 N N . LEU C 1 37 ? 13.863 22.234 26.172 1.00 11.42 30 LEU C N 1
ATOM 2735 C CA . LEU C 1 37 ? 15.253 22.604 26.465 1.00 11.29 30 LEU C CA 1
ATOM 2736 C C . LEU C 1 37 ? 16.134 22.571 25.214 1.00 11.16 30 LEU C C 1
ATOM 2737 O O . LEU C 1 37 ? 16.948 23.475 24.996 1.00 10.99 30 LEU C O 1
ATOM 2742 N N . ILE C 1 38 ? 15.970 21.531 24.398 1.00 11.15 31 ILE C N 1
ATOM 2743 C CA . ILE C 1 38 ? 16.714 21.421 23.144 1.00 11.13 31 ILE C CA 1
ATOM 2744 C C . ILE C 1 38 ? 16.303 22.542 22.190 1.00 11.36 31 ILE C C 1
ATOM 2745 O O . ILE C 1 38 ? 17.161 23.194 21.595 1.00 11.10 31 ILE C O 1
ATOM 2750 N N . GLU C 1 39 ? 14.994 22.773 22.067 1.00 11.38 32 GLU C N 1
ATOM 2751 C CA . GLU C 1 39 ? 14.486 23.853 21.217 1.00 11.55 32 GLU C CA 1
ATOM 2752 C C . GLU C 1 39 ? 15.015 25.212 21.663 1.00 11.42 32 GLU C C 1
ATOM 2753 O O . GLU C 1 39 ? 15.404 26.027 20.829 1.00 11.28 32 GLU C O 1
ATOM 2759 N N . LEU C 1 40 ? 15.031 25.451 22.974 1.00 11.31 33 LEU C N 1
ATOM 2760 C CA . LEU C 1 40 ? 15.552 26.705 23.511 1.00 11.42 33 LEU C CA 1
ATOM 2761 C C . LEU C 1 40 ? 17.027 26.896 23.156 1.00 11.38 33 LEU C C 1
ATOM 2762 O O . LEU C 1 40 ? 17.443 28.000 22.799 1.00 11.08 33 LEU C O 1
ATOM 2767 N N . SER C 1 41 ? 17.806 25.819 23.250 1.00 11.47 34 SER C N 1
ATOM 2768 C CA . SER C 1 41 ? 19.228 25.873 22.928 1.00 12.08 34 SER C CA 1
ATOM 2769 C C . SER C 1 41 ? 19.464 26.170 21.443 1.00 11.99 34 SER C C 1
ATOM 2770 O O . SER C 1 41 ? 20.399 26.890 21.095 1.00 11.84 34 SER C O 1
ATOM 2773 N N . LEU C 1 42 ? 18.613 25.611 20.584 1.00 11.85 35 LEU C N 1
ATOM 2774 C CA . LEU C 1 42 ? 18.689 25.866 19.144 1.00 11.86 35 LEU C CA 1
ATOM 2775 C C . LEU C 1 42 ? 18.270 27.295 18.823 1.00 11.84 35 LEU C C 1
ATOM 2776 O O . LEU C 1 42 ? 18.914 27.971 18.019 1.00 11.83 35 LEU C O 1
ATOM 2781 N N . GLN C 1 43 ? 17.194 27.753 19.456 1.00 12.02 36 GLN C N 1
ATOM 2782 C CA . GLN C 1 43 ? 16.734 29.131 19.282 1.00 12.51 36 GLN C CA 1
ATOM 2783 C C . GLN C 1 43 ? 17.742 30.129 19.853 1.00 12.47 36 GLN C C 1
ATOM 2784 O O . GLN C 1 43 ? 17.950 31.204 19.288 1.00 12.52 36 GLN C O 1
ATOM 2790 N N . GLY C 1 44 ? 18.368 29.759 20.968 1.00 12.48 37 GLY C N 1
ATOM 2791 C CA . GLY C 1 44 ? 19.382 30.594 21.607 1.00 12.38 37 GLY C CA 1
ATOM 2792 C C . GLY C 1 44 ? 20.591 30.837 20.720 1.00 12.43 37 GLY C C 1
ATOM 2793 O O . GLY C 1 44 ? 21.105 31.956 20.662 1.00 12.21 37 GLY C O 1
ATOM 2794 N N . LYS C 1 45 ? 21.051 29.787 20.039 1.00 12.31 38 LYS C N 1
ATOM 2795 C CA . LYS C 1 45 ? 22.156 29.909 19.088 1.00 12.56 38 LYS C CA 1
ATOM 2796 C C . LYS C 1 45 ? 21.758 30.740 17.874 1.00 12.54 38 LYS C C 1
ATOM 2797 O O . LYS C 1 45 ? 22.544 31.561 17.400 1.00 12.51 38 LYS C O 1
ATOM 2803 N N . GLN C 1 46 ? 20.539 30.522 17.385 1.00 12.68 39 GLN C N 1
ATOM 2804 C CA . GLN C 1 46 ? 19.994 31.299 16.269 1.00 12.83 39 GLN C CA 1
ATOM 2805 C C . GLN C 1 46 ? 20.019 32.793 16.596 1.00 12.53 39 GLN C C 1
ATOM 2806 O O . GLN C 1 46 ? 20.481 33.600 15.788 1.00 12.62 39 GLN C O 1
ATOM 2812 N N . ALA C 1 47 ? 19.534 33.146 17.788 1.00 12.35 40 ALA C N 1
ATOM 2813 C CA . ALA C 1 47 ? 19.554 34.528 18.271 1.00 12.37 40 ALA C CA 1
ATOM 2814 C C . ALA C 1 47 ? 20.985 35.038 18.460 1.00 12.37 40 ALA C C 1
ATOM 2815 O O . ALA C 1 47 ? 21.302 36.167 18.083 1.00 12.33 40 ALA C O 1
ATOM 2817 N N . HIS C 1 48 ? 21.836 34.190 19.037 1.00 12.29 41 HIS C N 1
ATOM 2818 C CA . HIS C 1 48 ? 23.255 34.499 19.272 1.00 12.19 41 HIS C CA 1
ATOM 2819 C C . HIS C 1 48 ? 23.960 34.932 17.978 1.00 12.39 41 HIS C C 1
ATOM 2820 O O . HIS C 1 48 ? 24.647 35.959 17.950 1.00 12.50 41 HIS C O 1
ATOM 2827 N N . TRP C 1 49 ? 23.748 34.175 16.904 1.00 12.36 42 TRP C N 1
ATOM 2828 C CA . TRP C 1 49 ? 24.376 34.474 15.616 1.00 12.71 42 TRP C CA 1
ATOM 2829 C C . TRP C 1 49 ? 23.791 35.710 14.935 1.00 12.85 42 TRP C C 1
ATOM 2830 O O . TRP C 1 49 ? 24.533 36.534 14.389 1.00 13.02 42 TRP C O 1
ATOM 2841 N N . ASN C 1 50 ? 22.468 35.842 14.987 1.00 12.93 43 ASN C N 1
ATOM 2842 C CA . ASN C 1 50 ? 21.753 36.810 14.146 1.00 13.20 43 ASN C CA 1
ATOM 2843 C C . ASN C 1 50 ? 21.320 38.129 14.788 1.00 13.05 43 ASN C C 1
ATOM 2844 O O . ASN C 1 50 ? 20.751 38.988 14.109 1.00 13.20 43 ASN C O 1
ATOM 2849 N N . VAL C 1 51 ? 21.581 38.296 16.082 1.00 12.92 44 VAL C N 1
ATOM 2850 C CA . VAL C 1 51 ? 21.259 39.553 16.763 1.00 12.57 44 VAL C CA 1
ATOM 2851 C C . VAL C 1 51 ? 22.162 40.685 16.255 1.00 12.49 44 VAL C C 1
ATOM 2852 O O . VAL C 1 51 ? 23.358 40.479 16.046 1.00 12.39 44 VAL C O 1
ATOM 2856 N N . VAL C 1 52 ? 21.575 41.858 16.026 1.00 12.47 45 VAL C N 1
ATOM 2857 C CA . VAL C 1 52 ? 22.327 43.048 15.605 1.00 12.53 45 VAL C CA 1
ATOM 2858 C C . VAL C 1 52 ? 21.771 44.307 16.279 1.00 12.55 45 VAL C C 1
ATOM 2859 O O . VAL C 1 52 ? 20.631 44.321 16.738 1.00 12.48 45 VAL C O 1
ATOM 2863 N N . GLY C 1 53 ? 22.579 45.360 16.331 1.00 12.57 46 GLY C N 1
ATOM 2864 C CA . GLY C 1 53 ? 22.115 46.641 16.844 1.00 12.79 46 GLY C CA 1
ATOM 2865 C C . GLY C 1 53 ? 22.678 47.028 18.194 1.00 12.96 46 GLY C C 1
ATOM 2866 O O . GLY C 1 53 ? 23.639 46.416 18.680 1.00 12.88 46 GLY C O 1
ATOM 2867 N N A SER C 1 54 ? 22.069 48.048 18.797 0.40 12.88 47 SER C N 1
ATOM 2868 N N B SER C 1 54 ? 22.068 48.042 18.801 0.60 12.95 47 SER C N 1
ATOM 2869 C CA A SER C 1 54 ? 22.511 48.606 20.076 0.40 12.86 47 SER C CA 1
ATOM 2870 C CA B SER C 1 54 ? 22.541 48.614 20.061 0.60 12.99 47 SER C CA 1
ATOM 2871 C C A SER C 1 54 ? 22.691 47.534 21.143 0.40 12.73 47 SER C C 1
ATOM 2872 C C B SER C 1 54 ? 22.686 47.559 21.156 0.60 12.80 47 SER C C 1
ATOM 2873 O O A SER C 1 54 ? 21.781 46.747 21.396 0.40 12.67 47 SER C O 1
ATOM 2874 O O B SER C 1 54 ? 21.753 46.807 21.432 0.60 12.71 47 SER C O 1
ATOM 2879 N N . ASN C 1 55 ? 23.872 47.519 21.759 1.00 12.60 48 ASN C N 1
ATOM 2880 C CA . ASN C 1 55 ? 24.236 46.521 22.778 1.00 12.54 48 ASN C CA 1
ATOM 2881 C C . ASN C 1 55 ? 24.269 45.075 22.266 1.00 12.51 48 ASN C C 1
ATOM 2882 O O . ASN C 1 55 ? 23.909 44.136 22.984 1.00 12.46 48 ASN C O 1
ATOM 2887 N N . PHE C 1 56 ? 24.714 44.917 21.019 1.00 12.50 49 PHE C N 1
ATOM 2888 C CA . PHE C 1 56 ? 24.884 43.610 20.386 1.00 12.69 49 PHE C CA 1
ATOM 2889 C C . PHE C 1 56 ? 25.720 42.645 21.226 1.00 12.66 49 PHE C C 1
ATOM 2890 O O . PHE C 1 56 ? 25.305 41.512 21.470 1.00 12.59 49 PHE C O 1
ATOM 2898 N N . ARG C 1 57 ? 26.897 43.100 21.649 1.00 12.34 50 ARG C N 1
ATOM 2899 C CA . ARG C 1 57 ? 27.888 42.220 22.256 1.00 12.36 50 ARG C CA 1
ATOM 2900 C C . ARG C 1 57 ? 27.373 41.579 23.543 1.00 12.20 50 ARG C C 1
ATOM 2901 O O . ARG C 1 57 ? 27.502 40.367 23.718 1.00 12.13 50 ARG C O 1
ATOM 2909 N N . ASP C 1 58 ? 26.779 42.388 24.420 1.00 12.18 51 ASP C N 1
ATOM 2910 C CA . ASP C 1 58 ? 26.200 41.886 25.672 1.00 12.40 51 ASP C CA 1
ATOM 2911 C C . ASP C 1 58 ? 25.175 40.786 25.429 1.00 12.39 51 ASP C C 1
ATOM 2912 O O . ASP C 1 58 ? 25.197 39.757 26.106 1.00 12.34 51 ASP C O 1
ATOM 2917 N N . LEU C 1 59 ? 24.280 41.005 24.466 1.00 12.56 52 LEU C N 1
ATOM 2918 C CA . LEU C 1 59 ? 23.253 40.012 24.154 1.00 12.70 52 LEU C CA 1
ATOM 2919 C C . LEU C 1 59 ? 23.855 38.771 23.511 1.00 12.45 52 LEU C C 1
ATOM 2920 O O . LEU C 1 59 ? 23.527 37.650 23.902 1.00 12.13 52 LEU C O 1
ATOM 2925 N N . HIS C 1 60 ? 24.748 38.990 22.546 1.00 12.26 53 HIS C N 1
ATOM 2926 C CA . HIS C 1 60 ? 25.532 37.929 21.920 1.00 12.24 53 HIS C CA 1
ATOM 2927 C C . HIS C 1 60 ? 26.131 36.997 22.983 1.00 12.04 53 HIS C C 1
ATOM 2928 O O . HIS C 1 60 ? 25.923 35.782 22.937 1.00 12.08 53 HIS C O 1
ATOM 2935 N N . LEU C 1 61 ? 26.840 37.578 23.951 1.00 11.93 54 LEU C N 1
ATOM 2936 C CA . LEU C 1 61 ? 27.493 36.806 25.016 1.00 11.52 54 LEU C CA 1
ATOM 2937 C C . LEU C 1 61 ? 26.516 36.135 25.986 1.00 11.19 54 LEU C C 1
ATOM 2938 O O . LEU C 1 61 ? 26.693 34.961 26.332 1.00 10.94 54 LEU C O 1
ATOM 2943 N N . GLN C 1 62 ? 25.494 36.875 26.419 1.00 10.75 55 GLN C N 1
ATOM 2944 C CA . GLN C 1 62 ? 24.484 36.344 27.342 1.00 10.52 55 GLN C CA 1
ATOM 2945 C C . GLN C 1 62 ? 23.709 35.170 26.741 1.00 10.32 55 GLN C C 1
ATOM 2946 O O . GLN C 1 62 ? 23.379 34.210 27.442 1.00 9.89 55 GLN C O 1
ATOM 2952 N N . LEU C 1 63 ? 23.433 35.247 25.440 1.00 10.27 56 LEU C N 1
ATOM 2953 C CA . LEU C 1 63 ? 22.717 34.178 24.746 1.00 10.39 56 LEU C CA 1
ATOM 2954 C C . LEU C 1 63 ? 23.517 32.880 24.714 1.00 10.63 56 LEU C C 1
ATOM 2955 O O . LEU C 1 63 ? 22.939 31.798 24.802 1.00 10.43 56 LEU C O 1
ATOM 2960 N N . ASP C 1 64 ? 24.840 32.998 24.598 1.00 10.95 57 ASP C N 1
ATOM 2961 C CA . ASP C 1 64 ? 25.727 31.838 24.691 1.00 11.35 57 ASP C CA 1
ATOM 2962 C C . ASP C 1 64 ? 25.681 31.193 26.074 1.00 11.44 57 ASP C C 1
ATOM 2963 O O . ASP C 1 64 ? 25.696 29.966 26.187 1.00 11.32 57 ASP C O 1
ATOM 2968 N N . GLU C 1 65 ? 25.610 32.018 27.118 1.00 11.43 58 GLU C N 1
ATOM 2969 C CA . GLU C 1 65 ? 25.465 31.505 28.482 1.00 11.63 58 GLU C CA 1
ATOM 2970 C C . GLU C 1 65 ? 24.142 30.761 28.642 1.00 11.30 58 GLU C C 1
ATOM 2971 O O . GLU C 1 65 ? 24.100 29.690 29.250 1.00 10.77 58 GLU C O 1
ATOM 2977 N N . LEU C 1 66 ? 23.070 31.330 28.084 1.00 10.86 59 LEU C N 1
ATOM 2978 C CA . LEU C 1 66 ? 21.761 30.667 28.059 1.00 10.78 59 LEU C CA 1
ATOM 2979 C C . LEU C 1 66 ? 21.836 29.301 27.371 1.00 10.77 59 LEU C C 1
ATOM 2980 O O . LEU C 1 66 ? 21.337 28.305 27.903 1.00 10.46 59 LEU C O 1
ATOM 2985 N N . VAL C 1 67 ? 22.456 29.273 26.192 1.00 10.79 60 VAL C N 1
ATOM 2986 C CA . VAL C 1 67 ? 22.623 28.038 25.421 1.00 10.99 60 VAL C CA 1
ATOM 2987 C C . VAL C 1 67 ? 23.398 26.994 26.221 1.00 11.13 60 VAL C C 1
ATOM 2988 O O . VAL C 1 67 ? 22.993 25.830 26.276 1.00 10.69 60 VAL C O 1
ATOM 2992 N N . ASP C 1 68 ? 24.504 27.420 26.834 1.00 11.30 61 ASP C N 1
ATOM 2993 C CA . ASP C 1 68 ? 25.307 26.544 27.686 1.00 11.81 61 ASP C CA 1
ATOM 2994 C C . ASP C 1 68 ? 24.430 25.910 28.758 1.00 11.73 61 ASP C C 1
ATOM 2995 O O . ASP C 1 68 ? 24.456 24.689 28.951 1.00 11.54 61 ASP C O 1
ATOM 3000 N N . PHE C 1 69 ? 23.643 26.741 29.442 1.00 11.57 62 PHE C N 1
ATOM 3001 C CA . PHE C 1 69 ? 22.775 26.252 30.508 1.00 11.60 62 PHE C CA 1
ATOM 3002 C C . PHE C 1 69 ? 21.697 25.302 29.994 1.00 11.41 62 PHE C C 1
ATOM 3003 O O . PHE C 1 69 ? 21.439 24.263 30.607 1.00 11.45 62 PHE C O 1
ATOM 3011 N N . ALA C 1 70 ? 21.080 25.655 28.867 1.00 11.43 63 ALA C N 1
ATOM 3012 C CA . ALA C 1 70 ? 20.029 24.830 28.274 1.00 11.37 63 ALA C CA 1
ATOM 3013 C C . ALA C 1 70 ? 20.562 23.475 27.807 1.00 11.50 63 ALA C C 1
ATOM 3014 O O . ALA C 1 70 ? 19.879 22.460 27.950 1.00 11.42 63 ALA C O 1
ATOM 3016 N N . ARG C 1 71 ? 21.784 23.464 27.273 1.00 11.38 64 ARG C N 1
ATOM 3017 C CA . ARG C 1 71 ? 22.434 22.223 26.830 1.00 11.35 64 ARG C CA 1
ATOM 3018 C C . ARG C 1 71 ? 22.788 21.303 27.992 1.00 11.43 64 ARG C C 1
ATOM 3019 O O . ARG C 1 71 ? 22.576 20.090 27.919 1.00 11.49 64 ARG C O 1
ATOM 3027 N N . GLU C 1 72 ? 23.337 21.879 29.058 1.00 11.49 65 GLU C N 1
ATOM 3028 C CA . GLU C 1 72 ? 23.608 21.118 30.279 1.00 11.84 65 GLU C CA 1
ATOM 3029 C C . GLU C 1 72 ? 22.305 20.593 30.876 1.00 11.84 65 GLU C C 1
ATOM 3030 O O . GLU C 1 72 ? 22.251 19.463 31.375 1.00 11.81 65 GLU C O 1
ATOM 3033 N N . GLY C 1 73 ? 21.260 21.417 30.812 1.00 11.79 66 GLY C N 1
ATOM 3034 C CA . GLY C 1 73 ? 19.931 21.039 31.277 1.00 11.76 66 GLY C CA 1
ATOM 3035 C C . GLY C 1 73 ? 19.342 19.865 30.513 1.00 11.85 66 GLY C C 1
ATOM 3036 O O . GLY C 1 73 ? 18.764 18.953 31.115 1.00 11.83 66 GLY C O 1
ATOM 3037 N N A SER C 1 74 ? 19.492 19.895 29.190 0.30 11.81 67 SER C N 1
ATOM 3038 N N B SER C 1 74 ? 19.482 19.888 29.191 0.70 11.77 67 SER C N 1
ATOM 3039 C CA A SER C 1 74 ? 19.027 18.814 28.319 0.30 11.88 67 SER C CA 1
ATOM 3040 C CA B SER C 1 74 ? 18.985 18.795 28.355 0.70 11.98 67 SER C CA 1
ATOM 3041 C C A SER C 1 74 ? 19.709 17.491 28.660 0.30 12.05 67 SER C C 1
ATOM 3042 C C B SER C 1 74 ? 19.710 17.476 28.651 0.70 12.05 67 SER C C 1
ATOM 3043 O O A SER C 1 74 ? 19.055 16.449 28.733 0.30 11.94 67 SER C O 1
ATOM 3044 O O B SER C 1 74 ? 19.078 16.418 28.693 0.70 11.83 67 SER C O 1
ATOM 3049 N N . ASP C 1 75 ? 21.023 17.549 28.869 1.00 12.22 68 ASP C N 1
ATOM 3050 C CA . ASP C 1 75 ? 21.821 16.379 29.265 1.00 12.70 68 ASP C CA 1
ATOM 3051 C C . ASP C 1 75 ? 21.337 15.815 30.595 1.00 12.60 68 ASP C C 1
ATOM 3052 O O . ASP C 1 75 ? 21.138 14.607 30.724 1.00 12.68 68 ASP C O 1
ATOM 3057 N N . THR C 1 76 ? 21.139 16.705 31.565 1.00 12.52 69 THR C N 1
ATOM 3058 C CA . THR C 1 76 ? 20.647 16.347 32.900 1.00 12.79 69 THR C CA 1
ATOM 3059 C C . THR C 1 76 ? 19.317 15.582 32.831 1.00 12.67 69 THR C C 1
ATOM 3060 O O . THR C 1 76 ? 19.175 14.509 33.427 1.00 12.69 69 THR C O 1
ATOM 3064 N N . ILE C 1 77 ? 18.360 16.131 32.088 1.00 12.50 70 ILE C N 1
ATOM 3065 C CA . ILE C 1 77 ? 17.040 15.505 31.936 1.00 12.46 70 ILE C CA 1
ATOM 3066 C C . ILE C 1 77 ? 17.107 14.175 31.178 1.00 12.21 70 ILE C C 1
ATOM 3067 O O . ILE C 1 77 ? 16.533 13.177 31.620 1.00 11.95 70 ILE C O 1
ATOM 3072 N N . ALA C 1 78 ? 17.815 14.157 30.050 1.00 12.16 71 ALA C N 1
ATOM 3073 C CA . ALA C 1 78 ? 17.932 12.933 29.254 1.00 12.27 71 ALA C CA 1
ATOM 3074 C C . ALA C 1 78 ? 18.614 11.808 30.031 1.00 12.41 71 ALA C C 1
ATOM 3075 O O . ALA C 1 78 ? 18.169 10.658 29.979 1.00 12.41 71 ALA C O 1
ATOM 3077 N N . GLU C 1 79 ? 19.681 12.146 30.757 1.00 12.42 72 GLU C N 1
ATOM 3078 C CA . GLU C 1 79 ? 20.395 11.180 31.598 1.00 12.90 72 GLU C CA 1
ATOM 3079 C C . GLU C 1 79 ? 19.543 10.696 32.771 1.00 12.47 72 GLU C C 1
ATOM 3080 O O . GLU C 1 79 ? 19.634 9.532 33.162 1.00 12.62 72 GLU C O 1
ATOM 3086 N N . ARG C 1 80 ? 18.730 11.587 33.336 1.00 12.12 73 ARG C N 1
ATOM 3087 C CA . ARG C 1 80 ? 17.818 11.201 34.416 1.00 11.88 73 ARG C CA 1
ATOM 3088 C C . ARG C 1 80 ? 16.787 10.196 33.897 1.00 11.75 73 ARG C C 1
ATOM 3089 O O . ARG C 1 80 ? 16.471 9.212 34.570 1.00 11.58 73 ARG C O 1
ATOM 3097 N N . MET C 1 81 ? 16.281 10.448 32.691 1.00 11.74 74 MET C N 1
ATOM 3098 C CA . MET C 1 81 ? 15.390 9.505 32.013 1.00 11.95 74 MET C CA 1
ATOM 3099 C C . MET C 1 81 ? 16.063 8.138 31.878 1.00 11.95 74 MET C C 1
ATOM 3100 O O . MET C 1 81 ? 15.482 7.119 32.256 1.00 12.02 74 MET C O 1
ATOM 3105 N N . ARG C 1 82 ? 17.298 8.124 31.375 1.00 12.01 75 ARG C N 1
ATOM 3106 C CA . ARG C 1 82 ? 18.054 6.875 31.236 1.00 12.16 75 ARG C CA 1
ATOM 3107 C C . ARG C 1 82 ? 18.227 6.146 32.568 1.00 12.56 75 ARG C C 1
ATOM 3108 O O . ARG C 1 82 ? 18.059 4.925 32.634 1.00 12.68 75 ARG C O 1
ATOM 3116 N N . ALA C 1 83 ? 18.544 6.896 33.623 1.00 12.91 76 ALA C N 1
ATOM 3117 C CA . ALA C 1 83 ? 18.715 6.318 34.960 1.00 13.44 76 ALA C CA 1
ATOM 3118 C C . ALA C 1 83 ? 17.445 5.615 35.438 1.00 13.88 76 ALA C C 1
ATOM 3119 O O . ALA C 1 83 ? 17.513 4.565 36.086 1.00 14.01 76 ALA C O 1
ATOM 3121 N N . LEU C 1 84 ? 16.294 6.191 35.099 1.00 14.42 77 LEU C N 1
ATOM 3122 C CA . LEU C 1 84 ? 15.001 5.646 35.516 1.00 14.93 77 LEU C CA 1
ATOM 3123 C C . LEU C 1 84 ? 14.327 4.768 34.455 1.00 15.38 77 LEU C C 1
ATOM 3124 O O . LEU C 1 84 ? 13.109 4.562 34.494 1.00 15.11 77 LEU C O 1
ATOM 3129 N N . ASP C 1 85 ? 15.125 4.256 33.516 1.00 15.73 78 ASP C N 1
ATOM 3130 C CA . ASP C 1 85 ? 14.658 3.287 32.515 1.00 16.59 78 ASP C CA 1
ATOM 3131 C C . ASP C 1 85 ? 13.684 3.899 31.492 1.00 16.38 78 ASP C C 1
ATOM 3132 O O . ASP C 1 85 ? 12.876 3.187 30.888 1.00 16.57 78 ASP C O 1
ATOM 3137 N N . ALA C 1 86 ? 13.763 5.217 31.308 1.00 16.02 79 ALA C N 1
ATOM 3138 C CA . ALA C 1 86 ? 13.004 5.911 30.267 1.00 15.78 79 ALA C CA 1
ATOM 3139 C C . ALA C 1 86 ? 13.914 6.199 29.077 1.00 15.75 79 ALA C C 1
ATOM 3140 O O . ALA C 1 86 ? 15.143 6.169 29.206 1.00 15.66 79 ALA C O 1
ATOM 3142 N N . VAL C 1 87 ? 13.312 6.460 27.919 1.00 15.66 80 VAL C N 1
ATOM 3143 C CA . VAL C 1 87 ? 14.075 6.647 26.686 1.00 15.60 80 VAL C CA 1
ATOM 3144 C C . VAL C 1 87 ? 13.795 8.023 26.066 1.00 15.30 80 VAL C C 1
ATOM 3145 O O . VAL C 1 87 ? 12.697 8.261 25.545 1.00 15.36 80 VAL C O 1
ATOM 3149 N N . PRO C 1 88 ? 14.789 8.934 26.119 1.00 14.89 81 PRO C N 1
ATOM 3150 C CA . PRO C 1 88 ? 14.634 10.266 25.543 1.00 14.61 81 PRO C CA 1
ATOM 3151 C C . PRO C 1 88 ? 14.571 10.238 24.019 1.00 14.41 81 PRO C C 1
ATOM 3152 O O . PRO C 1 88 ? 15.076 9.306 23.388 1.00 14.45 81 PRO C O 1
ATOM 3156 N N . ASP C 1 89 ? 13.924 11.249 23.450 1.00 13.90 82 ASP C N 1
ATOM 3157 C CA . ASP C 1 89 ? 13.953 11.477 22.015 1.00 13.66 82 ASP C CA 1
ATOM 3158 C C . ASP C 1 89 ? 14.251 12.953 21.770 1.00 13.38 82 ASP C C 1
ATOM 3159 O O . ASP C 1 89 ? 13.368 13.809 21.878 1.00 13.21 82 ASP C O 1
ATOM 3164 N N . GLY C 1 90 ? 15.511 13.236 21.459 1.00 13.29 83 GLY C N 1
ATOM 3165 C CA . GLY C 1 90 ? 15.956 14.599 21.186 1.00 13.28 83 GLY C CA 1
ATOM 3166 C C . GLY C 1 90 ? 16.282 14.847 19.723 1.00 13.41 83 GLY C C 1
ATOM 3167 O O . GLY C 1 90 ? 17.042 15.763 19.399 1.00 13.49 83 GLY C O 1
ATOM 3168 N N . ARG C 1 91 ? 15.708 14.033 18.839 1.00 13.56 84 ARG C N 1
ATOM 3169 C CA . ARG C 1 91 ? 15.948 14.157 17.397 1.00 13.65 84 ARG C CA 1
ATOM 3170 C C . ARG C 1 91 ? 15.253 15.388 16.820 1.00 13.79 84 ARG C C 1
ATOM 3171 O O 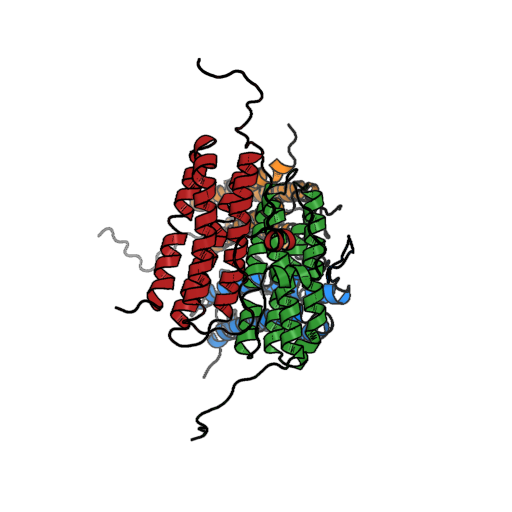. ARG C 1 91 ? 14.213 15.810 17.326 1.00 13.56 84 ARG C O 1
ATOM 3179 N N . SER C 1 92 ? 15.831 15.948 15.757 1.00 13.84 85 SER C N 1
ATOM 3180 C CA . SER C 1 92 ? 15.349 17.201 15.169 1.00 14.31 85 SER C CA 1
ATOM 3181 C C . SER C 1 92 ? 13.859 17.188 14.812 1.00 14.38 85 SER C C 1
ATOM 3182 O O . SER C 1 92 ? 13.141 18.131 15.139 1.00 14.24 85 SER C O 1
ATOM 3185 N N . ASP C 1 93 ? 13.399 16.125 14.152 1.00 14.82 86 ASP C N 1
ATOM 3186 C CA . ASP C 1 93 ? 11.988 16.029 13.754 1.00 15.18 86 ASP C CA 1
ATOM 3187 C C . ASP C 1 93 ? 11.053 16.040 14.959 1.00 14.97 86 ASP C C 1
ATOM 3188 O O . ASP C 1 93 ? 10.034 16.730 14.950 1.00 14.81 86 ASP C O 1
ATOM 3193 N N . THR C 1 94 ? 11.415 15.280 15.991 1.00 14.82 87 THR C N 1
ATOM 3194 C CA . THR C 1 94 ? 10.631 15.190 17.224 1.00 14.80 87 THR C CA 1
ATOM 3195 C C . THR C 1 94 ? 10.580 16.536 17.947 1.00 14.81 87 THR C C 1
ATOM 3196 O O . THR C 1 94 ? 9.505 16.987 18.352 1.00 14.60 87 THR C O 1
ATOM 3200 N N . VAL C 1 95 ? 11.741 17.177 18.090 1.00 14.54 88 VAL C N 1
ATOM 3201 C CA . VAL C 1 95 ? 11.814 18.495 18.719 1.00 14.46 88 VAL C CA 1
ATOM 3202 C C . VAL C 1 95 ? 10.900 19.485 17.987 1.00 14.43 88 VAL C C 1
ATOM 3203 O O . VAL C 1 95 ? 10.052 20.113 18.610 1.00 14.54 88 VAL C O 1
ATOM 3207 N N . ALA C 1 96 ? 11.048 19.586 16.666 1.00 14.41 89 ALA C N 1
ATOM 3208 C CA . ALA C 1 96 ? 10.223 20.488 15.857 1.00 14.44 89 ALA C CA 1
ATOM 3209 C C . ALA C 1 96 ? 8.725 20.178 15.959 1.00 14.50 89 ALA C C 1
ATOM 3210 O O . ALA C 1 96 ? 7.902 21.092 16.057 1.00 14.33 89 ALA C O 1
ATOM 3212 N N . ALA C 1 97 ? 8.387 18.891 15.950 1.00 14.54 90 ALA C N 1
ATOM 3213 C CA . ALA C 1 97 ? 6.990 18.451 15.958 1.00 14.66 90 ALA C CA 1
ATOM 3214 C C . ALA C 1 97 ? 6.300 18.562 17.316 1.00 14.66 90 ALA C C 1
ATOM 3215 O O . ALA C 1 97 ? 5.068 18.629 17.378 1.00 14.82 90 ALA C O 1
ATOM 3217 N N . THR C 1 98 ? 7.077 18.577 18.399 1.00 14.50 91 THR C N 1
ATOM 3218 C CA . THR C 1 98 ? 6.491 18.509 19.746 1.00 14.24 91 THR C CA 1
ATOM 3219 C C . THR C 1 98 ? 6.842 19.647 20.712 1.00 14.26 91 THR C C 1
ATOM 3220 O O . THR C 1 98 ? 6.233 19.746 21.782 1.00 14.21 91 THR C O 1
ATOM 3224 N N . THR C 1 99 ? 7.804 20.501 20.357 1.00 14.31 92 THR C N 1
ATOM 3225 C CA . THR C 1 99 ? 8.129 21.654 21.216 1.00 14.36 92 THR C CA 1
ATOM 3226 C C . THR C 1 99 ? 6.935 22.600 21.390 1.00 14.57 92 THR C C 1
ATOM 3227 O O . THR C 1 99 ? 6.163 22.817 20.449 1.00 14.68 92 THR C O 1
ATOM 3231 N N . THR C 1 100 ? 6.784 23.147 22.596 1.00 14.52 93 THR C N 1
ATOM 3232 C CA . THR C 1 100 ? 5.717 24.111 22.881 1.00 14.95 93 THR C CA 1
ATOM 3233 C C . THR C 1 100 ? 6.168 25.553 22.657 1.00 15.02 93 THR C C 1
ATOM 3234 O O . THR C 1 100 ? 5.361 26.477 22.744 1.00 15.10 93 THR C O 1
ATOM 3238 N N . LEU C 1 101 ? 7.456 25.746 22.384 1.00 15.19 94 LEU C N 1
ATOM 3239 C CA . LEU C 1 101 ? 8.003 27.093 22.211 1.00 15.47 94 LEU C CA 1
ATOM 3240 C C . LEU C 1 101 ? 7.507 27.740 20.927 1.00 15.64 94 LEU C C 1
ATOM 3241 O O . LEU C 1 101 ? 7.491 27.091 19.880 1.00 15.51 94 LEU C O 1
ATOM 3246 N N . PRO C 1 102 ? 7.092 29.020 21.008 1.00 16.05 95 PRO C N 1
ATOM 3247 C CA . PRO C 1 102 ? 6.804 29.771 19.790 1.00 16.27 95 PRO C CA 1
ATOM 3248 C C . PRO C 1 102 ? 8.036 29.776 18.893 1.00 16.69 95 PRO C C 1
ATOM 3249 O O . PRO C 1 102 ? 9.162 29.920 19.390 1.00 16.41 95 PRO C O 1
ATOM 3253 N N . GLU C 1 103 ? 7.821 29.583 17.593 1.00 16.98 96 GLU C N 1
ATOM 3254 C CA . GLU C 1 103 ? 8.904 29.563 16.615 1.00 17.34 96 GLU C CA 1
ATOM 3255 C C . GLU C 1 103 ? 9.717 30.851 16.677 1.00 17.14 96 GLU C C 1
ATOM 3256 O O . GLU C 1 103 ? 9.156 31.947 16.741 1.00 17.17 96 GLU C O 1
ATOM 3262 N N . PHE C 1 104 ? 11.039 30.710 16.679 1.00 16.90 97 PHE C N 1
ATOM 3263 C CA . PHE C 1 104 ? 11.921 31.863 16.580 1.00 16.74 97 PHE C CA 1
ATOM 3264 C C . PHE C 1 104 ? 12.017 32.272 15.109 1.00 16.69 97 PHE C C 1
ATOM 3265 O O . PHE C 1 104 ? 12.097 31.406 14.235 1.00 16.80 97 PHE C O 1
ATOM 3273 N N . PRO C 1 105 ? 11.988 33.589 14.824 1.00 16.74 98 PRO C N 1
ATOM 3274 C CA . PRO C 1 105 ? 12.053 34.019 13.424 1.00 16.83 98 PRO C CA 1
ATOM 3275 C C . PRO C 1 105 ? 13.439 33.851 12.802 1.00 16.97 98 PRO C C 1
ATOM 3276 O O . PRO C 1 105 ? 14.448 33.832 13.510 1.00 17.14 98 PRO C O 1
ATOM 3280 N N . ALA C 1 106 ? 13.478 33.727 11.479 1.00 16.95 99 ALA C N 1
ATOM 3281 C CA . ALA C 1 106 ? 14.739 33.658 10.762 1.00 16.82 99 ALA C CA 1
ATOM 3282 C C . ALA C 1 106 ? 15.303 35.064 10.572 1.00 16.88 99 ALA C C 1
ATOM 3283 O O . ALA C 1 106 ? 14.655 36.056 10.935 1.00 16.74 99 ALA C O 1
ATOM 3285 N N . PHE C 1 107 ? 16.510 35.134 10.009 1.00 16.72 100 PHE C N 1
ATOM 3286 C CA . PHE C 1 107 ? 17.145 36.394 9.585 1.00 16.85 100 PHE C CA 1
ATOM 3287 C C . PHE C 1 107 ? 17.652 37.252 10.746 1.00 16.73 100 PHE C C 1
ATOM 3288 O O . PHE C 1 107 ? 17.484 36.894 11.914 1.00 16.71 100 PHE C O 1
ATOM 3296 N N . GLU C 1 108 ? 18.291 38.374 10.416 1.00 16.57 101 GLU C N 1
ATOM 3297 C CA . GLU C 1 108 ? 18.768 39.313 11.429 1.00 16.41 101 GLU C CA 1
ATOM 3298 C C . GLU C 1 108 ? 17.610 39.892 12.229 1.00 16.24 101 GLU C C 1
ATOM 3299 O O . GLU C 1 108 ? 16.542 40.180 11.680 1.00 15.99 101 GLU C O 1
ATOM 3305 N N . ARG C 1 109 ? 17.827 40.050 13.532 1.00 15.86 102 ARG C N 1
ATOM 3306 C CA . ARG C 1 109 ? 16.841 40.658 14.415 1.00 15.84 102 ARG C CA 1
ATOM 3307 C C . ARG C 1 109 ? 17.532 41.669 15.324 1.00 15.43 102 ARG C C 1
ATOM 3308 O O . ARG C 1 109 ? 18.673 41.456 15.739 1.00 15.04 102 ARG C O 1
ATOM 3316 N N . SER C 1 110 ? 16.849 42.774 15.611 1.00 15.01 103 SER C N 1
ATOM 3317 C CA . SER C 1 110 ? 17.387 43.802 16.501 1.00 14.64 103 SER C CA 1
ATOM 3318 C C . SER C 1 110 ? 17.556 43.262 17.919 1.00 14.52 103 SER C C 1
ATOM 3319 O O . SER C 1 110 ? 16.847 42.343 18.331 1.00 14.27 103 SER C O 1
ATOM 3322 N N . THR C 1 111 ? 18.497 43.846 18.654 1.00 14.46 104 THR C N 1
ATOM 3323 C CA . THR C 1 111 ? 18.702 43.526 20.065 1.00 14.74 104 THR C CA 1
ATOM 3324 C C . THR C 1 111 ? 17.400 43.616 20.867 1.00 14.56 104 THR C C 1
ATOM 3325 O O . THR C 1 111 ? 17.067 42.694 21.617 1.00 14.60 104 THR C O 1
ATOM 3329 N N . ALA C 1 112 ? 16.666 44.716 20.695 1.00 14.34 105 ALA C N 1
ATOM 3330 C CA . ALA C 1 112 ? 15.394 44.914 21.392 1.00 14.19 105 ALA C CA 1
ATOM 3331 C C . ALA C 1 112 ? 14.401 43.794 21.087 1.00 14.14 105 ALA C C 1
ATOM 3332 O O . ALA C 1 112 ? 13.739 43.284 21.995 1.00 14.05 105 ALA C O 1
ATOM 3334 N N . ASP C 1 113 ? 14.309 43.411 19.812 1.00 14.11 106 ASP C N 1
ATOM 3335 C CA . ASP C 1 113 ? 13.441 42.307 19.403 1.00 14.30 106 ASP C CA 1
ATOM 3336 C C . ASP C 1 113 ? 13.902 40.967 19.972 1.00 13.84 106 ASP C C 1
ATOM 3337 O O . ASP C 1 113 ? 13.083 40.197 20.469 1.00 13.91 106 ASP C O 1
ATOM 3342 N N . VAL C 1 114 ? 15.209 40.704 19.911 1.00 13.43 107 VAL C N 1
ATOM 3343 C CA . VAL C 1 114 ? 15.782 39.463 20.447 1.00 13.12 107 VAL C CA 1
ATOM 3344 C C . VAL C 1 114 ? 15.533 39.332 21.956 1.00 12.91 107 VAL C C 1
ATOM 3345 O O . VAL C 1 114 ? 15.184 38.253 22.438 1.00 12.68 107 VAL C O 1
ATOM 3349 N N . VAL C 1 115 ? 15.691 40.433 22.689 1.00 12.97 108 VAL C N 1
ATOM 3350 C CA . VAL C 1 115 ? 15.393 40.452 24.126 1.00 13.15 108 VAL C CA 1
ATOM 3351 C C . VAL C 1 115 ? 13.955 39.997 24.410 1.00 13.35 108 VAL C C 1
ATOM 3352 O O . VAL C 1 115 ? 13.734 39.141 25.267 1.00 13.59 108 VAL C O 1
ATOM 3356 N N . ASP C 1 116 ? 12.991 40.562 23.684 1.00 13.73 109 ASP C N 1
ATOM 3357 C CA . ASP C 1 116 ? 11.577 40.198 23.847 1.00 13.99 109 ASP C CA 1
ATOM 3358 C C . ASP C 1 116 ? 11.295 38.765 23.398 1.00 13.75 109 ASP C C 1
ATOM 3359 O O . ASP C 1 116 ? 10.613 38.011 24.098 1.00 13.73 109 ASP C O 1
ATOM 3364 N N . LEU C 1 117 ? 11.821 38.396 22.233 1.00 13.49 110 LEU C N 1
ATOM 3365 C CA . LEU C 1 117 ? 11.617 37.057 21.682 1.00 13.34 110 LEU C CA 1
ATOM 3366 C C . LEU C 1 117 ? 12.157 35.972 22.611 1.00 13.09 110 LEU C C 1
ATOM 3367 O O . LEU C 1 117 ? 11.447 35.023 22.946 1.00 12.66 110 LEU C O 1
ATOM 3372 N N . ILE C 1 118 ? 13.410 36.128 23.028 1.00 12.96 111 ILE C N 1
ATOM 3373 C CA . ILE C 1 118 ? 14.076 35.122 23.852 1.00 12.94 111 ILE C CA 1
ATOM 3374 C C . ILE C 1 118 ? 13.480 35.025 25.261 1.00 12.96 111 ILE C C 1
ATOM 3375 O O . ILE C 1 118 ? 13.336 33.925 25.794 1.00 12.76 111 ILE C O 1
ATOM 3380 N N . THR C 1 119 ? 13.122 36.167 25.848 1.00 13.15 112 THR C N 1
ATOM 3381 C CA . THR C 1 119 ? 12.461 36.179 27.157 1.00 13.45 112 THR C CA 1
ATOM 3382 C C . THR C 1 119 ? 11.170 35.351 27.118 1.00 13.45 112 THR C C 1
ATOM 3383 O O . THR C 1 119 ? 10.927 34.526 27.998 1.00 13.05 112 THR C O 1
ATOM 3387 N N . THR C 1 120 ? 10.366 35.559 26.078 1.00 13.62 113 THR C N 1
ATOM 3388 C CA . THR C 1 120 ? 9.125 34.803 25.894 1.00 13.80 113 THR C CA 1
ATOM 3389 C C . THR C 1 120 ? 9.388 33.296 25.799 1.00 13.67 113 THR C C 1
ATOM 3390 O O . THR C 1 120 ? 8.677 32.494 26.410 1.00 13.96 113 THR C O 1
ATOM 3394 N N . ARG C 1 121 ? 10.429 32.930 25.058 1.00 13.52 114 ARG C N 1
ATOM 3395 C CA . ARG C 1 121 ? 10.769 31.526 24.828 1.00 13.41 114 ARG C CA 1
ATOM 3396 C C . ARG C 1 121 ? 11.409 30.836 26.038 1.00 13.07 114 ARG C C 1
ATOM 3397 O O . ARG C 1 121 ? 11.185 29.645 26.257 1.00 12.92 114 ARG C O 1
ATOM 3405 N N . ILE C 1 122 ? 12.188 31.584 26.821 1.00 12.92 115 ILE C N 1
ATOM 3406 C CA . ILE C 1 122 ? 12.655 31.105 28.130 1.00 12.52 115 ILE C CA 1
ATOM 3407 C C . ILE C 1 122 ? 11.452 30.855 29.044 1.00 12.47 115 ILE C C 1
ATOM 3408 O O . ILE C 1 122 ? 11.342 29.792 29.660 1.00 12.46 115 ILE C O 1
ATOM 3413 N N . ASN C 1 123 ? 10.549 31.833 29.115 1.00 12.48 116 ASN C N 1
ATOM 3414 C CA . ASN C 1 123 ? 9.350 31.729 29.949 1.00 12.52 116 ASN C CA 1
ATOM 3415 C C . ASN C 1 123 ? 8.459 30.550 29.576 1.00 12.35 116 ASN C C 1
ATOM 3416 O O . ASN C 1 123 ? 7.874 29.912 30.453 1.00 12.30 116 ASN C O 1
ATOM 3421 N N . ALA C 1 124 ? 8.367 30.267 28.276 1.00 12.20 117 ALA C N 1
ATOM 3422 C CA . ALA C 1 124 ? 7.668 29.081 27.778 1.00 12.01 117 ALA C CA 1
ATOM 3423 C C . ALA C 1 124 ? 8.329 27.787 28.256 1.00 12.03 117 ALA C C 1
ATOM 3424 O O . ALA C 1 124 ? 7.638 26.842 28.644 1.00 11.92 117 ALA C O 1
ATOM 3426 N N . THR C 1 125 ? 9.662 27.752 28.225 1.00 12.04 118 THR C N 1
ATOM 3427 C CA . THR C 1 125 ? 10.422 26.580 28.665 1.00 12.24 118 THR C CA 1
ATOM 3428 C C . THR C 1 125 ? 10.200 26.348 30.162 1.00 12.32 118 THR C C 1
ATOM 3429 O O . THR C 1 125 ? 9.915 25.225 30.583 1.00 12.36 118 THR C O 1
ATOM 3433 N N . VAL C 1 126 ? 10.312 27.418 30.949 1.00 12.56 119 VAL C N 1
ATOM 3434 C CA . VAL C 1 126 ? 10.055 27.367 32.391 1.00 12.77 119 VAL C CA 1
ATOM 3435 C C . VAL C 1 126 ? 8.623 26.904 32.680 1.00 13.26 119 VAL C C 1
ATOM 3436 O O . VAL C 1 126 ? 8.396 26.104 33.594 1.00 13.34 119 VAL C O 1
ATOM 3440 N N . ASP C 1 127 ? 7.666 27.394 31.891 1.00 13.63 120 ASP C N 1
ATOM 3441 C CA . ASP C 1 127 ? 6.261 27.026 32.080 1.00 14.14 120 ASP C CA 1
ATOM 3442 C C . ASP C 1 127 ? 6.053 25.515 31.965 1.00 14.15 120 ASP C C 1
ATOM 3443 O O . ASP C 1 127 ? 5.341 24.926 32.774 1.00 14.28 120 ASP C O 1
ATOM 3448 N N . THR C 1 128 ? 6.693 24.898 30.973 1.00 14.26 121 THR C N 1
ATOM 3449 C CA . THR C 1 128 ? 6.661 23.443 30.804 1.00 14.40 121 THR C CA 1
ATOM 3450 C C . THR C 1 128 ? 7.144 22.721 32.065 1.00 14.35 121 THR C C 1
ATOM 3451 O O . THR C 1 128 ? 6.493 21.784 32.536 1.00 14.36 121 THR C O 1
ATOM 3455 N N . ILE C 1 129 ? 8.276 23.168 32.606 1.00 14.12 122 ILE C N 1
ATOM 3456 C CA . ILE C 1 129 ? 8.846 22.569 33.812 1.00 14.01 122 ILE C CA 1
ATOM 3457 C C . ILE C 1 129 ? 7.928 22.789 35.024 1.00 14.03 122 ILE C C 1
ATOM 3458 O O . ILE C 1 129 ? 7.682 21.860 35.801 1.00 14.12 122 ILE C O 1
ATOM 3463 N N . ARG C 1 130 ? 7.410 24.008 35.168 1.00 14.11 123 ARG C N 1
ATOM 3464 C CA . ARG C 1 130 ? 6.446 24.317 36.227 1.00 14.25 123 ARG C CA 1
ATOM 3465 C C . ARG C 1 130 ? 5.160 23.485 36.098 1.00 14.65 123 ARG C C 1
ATOM 3466 O O . ARG C 1 130 ? 4.603 23.045 37.104 1.00 14.47 123 ARG C O 1
ATOM 3474 N N . ARG C 1 131 ? 4.722 23.252 34.860 1.00 15.16 124 ARG C N 1
ATOM 3475 C CA . ARG C 1 131 ? 3.522 22.447 34.578 1.00 15.95 124 ARG C CA 1
ATOM 3476 C C . ARG C 1 131 ? 3.645 20.975 34.992 1.00 15.86 124 ARG C C 1
ATOM 3477 O O . ARG C 1 131 ? 2.679 20.386 35.481 1.00 16.05 124 ARG C O 1
ATOM 3485 N N . VAL C 1 132 ? 4.823 20.387 34.788 1.00 15.69 125 VAL C N 1
ATOM 3486 C CA . VAL C 1 132 ? 5.044 18.967 35.096 1.00 15.70 125 VAL C CA 1
ATOM 3487 C C . VAL C 1 132 ? 5.597 18.740 36.507 1.00 15.70 125 VAL C C 1
ATOM 3488 O O . VAL C 1 132 ? 5.646 17.603 36.977 1.00 15.88 125 VAL C O 1
ATOM 3492 N N . HIS C 1 133 ? 6.000 19.824 37.171 1.00 15.56 126 HIS C N 1
ATOM 3493 C CA . HIS C 1 133 ? 6.693 19.754 38.462 1.00 15.60 126 HIS C CA 1
ATOM 3494 C C . HIS C 1 133 ? 6.015 18.865 39.505 1.00 15.73 126 HIS C C 1
ATOM 3495 O O . HIS C 1 133 ? 6.634 17.927 40.015 1.00 15.47 126 HIS C O 1
ATOM 3502 N N . ASP C 1 134 ? 4.755 19.166 39.819 1.00 15.73 127 ASP C N 1
ATOM 3503 C CA . ASP C 1 134 ? 4.039 18.479 40.898 1.00 15.92 127 ASP C CA 1
ATOM 3504 C C . ASP C 1 134 ? 3.853 16.984 40.643 1.00 15.76 127 ASP C C 1
ATOM 3505 O O . ASP C 1 134 ? 3.942 16.183 41.573 1.00 15.70 127 ASP C O 1
ATOM 3510 N N . ALA C 1 135 ? 3.601 16.616 39.388 1.00 15.62 128 ALA C N 1
ATOM 3511 C CA . ALA C 1 135 ? 3.477 15.207 39.006 1.00 15.49 128 ALA C CA 1
ATOM 3512 C C . ALA C 1 135 ? 4.821 14.487 39.107 1.00 15.46 128 ALA C C 1
ATOM 3513 O O . ALA C 1 135 ? 4.882 13.326 39.521 1.00 15.42 128 ALA C O 1
ATOM 3515 N N . VAL C 1 136 ? 5.891 15.180 38.723 1.00 15.09 129 VAL C N 1
ATOM 3516 C CA . VAL C 1 136 ? 7.246 14.648 38.856 1.00 14.98 129 VAL C CA 1
ATOM 3517 C C . VAL C 1 136 ? 7.596 14.481 40.340 1.00 15.06 129 VAL C C 1
ATOM 3518 O O . VAL C 1 136 ? 8.040 13.413 40.763 1.00 14.92 129 VAL C O 1
ATOM 3522 N N . ASP C 1 137 ? 7.366 15.535 41.122 1.00 15.15 130 ASP C N 1
ATOM 3523 C CA . ASP C 1 137 ? 7.661 15.533 42.555 1.00 15.43 130 ASP C CA 1
ATOM 3524 C C . ASP C 1 137 ? 6.901 14.435 43.312 1.00 15.39 130 ASP C C 1
ATOM 3525 O O . ASP C 1 137 ? 7.460 13.792 44.206 1.00 15.43 130 ASP C O 1
ATOM 3530 N N . ALA C 1 138 ? 5.637 14.227 42.947 1.00 15.27 131 ALA C N 1
ATOM 3531 C CA . ALA C 1 138 ? 4.799 13.194 43.563 1.00 15.38 131 ALA C CA 1
ATOM 3532 C C . ALA C 1 138 ? 5.371 11.787 43.385 1.00 15.22 131 ALA C C 1
ATOM 3533 O O . ALA C 1 138 ? 5.267 10.955 44.287 1.00 15.71 131 ALA C O 1
ATOM 3535 N N . GLU C 1 139 ? 5.965 11.526 42.223 1.00 15.01 132 GLU C N 1
ATOM 3536 C CA . GLU C 1 139 ? 6.541 10.215 41.932 1.00 14.89 132 GLU C CA 1
ATOM 3537 C C . GLU C 1 139 ? 8.001 10.089 42.380 1.00 14.25 132 GLU C C 1
ATOM 3538 O O . GLU C 1 139 ? 8.425 9.019 42.827 1.00 13.87 132 GLU C O 1
ATOM 3544 N N . ASP C 1 140 ? 8.764 11.174 42.253 1.00 13.59 133 ASP C N 1
ATOM 3545 C CA . ASP C 1 140 ? 10.198 11.134 42.536 1.00 13.09 133 ASP C CA 1
ATOM 3546 C C . ASP C 1 140 ? 10.768 12.515 42.885 1.00 12.77 133 ASP C C 1
ATOM 3547 O O . ASP C 1 140 ? 11.146 13.276 41.990 1.00 12.61 133 ASP C O 1
ATOM 3552 N N . PRO C 1 141 ? 10.834 12.838 44.193 1.00 12.51 134 PRO C N 1
ATOM 3553 C CA . PRO C 1 141 ? 11.357 14.116 44.688 1.00 12.14 134 PRO C CA 1
ATOM 3554 C C . PRO C 1 141 ? 12.779 14.432 44.224 1.00 11.75 134 PRO C C 1
ATOM 3555 O O . PRO C 1 141 ? 13.117 15.607 44.050 1.00 11.40 134 PRO C O 1
ATOM 3559 N N . SER C 1 142 ? 13.596 13.399 44.022 1.00 11.23 135 SER C N 1
ATOM 3560 C CA . SER C 1 142 ? 14.971 13.593 43.549 1.00 11.08 135 SER C CA 1
ATOM 3561 C C . SER C 1 142 ? 15.022 14.224 42.157 1.00 11.17 135 SER C C 1
ATOM 3562 O O . SER C 1 142 ? 15.908 15.032 41.875 1.00 10.96 135 SER C O 1
ATOM 3565 N N . THR C 1 143 ? 14.069 13.859 41.297 1.00 11.08 136 THR C N 1
ATOM 3566 C CA . THR C 1 143 ? 13.980 14.445 39.957 1.00 11.26 136 THR C CA 1
ATOM 3567 C C . THR C 1 143 ? 13.459 15.887 40.020 1.00 11.49 136 THR C C 1
ATOM 3568 O O . THR C 1 143 ? 13.911 16.749 39.258 1.00 11.15 136 THR C O 1
ATOM 3572 N N . ALA C 1 144 ? 12.528 16.148 40.940 1.00 11.86 137 ALA C N 1
ATOM 3573 C CA . ALA C 1 144 ? 12.011 17.503 41.149 1.00 12.26 137 ALA C CA 1
ATOM 3574 C C . ALA C 1 144 ? 13.136 18.458 41.550 1.00 12.47 137 ALA C C 1
ATOM 3575 O O . ALA C 1 144 ? 13.117 19.636 41.193 1.00 12.48 137 ALA C O 1
ATOM 3577 N N . ASN C 1 145 ? 14.115 17.935 42.286 1.00 13.11 138 ASN C N 1
ATOM 3578 C CA . ASN C 1 145 ? 15.313 18.687 42.648 1.00 13.53 138 ASN C CA 1
ATOM 3579 C C . ASN C 1 145 ? 16.057 19.179 41.404 1.00 13.05 138 ASN C C 1
ATOM 3580 O O . ASN C 1 145 ? 16.506 20.326 41.354 1.00 12.86 138 ASN C O 1
ATOM 3585 N N . LEU C 1 146 ? 16.171 18.307 40.402 1.00 12.29 139 LEU C N 1
ATOM 3586 C CA . LEU C 1 146 ? 16.766 18.678 39.117 1.00 11.74 139 LEU C CA 1
ATOM 3587 C C . LEU C 1 146 ? 15.942 19.755 38.411 1.00 11.40 139 LEU C C 1
ATOM 3588 O O . LEU C 1 146 ? 16.497 20.678 37.816 1.00 11.22 139 LEU C O 1
ATOM 3593 N N . LEU C 1 147 ? 14.618 19.636 38.490 1.00 11.01 140 LEU C N 1
ATOM 3594 C CA . LEU C 1 147 ? 13.723 20.637 37.916 1.00 10.78 140 LEU C CA 1
ATOM 3595 C C . LEU C 1 147 ? 13.881 22.007 38.574 1.00 10.50 140 LEU C C 1
ATOM 3596 O O . LEU C 1 147 ? 13.808 23.027 37.894 1.00 10.17 140 LEU C O 1
ATOM 3601 N N . HIS C 1 148 ? 14.099 22.019 39.889 1.00 10.59 141 HIS C N 1
ATOM 3602 C CA . HIS C 1 148 ? 14.311 23.268 40.632 1.00 10.70 141 HIS C CA 1
ATOM 3603 C C . HIS C 1 148 ? 15.540 24.019 40.129 1.00 10.76 141 HIS C C 1
ATOM 3604 O O . HIS C 1 148 ? 15.502 25.241 39.967 1.00 10.78 141 HIS C O 1
ATOM 3611 N N . GLY C 1 149 ? 16.622 23.283 39.876 1.00 10.60 142 GLY C N 1
ATOM 3612 C CA . GLY C 1 149 ? 17.839 23.861 39.308 1.00 10.79 142 GLY C CA 1
ATOM 3613 C C . GLY C 1 149 ? 17.585 24.498 37.953 1.00 10.73 142 GLY C C 1
ATOM 3614 O O . GLY C 1 149 ? 18.074 25.596 37.671 1.00 10.34 142 GLY C O 1
ATOM 3615 N N . LEU C 1 150 ? 16.799 23.809 37.127 1.00 10.77 143 LEU C N 1
ATOM 3616 C CA . LEU C 1 150 ? 16.426 24.301 35.803 1.00 10.92 143 LEU C CA 1
ATOM 3617 C C . LEU C 1 150 ? 15.562 25.558 35.859 1.00 10.82 143 LEU C C 1
ATOM 3618 O O . LEU C 1 150 ? 15.808 26.515 35.122 1.00 10.69 143 LEU C O 1
ATOM 3623 N N . ILE C 1 151 ? 14.547 25.545 36.723 1.00 10.70 144 ILE C N 1
ATOM 3624 C CA . ILE C 1 151 ? 13.689 26.715 36.933 1.00 10.79 144 ILE C CA 1
ATOM 3625 C C . ILE C 1 151 ? 14.524 27.907 37.411 1.00 10.92 144 ILE C C 1
ATOM 3626 O O . ILE C 1 151 ? 14.480 28.982 36.805 1.00 10.62 144 ILE C O 1
ATOM 3631 N N . ASP C 1 152 ? 15.298 27.694 38.476 1.00 11.24 145 ASP C N 1
ATOM 3632 C CA A ASP C 1 152 ? 16.165 28.734 39.031 0.50 11.44 145 ASP C CA 1
ATOM 3633 C CA B ASP C 1 152 ? 16.165 28.731 39.032 0.50 11.44 145 ASP C CA 1
ATOM 3634 C C . ASP C 1 152 ? 17.080 29.333 37.964 1.00 11.49 145 ASP C C 1
ATOM 3635 O O . ASP C 1 152 ? 17.111 30.554 37.776 1.00 11.52 145 ASP C O 1
ATOM 3644 N N . GLY C 1 153 ? 17.813 28.468 37.264 1.00 11.24 146 GLY C N 1
ATOM 3645 C CA . GLY C 1 153 ? 18.773 28.895 36.249 1.00 11.29 146 GLY C CA 1
ATOM 3646 C C . GLY C 1 153 ? 18.161 29.617 35.065 1.00 11.22 146 GLY C C 1
ATOM 3647 O O . GLY C 1 153 ? 18.675 30.653 34.636 1.00 11.19 146 GLY C O 1
ATOM 3648 N N . LEU C 1 154 ? 17.066 29.075 34.533 1.00 11.15 147 LEU C N 1
ATOM 3649 C CA . LEU C 1 154 ? 16.402 29.689 33.380 1.00 11.15 147 LEU C CA 1
ATOM 3650 C C . LEU C 1 154 ? 15.738 31.017 33.733 1.00 11.10 147 LEU C C 1
ATOM 3651 O O . LEU C 1 154 ? 15.819 31.973 32.964 1.00 10.96 147 LEU C O 1
ATOM 3656 N N . GLU C 1 155 ? 15.097 31.083 34.899 1.00 11.09 148 GLU C N 1
ATOM 3657 C CA . GLU C 1 155 ? 14.473 32.333 35.341 1.00 11.25 148 GLU C CA 1
ATOM 3658 C C . GLU C 1 155 ? 15.511 33.429 35.614 1.00 11.22 148 GLU C C 1
ATOM 3659 O O . GLU C 1 155 ? 15.234 34.615 35.412 1.00 11.27 148 GLU C O 1
ATOM 3665 N N . LYS C 1 156 ? 16.709 33.024 36.039 1.00 11.22 149 LYS C N 1
ATOM 3666 C CA . LYS C 1 156 ? 17.841 33.952 36.150 1.00 11.35 149 LYS C CA 1
ATOM 3667 C C . LYS C 1 156 ? 18.222 34.504 34.776 1.00 11.11 149 LYS C C 1
ATOM 3668 O O . LYS C 1 156 ? 18.399 35.712 34.620 1.00 11.18 149 LYS C O 1
ATOM 3674 N N . GLN C 1 157 ? 18.340 33.617 33.787 1.00 11.05 150 GLN C N 1
ATOM 3675 C CA . GLN C 1 157 ? 18.635 34.025 32.409 1.00 11.01 150 GLN C CA 1
ATOM 3676 C C . GLN C 1 157 ? 17.602 35.019 31.871 1.00 10.97 150 GLN C C 1
ATOM 3677 O O . GLN C 1 157 ? 17.967 36.030 31.270 1.00 10.67 150 GLN C O 1
ATOM 3683 N N . ALA C 1 158 ? 16.322 34.722 32.100 1.00 10.96 151 ALA C N 1
ATOM 3684 C CA . ALA C 1 158 ? 15.227 35.614 31.712 1.00 11.18 151 ALA C CA 1
ATOM 3685 C C . ALA C 1 158 ? 15.392 37.021 32.287 1.00 11.17 151 ALA C C 1
ATOM 3686 O O . ALA C 1 158 ? 15.240 38.004 31.563 1.00 11.21 151 ALA C O 1
ATOM 3688 N N . TRP C 1 159 ? 15.707 37.110 33.579 1.00 11.12 152 TRP C N 1
ATOM 3689 C CA . TRP C 1 159 ? 15.974 38.399 34.223 1.00 11.16 152 TRP C CA 1
ATOM 3690 C C . TRP C 1 159 ? 17.169 39.115 33.584 1.00 11.24 152 TRP C C 1
ATOM 3691 O O . TRP C 1 159 ? 17.072 40.295 33.224 1.00 11.28 152 TRP C O 1
ATOM 3702 N N . LEU C 1 160 ? 18.279 38.397 33.422 1.00 11.32 153 LEU C N 1
ATOM 3703 C CA . LEU C 1 160 ? 19.496 38.977 32.853 1.00 11.48 153 LEU C CA 1
ATOM 3704 C C . LEU C 1 160 ? 19.293 39.485 31.428 1.00 11.66 153 LEU C C 1
ATOM 3705 O O . LEU C 1 160 ? 19.884 40.490 31.037 1.00 11.86 153 LEU C O 1
ATOM 3710 N N . ILE C 1 161 ? 18.447 38.793 30.669 1.00 11.99 154 ILE C N 1
ATOM 3711 C CA . ILE C 1 161 ? 18.149 39.180 29.288 1.00 12.24 154 ILE C CA 1
ATOM 3712 C C . ILE C 1 161 ? 17.102 40.304 29.208 1.00 12.56 154 ILE C C 1
ATOM 3713 O O . ILE C 1 161 ? 17.353 41.333 28.579 1.00 12.51 154 ILE C O 1
ATOM 3718 N N . ARG C 1 162 ? 15.954 40.118 29.864 1.00 12.86 155 ARG C N 1
ATOM 3719 C CA . ARG C 1 162 ? 14.828 41.062 29.751 1.00 13.50 155 ARG C CA 1
ATOM 3720 C C . ARG C 1 162 ? 15.120 42.451 30.324 1.00 13.56 155 ARG C C 1
ATOM 3721 O O . ARG C 1 162 ? 14.498 43.433 29.917 1.00 13.41 155 ARG C O 1
ATOM 3729 N N . SER C 1 163 ? 16.064 42.529 31.262 1.00 13.80 156 SER C N 1
ATOM 3730 C CA . SER C 1 163 ? 16.371 43.790 31.930 1.00 14.08 156 SER C CA 1
ATOM 3731 C C . SER C 1 163 ? 16.874 44.859 30.953 1.00 14.43 156 SER C C 1
ATOM 3732 O O . SER C 1 163 ? 16.736 46.048 31.217 1.00 14.41 156 SER C O 1
ATOM 3735 N N . GLU C 1 164 ? 17.433 44.423 29.825 1.00 15.16 157 GLU C N 1
ATOM 3736 C CA . GLU C 1 164 ? 17.864 45.318 28.748 1.00 16.16 157 GLU C CA 1
ATOM 3737 C C . GLU C 1 164 ? 16.733 46.232 28.254 1.00 16.93 157 GLU C C 1
ATOM 3738 O O . GLU C 1 164 ? 16.963 47.410 27.969 1.00 16.63 157 GLU C O 1
ATOM 3744 N N . ASN C 1 165 ? 15.522 45.681 28.158 1.00 17.83 158 ASN C N 1
ATOM 3745 C CA . ASN C 1 165 ? 14.367 46.408 27.619 1.00 19.30 158 ASN C CA 1
ATOM 3746 C C . ASN C 1 165 ? 13.491 47.131 28.654 1.00 20.61 158 ASN C C 1
ATOM 3747 O O . ASN C 1 165 ? 12.489 47.755 28.291 1.00 20.70 158 ASN C O 1
ATOM 3752 N N . ARG C 1 166 ? 13.873 47.056 29.928 1.00 22.22 159 ARG C N 1
ATOM 3753 C CA . ARG C 1 166 ? 13.107 47.686 31.012 1.00 24.20 159 ARG C CA 1
ATOM 3754 C C . ARG C 1 166 ? 13.137 49.216 30.967 1.00 25.35 159 ARG C C 1
ATOM 3755 O O . ARG C 1 166 ? 14.156 49.813 30.616 1.00 25.81 159 ARG C O 1
ATOM 3763 N N . LYS C 1 167 ? 12.019 49.833 31.348 1.00 26.81 160 LYS C N 1
ATOM 3764 C CA . LYS C 1 167 ? 11.802 51.280 31.180 1.00 28.36 160 LYS C CA 1
ATOM 3765 C C . LYS C 1 167 ? 12.383 52.177 32.284 1.00 29.01 160 LYS C C 1
ATOM 3766 O O . LYS C 1 167 ? 13.214 53.048 32.002 1.00 29.44 160 LYS C O 1
ATOM 3772 N N . VAL C 1 168 ? 11.945 51.977 33.526 1.00 29.64 161 VAL C N 1
ATOM 3773 C CA . VAL C 1 168 ? 12.396 52.808 34.647 1.00 30.13 161 VAL C CA 1
ATOM 3774 C C . VAL C 1 168 ? 12.600 52.010 35.935 1.00 30.33 161 VAL C C 1
ATOM 3775 O O . VAL C 1 168 ? 13.600 52.203 36.632 1.00 30.60 161 VAL C O 1
ATOM 3780 C C . MET D 1 8 ? 50.692 59.298 4.554 1.00 31.73 1 MET D C 1
ATOM 3781 O O . MET D 1 8 ? 49.598 59.106 4.018 1.00 31.82 1 MET D O 1
ATOM 3782 N N . SER D 1 9 ? 51.792 58.625 4.225 1.00 31.66 2 SER D N 1
ATOM 3783 C CA . SER D 1 9 ? 52.287 58.581 2.852 1.00 31.32 2 SER D CA 1
ATOM 3784 C C . SER D 1 9 ? 51.507 57.571 2.012 1.00 30.90 2 SER D C 1
ATOM 3785 O O . SER D 1 9 ? 51.107 57.872 0.885 1.00 31.05 2 SER D O 1
ATOM 3788 N N . ALA D 1 10 ? 51.291 56.378 2.567 1.00 30.12 3 ALA D N 1
ATOM 3789 C CA . ALA D 1 10 ? 50.568 55.313 1.872 1.00 29.32 3 ALA D CA 1
ATOM 3790 C C . ALA D 1 10 ? 49.125 55.159 2.362 1.00 28.79 3 ALA D C 1
ATOM 3791 O O . ALA D 1 10 ? 48.393 54.285 1.885 1.00 28.64 3 ALA D O 1
ATOM 3793 N N . ARG D 1 11 ? 48.723 56.013 3.303 1.00 28.14 4 ARG D N 1
ATOM 3794 C CA . ARG D 1 11 ? 47.399 55.933 3.929 1.00 27.56 4 ARG D CA 1
ATOM 3795 C C . ARG D 1 11 ? 46.264 56.176 2.941 1.00 27.64 4 ARG D C 1
ATOM 3796 O O . ARG D 1 11 ? 46.277 57.159 2.195 1.00 27.33 4 ARG D O 1
ATOM 3804 N N . ARG D 1 12 ? 45.288 55.273 2.946 1.00 27.66 5 ARG D N 1
ATOM 3805 C CA . ARG D 1 12 ? 44.059 55.454 2.177 1.00 28.03 5 ARG D CA 1
ATOM 3806 C C . ARG D 1 12 ? 43.235 56.567 2.815 1.00 28.35 5 ARG D C 1
ATOM 3807 O O . ARG D 1 12 ? 43.267 56.748 4.032 1.00 28.38 5 ARG D O 1
ATOM 3815 N N . THR D 1 13 ? 42.511 57.316 1.991 1.00 28.97 6 THR D N 1
ATOM 3816 C CA . THR D 1 13 ? 41.756 58.476 2.472 1.00 29.50 6 THR D CA 1
ATOM 3817 C C . THR D 1 13 ? 40.243 58.250 2.453 1.00 29.81 6 THR D C 1
ATOM 3818 O O . THR D 1 13 ? 39.465 59.181 2.676 1.00 29.97 6 THR D O 1
ATOM 3822 N N . GLU D 1 14 ? 39.838 57.009 2.194 1.00 30.22 7 GLU D N 1
ATOM 3823 C CA . GLU D 1 14 ? 38.427 56.627 2.209 1.00 30.50 7 GLU D CA 1
ATOM 3824 C C . GLU D 1 14 ? 37.865 56.682 3.625 1.00 30.59 7 GLU D C 1
ATOM 3825 O O . GLU D 1 14 ? 38.549 56.319 4.587 1.00 30.67 7 GLU D O 1
ATOM 3831 N N . SER D 1 15 ? 36.624 57.150 3.743 1.00 30.61 8 SER D N 1
ATOM 3832 C CA . SER D 1 15 ? 35.936 57.237 5.031 1.00 30.54 8 SER D CA 1
ATOM 3833 C C . SER D 1 15 ? 35.247 55.921 5.386 1.00 30.40 8 SER D C 1
ATOM 3834 O O . SER D 1 15 ? 35.162 55.555 6.561 1.00 30.64 8 SER D O 1
ATOM 3835 N N . ASP D 1 16 ? 34.757 55.220 4.365 1.00 30.14 9 ASP D N 1
ATOM 3836 C CA . ASP D 1 16 ? 34.090 53.936 4.548 1.00 29.77 9 ASP D CA 1
ATOM 3837 C C . ASP D 1 16 ? 34.682 52.871 3.629 1.00 29.58 9 ASP D C 1
ATOM 3838 O O . ASP D 1 16 ? 34.509 52.921 2.407 1.00 29.67 9 ASP D O 1
ATOM 3840 N N . ILE D 1 17 ? 35.397 51.921 4.225 1.00 29.02 10 ILE D N 1
ATOM 3841 C CA . ILE D 1 17 ? 35.930 50.774 3.495 1.00 28.58 10 ILE D CA 1
ATOM 3842 C C . ILE D 1 17 ? 35.104 49.543 3.858 1.00 28.33 10 ILE D C 1
ATOM 3843 O O . ILE D 1 17 ? 35.036 49.148 5.024 1.00 28.33 10 ILE D O 1
ATOM 3848 N N . GLN D 1 18 ? 34.463 48.958 2.850 1.00 28.08 11 GLN D N 1
ATOM 3849 C CA . GLN D 1 18 ? 33.555 47.834 3.056 1.00 27.86 11 GLN D CA 1
ATOM 3850 C C . GLN D 1 18 ? 34.290 46.499 3.134 1.00 27.37 11 GLN D C 1
ATOM 3851 O O . GLN D 1 18 ? 35.388 46.346 2.595 1.00 27.27 11 GLN D O 1
ATOM 3857 N N . GLY D 1 19 ? 33.671 45.541 3.816 1.00 26.93 12 GLY D N 1
ATOM 3858 C CA . GLY D 1 19 ? 34.241 44.211 3.968 1.00 26.29 12 GLY D CA 1
ATOM 3859 C C . GLY D 1 19 ? 33.854 43.281 2.836 1.00 25.97 12 GLY D C 1
ATOM 3860 O O . GLY D 1 19 ? 32.921 43.560 2.075 1.00 25.74 12 GLY D O 1
ATOM 3861 N N . PHE D 1 20 ? 34.589 42.177 2.728 1.00 25.51 13 PHE D N 1
ATOM 3862 C CA . PHE D 1 20 ? 34.293 41.120 1.772 1.00 25.27 13 PHE D CA 1
ATOM 3863 C C . PHE D 1 20 ? 32.972 40.469 2.156 1.00 25.01 13 PHE D C 1
ATOM 3864 O O . PHE D 1 20 ? 32.782 40.073 3.308 1.00 25.06 13 PHE D O 1
ATOM 3872 N N . HIS D 1 21 ? 32.053 40.374 1.199 1.00 24.80 14 HIS D N 1
ATOM 3873 C CA . HIS D 1 21 ? 30.772 39.719 1.451 1.00 24.59 14 HIS D CA 1
ATOM 3874 C C . HIS D 1 21 ? 30.556 38.499 0.561 1.00 24.03 14 HIS D C 1
ATOM 3875 O O . HIS D 1 21 ? 30.998 38.462 -0.594 1.00 24.04 14 HIS D O 1
ATOM 3882 N N . ALA D 1 22 ? 29.877 37.503 1.122 1.00 23.00 15 ALA D N 1
ATOM 3883 C CA . ALA D 1 22 ? 29.582 36.260 0.428 1.00 22.17 15 ALA D CA 1
ATOM 3884 C C . ALA D 1 22 ? 28.520 36.462 -0.645 1.00 21.53 15 ALA D C 1
ATOM 3885 O O . ALA D 1 22 ? 27.571 37.227 -0.457 1.00 21.25 15 ALA D O 1
ATOM 3887 N N . THR D 1 23 ? 28.695 35.769 -1.766 1.00 20.89 16 THR D N 1
ATOM 3888 C CA . THR D 1 23 ? 27.661 35.665 -2.791 1.00 20.39 16 THR D CA 1
ATOM 3889 C C . THR D 1 23 ? 26.546 34.746 -2.280 1.00 19.89 16 THR D C 1
ATOM 3890 O O . THR D 1 23 ? 26.769 33.972 -1.343 1.00 19.76 16 THR D O 1
ATOM 3894 N N . PRO D 1 24 ? 25.343 34.824 -2.887 1.00 19.35 17 PRO D N 1
ATOM 3895 C CA . PRO D 1 24 ? 24.260 33.900 -2.531 1.00 19.11 17 PRO D CA 1
ATOM 3896 C C . PRO D 1 24 ? 24.640 32.414 -2.629 1.00 18.77 17 PRO D C 1
ATOM 3897 O O . PRO D 1 24 ? 24.197 31.620 -1.795 1.00 18.65 17 PRO D O 1
ATOM 3901 N N . GLU D 1 25 ? 25.451 32.046 -3.623 1.00 18.39 18 GLU D N 1
ATOM 3902 C CA . GLU D 1 25 ? 25.912 30.658 -3.772 1.00 18.28 18 GLU D CA 1
ATOM 3903 C C . GLU D 1 25 ? 26.743 30.231 -2.565 1.00 17.97 18 GLU D C 1
ATOM 3904 O O . GLU D 1 25 ? 26.535 29.152 -2.008 1.00 17.76 18 GLU D O 1
ATOM 3910 N N . PHE D 1 26 ? 27.673 31.101 -2.175 1.00 17.68 19 PHE D N 1
ATOM 3911 C CA . PHE D 1 26 ? 28.563 30.870 -1.038 1.00 17.49 19 PHE D CA 1
ATOM 3912 C C . PHE D 1 26 ? 27.772 30.705 0.256 1.00 17.04 19 PHE D C 1
ATOM 3913 O O . PHE D 1 26 ? 27.960 29.728 0.983 1.00 16.81 19 PHE D O 1
ATOM 3921 N N . GLY D 1 27 ? 26.891 31.666 0.532 1.00 16.61 20 GLY D N 1
ATOM 3922 C CA . GLY D 1 27 ? 26.027 31.622 1.710 1.00 16.26 20 GLY D CA 1
ATOM 3923 C C . GLY D 1 27 ? 25.210 30.345 1.760 1.00 16.16 20 GLY D C 1
ATOM 3924 O O . GLY D 1 27 ? 25.097 29.710 2.814 1.00 15.88 20 GLY D O 1
ATOM 3925 N N . GLY D 1 28 ? 24.651 29.968 0.609 1.00 15.82 21 GLY D N 1
ATOM 3926 C CA . GLY D 1 28 ? 23.894 28.725 0.469 1.00 15.52 21 GLY D CA 1
ATOM 3927 C C . GLY D 1 28 ? 24.709 27.482 0.777 1.00 15.30 21 GLY D C 1
ATOM 3928 O O . GLY D 1 28 ? 24.220 26.565 1.442 1.00 15.58 21 GLY D O 1
ATOM 3929 N N . ASN D 1 29 ? 25.953 27.452 0.303 1.00 14.98 22 ASN D N 1
ATOM 3930 C CA . ASN D 1 29 ? 26.850 26.322 0.546 1.00 14.72 22 ASN D CA 1
ATOM 3931 C C . ASN D 1 29 ? 27.231 26.149 2.015 1.00 14.60 22 ASN D C 1
ATOM 3932 O O . ASN D 1 29 ? 27.326 25.021 2.505 1.00 14.68 22 ASN D O 1
ATOM 3937 N N . LEU D 1 30 ? 27.440 27.261 2.714 1.00 14.33 23 LEU D N 1
ATOM 3938 C CA . LEU D 1 30 ? 27.751 27.197 4.144 1.00 14.24 23 LEU D CA 1
ATOM 3939 C C . LEU D 1 30 ? 26.526 26.779 4.958 1.00 13.98 23 LEU D C 1
ATOM 3940 O O . LEU D 1 30 ? 26.650 26.030 5.926 1.00 13.76 23 LEU D O 1
ATOM 3945 N N . GLN D 1 31 ? 25.348 27.246 4.545 1.00 13.85 24 GLN D N 1
ATOM 3946 C CA . GLN D 1 31 ? 24.087 26.822 5.152 1.00 13.72 24 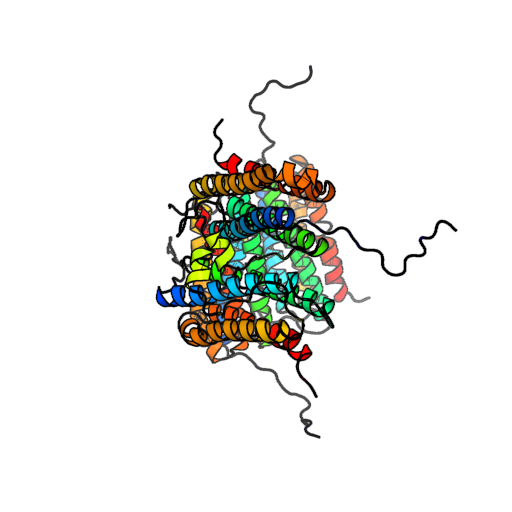GLN D CA 1
ATOM 3947 C C . GLN D 1 31 ? 23.908 25.301 5.077 1.00 13.85 24 GLN D C 1
ATOM 3948 O O . GLN D 1 31 ? 23.469 24.675 6.047 1.00 13.60 24 GLN D O 1
ATOM 3954 N N . LYS D 1 32 ? 24.266 24.716 3.934 1.00 14.02 25 LYS D N 1
ATOM 3955 C CA . LYS D 1 32 ? 24.227 23.261 3.746 1.00 14.29 25 LYS D CA 1
ATOM 3956 C C . LYS D 1 32 ? 25.132 22.526 4.739 1.00 14.14 25 LYS D C 1
ATOM 3957 O O . LYS D 1 32 ? 24.751 21.486 5.281 1.00 14.27 25 LYS D O 1
ATOM 3963 N N . VAL D 1 33 ? 26.328 23.069 4.962 1.00 13.89 26 VAL D N 1
ATOM 3964 C CA . VAL D 1 33 ? 27.263 22.515 5.947 1.00 13.70 26 VAL D CA 1
ATOM 3965 C C . VAL D 1 33 ? 26.682 22.670 7.355 1.00 13.59 26 VAL D C 1
ATOM 3966 O O . VAL D 1 33 ? 26.720 21.734 8.157 1.00 13.39 26 VAL D O 1
ATOM 3970 N N . LEU D 1 34 ? 26.119 23.846 7.628 1.00 13.33 27 LEU D N 1
ATOM 3971 C CA . LEU D 1 34 ? 25.571 24.170 8.946 1.00 13.10 27 LEU D CA 1
ATOM 3972 C C . LEU D 1 34 ? 24.494 23.200 9.429 1.00 12.95 27 LEU D C 1
ATOM 3973 O O . LEU D 1 34 ? 24.560 22.719 10.565 1.00 12.54 27 LEU D O 1
ATOM 3978 N N . VAL D 1 35 ? 23.507 22.918 8.576 1.00 12.69 28 VAL D N 1
ATOM 3979 C CA . VAL D 1 35 ? 22.395 22.039 8.963 1.00 12.77 28 VAL D CA 1
ATOM 3980 C C . VAL D 1 35 ? 22.836 20.599 9.211 1.00 12.61 28 VAL D C 1
ATOM 3981 O O . VAL D 1 35 ? 22.297 19.926 10.091 1.00 12.55 28 VAL D O 1
ATOM 3985 N N . ASP D 1 36 ? 23.823 20.133 8.450 1.00 12.56 29 ASP D N 1
ATOM 3986 C CA . ASP D 1 36 ? 24.324 18.776 8.632 1.00 12.41 29 ASP D CA 1
ATOM 3987 C C . ASP D 1 36 ? 25.182 18.660 9.896 1.00 12.29 29 ASP D C 1
ATOM 3988 O O . ASP D 1 36 ? 25.179 17.621 10.555 1.00 12.00 29 ASP D O 1
ATOM 3993 N N . LEU D 1 37 ? 25.884 19.737 10.246 1.00 11.99 30 LEU D N 1
ATOM 3994 C CA . LEU D 1 37 ? 26.626 19.791 11.510 1.00 11.78 30 LEU D CA 1
ATOM 3995 C C . LEU D 1 37 ? 25.704 19.812 12.732 1.00 11.72 30 LEU D C 1
ATOM 3996 O O . LEU D 1 37 ? 25.970 19.128 13.726 1.00 11.58 30 LEU D O 1
ATOM 4001 N N . ILE D 1 38 ? 24.628 20.595 12.660 1.00 11.63 31 ILE D N 1
ATOM 4002 C CA . ILE D 1 38 ? 23.651 20.642 13.748 1.00 11.63 31 ILE D CA 1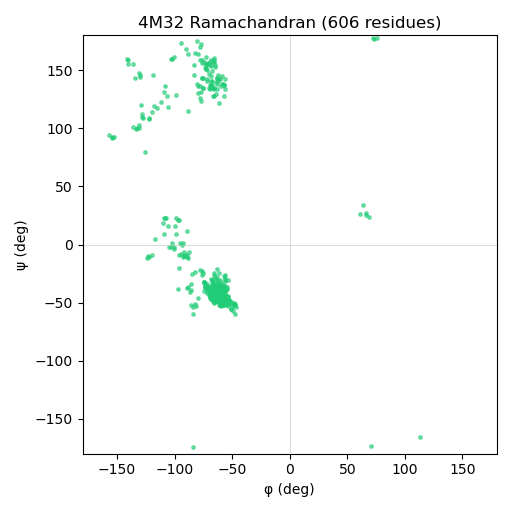
ATOM 4003 C C . ILE D 1 38 ? 22.916 19.311 13.870 1.00 11.63 31 ILE D C 1
ATOM 4004 O O . ILE D 1 38 ? 22.746 18.796 14.976 1.00 11.27 31 ILE D O 1
ATOM 4009 N N . GLU D 1 39 ? 22.494 18.751 12.737 1.00 11.80 32 GLU D N 1
ATOM 4010 C CA . GLU D 1 39 ? 21.829 17.445 12.739 1.00 12.11 32 GLU D CA 1
ATOM 4011 C C . GLU D 1 39 ? 22.727 16.357 13.327 1.00 12.16 32 GLU D C 1
ATOM 4012 O O . GLU D 1 39 ? 22.270 15.536 14.128 1.00 12.62 32 GLU D O 1
ATOM 4018 N N . LEU D 1 40 ? 24.002 16.362 12.941 1.00 12.06 33 LEU D N 1
ATOM 4019 C CA . LEU D 1 40 ? 24.974 15.420 13.494 1.00 11.78 33 LEU D CA 1
ATOM 4020 C C . LEU D 1 40 ? 25.100 15.571 15.012 1.00 11.82 33 LEU D C 1
ATOM 4021 O O . LEU D 1 40 ? 25.146 14.571 15.731 1.00 11.57 33 LEU D O 1
ATOM 4026 N N . SER D 1 41 ? 25.143 16.820 15.482 1.00 12.13 34 SER D N 1
ATOM 4027 C CA . SER D 1 41 ? 25.171 17.132 16.920 1.00 12.69 34 SER D CA 1
ATOM 4028 C C . SER D 1 41 ? 23.965 16.543 17.648 1.00 12.63 34 SER D C 1
ATOM 4029 O O . SER D 1 41 ? 24.103 15.961 18.728 1.00 12.80 34 SER D O 1
ATOM 4032 N N . LEU D 1 42 ? 22.786 16.705 17.049 1.00 12.55 35 LEU D N 1
ATOM 4033 C CA . LEU D 1 42 ? 21.539 16.222 17.643 1.00 12.42 35 LEU D CA 1
ATOM 4034 C C . LEU D 1 42 ? 21.455 14.695 17.657 1.00 12.32 35 LEU D C 1
ATOM 4035 O O . LEU D 1 42 ? 21.061 14.099 18.661 1.00 12.12 35 LEU D O 1
ATOM 4040 N N . GLN D 1 43 ? 21.835 14.065 16.549 1.00 12.36 36 GLN D N 1
ATOM 4041 C CA . GLN D 1 43 ? 21.888 12.601 16.479 1.00 12.55 36 GLN D CA 1
ATOM 4042 C C . GLN D 1 43 ? 22.978 12.028 17.385 1.00 12.48 36 GLN D C 1
ATOM 4043 O O . GLN D 1 43 ? 22.804 10.960 17.982 1.00 12.57 36 GLN D O 1
ATOM 4049 N N . GLY D 1 44 ? 24.095 12.745 17.481 1.00 12.27 37 GLY D N 1
ATOM 4050 C CA . GLY D 1 44 ? 25.203 12.361 18.352 1.00 12.33 37 GLY D CA 1
ATOM 4051 C C . GLY D 1 44 ? 24.774 12.249 19.803 1.00 12.12 37 GLY D C 1
ATOM 4052 O O . GLY D 1 44 ? 25.121 11.284 20.481 1.00 12.31 37 GLY D O 1
ATOM 4053 N N . LYS D 1 45 ? 24.013 13.235 20.275 1.00 12.07 38 LYS D N 1
ATOM 4054 C CA . LYS D 1 45 ? 23.466 13.206 21.636 1.00 12.02 38 LYS D CA 1
ATOM 4055 C C . LYS D 1 45 ? 22.422 12.102 21.816 1.00 11.88 38 LYS D C 1
ATOM 4056 O O . LYS D 1 45 ? 22.407 11.423 22.841 1.00 11.68 38 LYS D O 1
ATOM 4062 N N . GLN D 1 46 ? 21.553 11.930 20.822 1.00 11.93 39 GLN D N 1
ATOM 4063 C CA . GLN D 1 46 ? 20.571 10.840 20.835 1.00 12.20 39 GLN D CA 1
ATOM 4064 C C . GLN D 1 46 ? 21.265 9.480 21.019 1.00 12.16 39 GLN D C 1
ATOM 4065 O O . GLN D 1 46 ? 20.844 8.673 21.849 1.00 12.08 39 GLN D O 1
ATOM 4071 N N . ALA D 1 47 ? 22.330 9.252 20.253 1.00 12.12 40 ALA D N 1
ATOM 4072 C CA . ALA D 1 47 ? 23.126 8.022 20.338 1.00 12.05 40 ALA D CA 1
ATOM 4073 C C . ALA D 1 47 ? 23.843 7.911 21.679 1.00 12.10 40 ALA D C 1
ATOM 4074 O O . ALA D 1 47 ? 23.842 6.852 22.305 1.00 11.99 40 ALA D O 1
ATOM 4076 N N . HIS D 1 48 ? 24.453 9.018 22.101 1.00 11.88 41 HIS D N 1
ATOM 4077 C CA . HIS D 1 48 ? 25.118 9.135 23.398 1.00 11.98 41 HIS D CA 1
ATOM 4078 C C . HIS D 1 48 ? 24.200 8.678 24.540 1.00 11.76 41 HIS D C 1
ATOM 4079 O O . HIS D 1 48 ? 24.597 7.857 25.364 1.00 12.13 41 HIS D O 1
ATOM 4086 N N . TRP D 1 49 ? 22.967 9.180 24.563 1.00 11.76 42 TRP D N 1
ATOM 4087 C CA . TRP D 1 49 ? 22.018 8.832 25.624 1.00 11.74 42 TRP D CA 1
ATOM 4088 C C . TRP D 1 49 ? 21.514 7.391 25.557 1.00 11.85 42 TRP D C 1
ATOM 4089 O O . TRP D 1 49 ? 21.380 6.729 26.589 1.00 11.76 42 TRP D O 1
ATOM 4100 N N . ASN D 1 50 ? 21.254 6.910 24.344 1.00 12.05 43 ASN D N 1
ATOM 4101 C CA . ASN D 1 50 ? 20.499 5.669 24.145 1.00 12.40 43 ASN D CA 1
ATOM 4102 C C . ASN D 1 50 ? 21.300 4.422 23.782 1.00 12.31 43 ASN D C 1
ATOM 4103 O O . ASN D 1 50 ? 20.729 3.334 23.643 1.00 12.54 43 ASN D O 1
ATOM 4108 N N . VAL D 1 51 ? 22.613 4.571 23.640 1.00 12.35 44 VAL D N 1
ATOM 4109 C CA . VAL D 1 51 ? 23.480 3.431 23.348 1.00 12.44 44 VAL D CA 1
ATOM 4110 C C . VAL D 1 51 ? 23.546 2.488 24.555 1.00 12.67 44 VAL D C 1
ATOM 4111 O O . VAL D 1 51 ? 23.651 2.933 25.698 1.00 12.43 44 VAL D O 1
ATOM 4115 N N . VAL D 1 52 ? 23.449 1.188 24.290 1.00 12.86 45 VAL D N 1
ATOM 4116 C CA . VAL D 1 52 ? 23.547 0.166 25.333 1.00 13.18 45 VAL D CA 1
ATOM 4117 C C . VAL D 1 52 ? 24.348 -1.023 24.811 1.00 13.28 45 VAL D C 1
ATOM 4118 O O . VAL D 1 52 ? 24.417 -1.247 23.602 1.00 13.32 45 VAL D O 1
ATOM 4122 N N . GLY D 1 53 ? 24.958 -1.776 25.720 1.00 13.00 46 GLY D N 1
ATOM 4123 C CA . GLY D 1 53 ? 25.640 -3.009 25.338 1.00 13.30 46 GLY D CA 1
ATOM 4124 C C . GLY D 1 53 ? 27.142 -2.979 25.509 1.00 13.28 46 GLY D C 1
ATOM 4125 O O . GLY D 1 53 ? 27.684 -2.091 26.172 1.00 13.27 46 GLY D O 1
ATOM 4126 N N . SER D 1 54 ? 27.806 -3.958 24.894 1.00 13.31 47 SER D N 1
ATOM 4127 C CA . SER D 1 54 ? 29.248 -4.159 25.031 1.00 13.41 47 SER D CA 1
ATOM 4128 C C . SER D 1 54 ? 30.061 -2.934 24.633 1.00 12.93 47 SER D C 1
ATOM 4129 O O . SER D 1 54 ? 29.900 -2.398 23.540 1.00 12.80 47 SER D O 1
ATOM 4132 N N . ASN D 1 55 ? 30.952 -2.527 25.533 1.00 12.83 48 ASN D N 1
ATOM 4133 C CA . ASN D 1 55 ? 31.766 -1.319 25.386 1.00 12.59 48 ASN D CA 1
ATOM 4134 C C . ASN D 1 55 ? 30.951 -0.024 25.360 1.00 12.40 48 ASN D C 1
ATOM 4135 O O . ASN D 1 55 ? 31.309 0.942 24.670 1.00 12.34 48 ASN D O 1
ATOM 4140 N N . PHE D 1 56 ? 29.861 -0.021 26.128 1.00 12.12 49 PHE D N 1
ATOM 4141 C CA . PHE D 1 56 ? 28.994 1.143 26.279 1.00 11.91 49 PHE D CA 1
ATOM 4142 C C . PHE D 1 56 ? 29.786 2.409 26.593 1.00 11.73 49 PHE D C 1
ATOM 4143 O O . PHE D 1 56 ? 29.632 3.421 25.912 1.00 11.65 49 PHE D O 1
ATOM 4151 N N . ARG D 1 57 ? 30.622 2.343 27.631 1.00 11.55 50 ARG D N 1
ATOM 4152 C CA . ARG D 1 57 ? 31.268 3.541 28.170 1.00 11.40 50 ARG D CA 1
ATOM 4153 C C . ARG D 1 57 ? 32.150 4.257 27.146 1.00 11.23 50 ARG D C 1
ATOM 4154 O O . ARG D 1 57 ? 32.046 5.474 26.988 1.00 11.09 50 ARG D O 1
ATOM 4162 N N . ASP D 1 58 ? 33.002 3.504 26.452 1.00 11.03 51 ASP D N 1
ATOM 4163 C CA . ASP D 1 58 ? 33.857 4.070 25.406 1.00 11.05 51 ASP D CA 1
ATOM 4164 C C . ASP D 1 58 ? 33.054 4.818 24.348 1.00 11.13 51 ASP D C 1
ATOM 4165 O O . ASP D 1 58 ? 33.423 5.930 23.966 1.00 10.85 51 ASP D O 1
ATOM 4170 N N . LEU D 1 59 ? 31.963 4.202 23.883 1.00 11.30 52 LEU D N 1
ATOM 4171 C CA . LEU D 1 59 ? 31.095 4.810 22.870 1.00 11.63 52 LEU D CA 1
ATOM 4172 C C . LEU D 1 59 ? 30.352 6.025 23.398 1.00 11.28 52 LEU D C 1
ATOM 4173 O O . LEU D 1 59 ? 30.324 7.066 22.744 1.00 11.29 52 LEU D O 1
ATOM 4178 N N . HIS D 1 60 ? 29.763 5.877 24.585 1.00 11.00 53 HIS D N 1
ATOM 4179 C CA . HIS D 1 60 ? 29.131 6.971 25.322 1.00 10.67 53 HIS D CA 1
ATOM 4180 C C . HIS D 1 60 ? 30.051 8.192 25.379 1.00 10.56 53 HIS D C 1
ATOM 4181 O O . HIS D 1 60 ? 29.639 9.304 25.038 1.00 10.52 53 HIS D O 1
ATOM 4188 N N . LEU D 1 61 ? 31.302 7.973 25.785 1.00 10.28 54 LEU D N 1
ATOM 4189 C CA . LEU D 1 61 ? 32.290 9.051 25.878 1.00 10.20 54 LEU D CA 1
ATOM 4190 C C . LEU D 1 61 ? 32.699 9.616 24.517 1.00 10.23 54 LEU D C 1
ATOM 4191 O O . LEU D 1 61 ? 32.781 10.837 24.349 1.00 10.16 54 LEU D O 1
ATOM 4196 N N . GLN D 1 62 ? 32.958 8.734 23.552 1.00 10.29 55 GLN D N 1
ATOM 4197 C CA . GLN D 1 62 ? 33.390 9.170 22.223 1.00 10.34 55 GLN D CA 1
ATOM 4198 C C . GLN D 1 62 ? 32.315 9.992 21.511 1.00 10.31 55 GLN D C 1
ATOM 4199 O O . GLN D 1 62 ? 32.627 10.961 20.812 1.00 10.05 55 GLN D O 1
ATOM 4205 N N . LEU D 1 63 ? 31.053 9.613 21.704 1.00 10.43 56 LEU D N 1
ATOM 4206 C CA . LEU D 1 63 ? 29.940 10.326 21.086 1.00 10.71 56 LEU D CA 1
ATOM 4207 C C . LEU D 1 63 ? 29.812 11.750 21.626 1.00 10.98 56 LEU D C 1
ATOM 4208 O O . LEU D 1 63 ? 29.461 12.662 20.884 1.00 10.94 56 LEU D O 1
ATOM 4213 N N . ASP D 1 64 ? 30.113 11.938 22.911 1.00 11.15 57 ASP D N 1
ATOM 4214 C CA . ASP D 1 64 ? 30.157 13.282 23.491 1.00 11.57 57 ASP D CA 1
ATOM 4215 C C . ASP D 1 64 ? 31.261 14.142 22.893 1.00 11.64 57 ASP D C 1
ATOM 4216 O O . ASP D 1 64 ? 31.065 15.338 22.684 1.00 11.49 57 ASP D O 1
ATOM 4221 N N . GLU D 1 65 ? 32.410 13.529 22.615 1.00 11.78 58 GLU D N 1
ATOM 4222 C CA . GLU D 1 65 ? 33.518 14.223 21.960 1.00 12.30 58 GLU D CA 1
ATOM 4223 C C . GLU D 1 65 ? 33.161 14.606 20.523 1.00 11.95 58 GLU D C 1
ATOM 4224 O O . GLU D 1 65 ? 33.519 15.690 20.053 1.00 11.72 58 GLU D O 1
ATOM 4230 N N . LEU D 1 66 ? 32.447 13.716 19.838 1.00 11.54 59 LEU D N 1
ATOM 4231 C CA . LEU D 1 66 ? 31.927 14.016 18.501 1.00 11.31 59 LEU D CA 1
ATOM 4232 C C . LEU D 1 66 ? 30.981 15.217 18.542 1.00 11.38 59 LEU D C 1
ATOM 4233 O O . LEU D 1 66 ? 31.104 16.141 17.731 1.00 11.05 59 LEU D O 1
ATOM 4238 N N . VAL D 1 67 ? 30.047 15.194 19.491 1.00 11.27 60 VAL D N 1
ATOM 4239 C CA . VAL D 1 67 ? 29.072 16.273 19.652 1.00 11.62 60 VAL D CA 1
ATOM 4240 C C . VAL D 1 67 ? 29.759 17.610 19.942 1.00 11.90 60 VAL D C 1
ATOM 4241 O O . VAL D 1 67 ? 29.390 18.630 19.362 1.00 11.64 60 VAL D O 1
ATOM 4245 N N . ASP D 1 68 ? 30.761 17.594 20.823 1.00 12.30 61 ASP D N 1
ATOM 4246 C CA . ASP D 1 68 ? 31.534 18.804 21.132 1.00 13.00 61 ASP D CA 1
ATOM 4247 C C . ASP D 1 68 ? 32.143 19.411 19.867 1.00 12.81 61 ASP D C 1
ATOM 4248 O O . ASP D 1 68 ? 32.054 20.625 19.646 1.00 12.56 61 ASP D O 1
ATOM 4253 N N . PHE D 1 69 ? 32.748 18.560 19.041 1.00 12.41 62 PHE D N 1
ATOM 4254 C CA . PHE D 1 69 ? 33.379 19.015 17.811 1.00 12.53 62 PHE D CA 1
ATOM 4255 C C . PHE D 1 69 ? 32.356 19.553 16.809 1.00 12.29 62 PHE D C 1
ATOM 4256 O O . PHE D 1 69 ? 32.583 20.590 16.186 1.00 12.40 62 PHE D O 1
ATOM 4264 N N . ALA D 1 70 ? 31.241 18.842 16.661 1.00 12.32 63 ALA D N 1
ATOM 4265 C CA . ALA D 1 70 ? 30.185 19.248 15.735 1.00 12.38 63 ALA D CA 1
ATOM 4266 C C . ALA D 1 70 ? 29.554 20.577 16.161 1.00 12.30 63 ALA D C 1
ATOM 4267 O O . ALA D 1 70 ? 29.261 21.423 15.317 1.00 12.34 63 ALA D O 1
ATOM 4269 N N . ARG D 1 71 ? 29.367 20.758 17.471 1.00 12.28 64 ARG D N 1
ATOM 4270 C CA . ARG D 1 71 ? 28.853 22.016 18.019 1.00 12.31 64 ARG D CA 1
ATOM 4271 C C . ARG D 1 71 ? 29.800 23.194 17.789 1.00 12.48 64 ARG D C 1
ATOM 4272 O O . ARG D 1 71 ? 29.358 24.282 17.416 1.00 12.22 64 ARG D O 1
ATOM 4280 N N . GLU D 1 72 ? 31.095 22.976 18.018 1.00 12.83 65 GLU D N 1
ATOM 4281 C CA . GLU D 1 72 ? 32.102 23.998 17.732 1.00 13.49 65 GLU D CA 1
ATOM 4282 C C . GLU D 1 72 ? 32.135 24.294 16.237 1.00 13.30 65 GLU D C 1
ATOM 4283 O O . GLU D 1 72 ? 32.242 25.453 15.824 1.00 13.28 65 GLU D O 1
ATOM 4289 N N . GLY D 1 73 ? 32.027 23.233 15.440 1.00 13.26 66 GLY D N 1
ATOM 4290 C CA . GLY D 1 73 ? 31.961 23.342 13.982 1.00 13.38 66 GLY D CA 1
ATOM 4291 C C . GLY D 1 73 ? 30.793 24.182 13.494 1.00 13.49 66 GLY D C 1
ATOM 4292 O O . GLY D 1 73 ? 30.962 25.031 12.613 1.00 13.49 66 GLY D O 1
ATOM 4293 N N A SER D 1 74 ? 29.614 23.939 14.067 0.30 13.53 67 SER D N 1
ATOM 4294 N N B SER D 1 74 ? 29.611 23.951 14.062 0.70 13.54 67 SER D N 1
ATOM 4295 C CA A SER D 1 74 ? 28.404 24.695 13.739 0.30 13.66 67 SER D CA 1
ATOM 4296 C CA B SER D 1 74 ? 28.419 24.712 13.686 0.70 13.83 67 SER D CA 1
ATOM 4297 C C A SER D 1 74 ? 28.592 26.181 14.026 0.30 13.90 67 SER D C 1
ATOM 4298 C C B SER D 1 74 ? 28.573 26.195 14.030 0.70 14.01 67 SER D C 1
ATOM 4299 O O A SER D 1 74 ? 28.219 27.027 13.214 0.30 13.89 67 SER D O 1
ATOM 4300 O O B SER D 1 74 ? 28.157 27.057 13.257 0.70 14.01 67 SER D O 1
ATOM 4305 N N . ASP D 1 75 ? 29.179 26.483 15.184 1.00 14.08 68 ASP D N 1
ATOM 4306 C CA . ASP D 1 75 ? 29.487 27.863 15.579 1.00 14.52 68 ASP D CA 1
ATOM 4307 C C . ASP D 1 75 ? 30.444 28.512 14.589 1.00 14.20 68 ASP D C 1
ATOM 4308 O O . ASP D 1 75 ? 30.224 29.644 14.165 1.00 14.30 68 ASP D O 1
ATOM 4313 N N . THR D 1 76 ? 31.496 27.779 14.228 1.00 13.92 69 THR D N 1
ATOM 4314 C CA . THR D 1 76 ? 32.504 28.256 13.285 1.00 13.80 69 THR D CA 1
ATOM 4315 C C . THR D 1 76 ? 31.871 28.653 11.951 1.00 13.63 69 THR D C 1
ATOM 4316 O O . THR D 1 76 ? 32.106 29.757 11.459 1.00 13.42 69 THR D O 1
ATOM 4320 N N . ILE D 1 77 ? 31.051 27.761 11.397 1.00 13.42 70 ILE D N 1
ATOM 4321 C CA . ILE D 1 77 ? 30.393 27.996 10.105 1.00 13.52 70 ILE D CA 1
ATOM 4322 C C . ILE D 1 77 ? 29.385 29.142 10.170 1.00 13.27 70 ILE D C 1
ATOM 4323 O O . ILE D 1 77 ? 29.402 30.028 9.318 1.00 12.86 70 ILE D O 1
ATOM 4328 N N . ALA D 1 78 ? 28.526 29.130 11.187 1.00 13.30 71 ALA D N 1
ATOM 4329 C CA . ALA D 1 78 ? 27.536 30.195 11.365 1.00 13.44 71 ALA D CA 1
ATOM 4330 C C . ALA D 1 78 ? 28.177 31.563 11.579 1.00 13.59 71 ALA D C 1
ATOM 4331 O O . ALA D 1 78 ? 27.704 32.556 11.025 1.00 13.56 71 ALA D O 1
ATOM 4333 N N . GLU D 1 79 ? 29.245 31.610 12.378 1.00 13.75 72 GLU D N 1
ATOM 4334 C CA . GLU D 1 79 ? 29.986 32.856 12.604 1.00 13.97 72 GLU D CA 1
ATOM 4335 C C . GLU D 1 79 ? 30.694 33.334 11.343 1.00 13.55 72 GLU D C 1
ATOM 4336 O O . GLU D 1 79 ? 30.778 34.539 11.095 1.00 13.42 72 GLU D O 1
ATOM 4342 N N . ARG D 1 80 ? 31.210 32.391 10.556 1.00 13.22 73 ARG D N 1
ATOM 4343 C CA . ARG D 1 80 ? 31.841 32.730 9.280 1.00 13.03 73 ARG D CA 1
ATOM 4344 C C . ARG D 1 80 ? 30.824 33.355 8.326 1.00 13.01 73 ARG D C 1
ATOM 4345 O O . ARG D 1 80 ? 31.132 34.327 7.635 1.00 13.05 73 ARG D O 1
ATOM 4353 N N . MET D 1 81 ? 29.616 32.796 8.302 1.00 13.15 74 MET D N 1
ATOM 4354 C CA . MET D 1 81 ? 28.512 33.370 7.528 1.00 13.04 74 MET D CA 1
ATOM 4355 C C . MET D 1 81 ? 28.253 34.821 7.936 1.00 13.20 74 MET D C 1
ATOM 4356 O O . MET D 1 81 ? 28.221 35.711 7.083 1.00 12.96 74 MET D O 1
ATOM 4361 N N . ARG D 1 82 ? 28.116 35.059 9.241 1.00 13.12 75 ARG D N 1
ATOM 4362 C CA . ARG D 1 82 ? 27.868 36.403 9.769 1.00 13.30 75 ARG D CA 1
ATOM 4363 C C . ARG D 1 82 ? 28.988 37.377 9.409 1.00 13.46 75 ARG D C 1
ATOM 4364 O O . ARG D 1 82 ? 28.727 38.532 9.066 1.00 13.65 75 ARG D O 1
ATOM 4372 N N . ALA D 1 83 ? 30.230 36.903 9.486 1.00 13.68 76 ALA D N 1
ATOM 4373 C CA . ALA D 1 83 ? 31.394 37.709 9.130 1.00 14.03 76 ALA D CA 1
ATOM 4374 C C . ALA D 1 83 ? 31.319 38.161 7.672 1.00 14.40 76 ALA D C 1
ATOM 4375 O O . ALA D 1 83 ? 31.707 39.283 7.347 1.00 14.28 76 ALA D O 1
ATOM 4377 N N . LEU D 1 84 ? 30.797 37.287 6.812 1.00 15.04 77 LEU D N 1
ATOM 4378 C CA . LEU D 1 84 ? 30.697 37.567 5.375 1.00 15.79 77 LEU D CA 1
ATOM 4379 C C . LEU D 1 84 ? 29.303 38.041 4.930 1.00 16.06 77 LEU D C 1
ATOM 4380 O O . LEU D 1 84 ? 28.937 37.917 3.753 1.00 15.75 77 LEU D O 1
ATOM 4385 N N . ASP D 1 85 ? 28.541 38.583 5.880 1.00 16.43 78 ASP D N 1
ATOM 4386 C CA . ASP D 1 85 ? 27.231 39.202 5.623 1.00 17.13 78 ASP D CA 1
ATOM 4387 C C . ASP D 1 85 ? 26.162 38.203 5.150 1.00 16.89 78 ASP D C 1
ATOM 4388 O O . ASP D 1 85 ? 25.204 38.578 4.466 1.00 17.04 78 ASP D O 1
ATOM 4393 N N . ALA D 1 86 ? 26.338 36.934 5.520 1.00 16.45 79 ALA D N 1
ATOM 4394 C CA . ALA D 1 86 ? 25.342 35.893 5.281 1.00 16.19 79 ALA D CA 1
ATOM 4395 C C . ALA D 1 86 ? 24.588 35.578 6.572 1.00 16.12 79 ALA D C 1
ATOM 4396 O O . ALA D 1 86 ? 25.077 35.861 7.668 1.00 15.85 79 ALA D O 1
ATOM 4398 N N . VAL D 1 87 ? 23.402 34.989 6.437 1.00 16.04 80 VAL D N 1
ATOM 4399 C CA . VAL D 1 87 ? 22.537 34.728 7.586 1.00 16.14 80 VAL D CA 1
ATOM 4400 C C . VAL D 1 87 ? 22.273 33.228 7.743 1.00 15.88 80 VAL D C 1
ATOM 4401 O O . VAL D 1 87 ? 21.632 32.617 6.883 1.00 16.06 80 VAL D O 1
ATOM 4405 N N . PRO D 1 88 ? 22.772 32.626 8.839 1.00 15.68 81 PRO D N 1
ATOM 4406 C CA . PRO D 1 88 ? 22.528 31.205 9.087 1.00 15.32 81 PRO D CA 1
ATOM 4407 C C . PRO D 1 88 ? 21.101 30.930 9.558 1.00 15.12 81 PRO D C 1
ATOM 4408 O O . PRO D 1 88 ? 20.430 31.825 10.078 1.00 15.12 81 PRO D O 1
ATOM 4412 N N . ASP D 1 89 ? 20.648 29.698 9.352 1.00 14.79 82 ASP D N 1
ATOM 4413 C CA . ASP D 1 89 ? 19.388 29.234 9.909 1.00 14.54 82 ASP D CA 1
ATOM 4414 C C . ASP D 1 89 ? 19.598 27.853 10.529 1.00 14.48 82 ASP D C 1
ATOM 4415 O O . ASP D 1 89 ? 19.624 26.838 9.829 1.00 14.33 82 ASP D O 1
ATOM 4420 N N . GLY D 1 90 ? 19.755 27.834 11.851 1.00 14.38 83 GLY D N 1
ATOM 4421 C CA . GLY D 1 90 ? 19.951 26.590 12.590 1.00 14.20 83 GLY D CA 1
ATOM 4422 C C . GLY D 1 90 ? 18.748 26.156 13.407 1.00 14.20 83 GLY D C 1
ATOM 4423 O O . GLY D 1 90 ? 18.889 25.403 14.374 1.00 14.11 83 GLY D O 1
ATOM 4424 N N . ARG D 1 91 ? 17.562 26.623 13.020 1.00 14.10 84 ARG D N 1
ATOM 4425 C CA . ARG D 1 91 ? 16.333 26.290 13.743 1.00 14.06 84 ARG D CA 1
ATOM 4426 C C . ARG D 1 91 ? 15.930 24.844 13.472 1.00 14.07 84 ARG D C 1
ATOM 4427 O O . ARG D 1 91 ? 16.241 24.305 12.411 1.00 13.97 84 ARG D O 1
ATOM 4435 N N . SER D 1 92 ? 15.245 24.228 14.437 1.00 13.96 85 SER D N 1
ATOM 4436 C CA . SER D 1 92 ? 14.882 22.805 14.365 1.00 14.08 85 SER D CA 1
ATOM 4437 C C . SER D 1 92 ? 14.127 22.427 13.088 1.00 14.29 85 SER D C 1
ATOM 4438 O O . SER D 1 92 ? 14.491 21.456 12.423 1.00 14.25 85 SER D O 1
ATOM 4441 N N . ASP D 1 93 ? 13.088 23.191 12.749 1.00 14.37 86 ASP D N 1
ATOM 4442 C CA . ASP D 1 93 ? 12.288 22.901 11.551 1.00 14.75 86 ASP D CA 1
ATOM 4443 C C . ASP D 1 93 ? 13.151 22.881 10.295 1.00 14.59 86 ASP D C 1
ATOM 4444 O O . ASP D 1 93 ? 13.027 21.979 9.468 1.00 14.55 86 ASP D O 1
ATOM 4449 N N . THR D 1 94 ? 14.028 23.874 10.171 1.00 14.45 87 THR D N 1
ATOM 4450 C CA . THR D 1 94 ? 14.918 23.997 9.020 1.00 14.52 87 THR D CA 1
ATOM 4451 C C . THR D 1 94 ? 15.931 22.854 8.953 1.00 14.41 87 THR D C 1
ATOM 4452 O O . THR D 1 94 ? 16.163 22.285 7.883 1.00 14.22 87 THR D O 1
ATOM 4456 N N . VAL D 1 95 ? 16.526 22.520 10.096 1.00 14.29 88 VAL D N 1
ATOM 4457 C CA . VAL D 1 95 ? 17.489 21.422 10.165 1.00 14.15 88 VAL D CA 1
ATOM 4458 C C . VAL D 1 95 ? 16.819 20.107 9.746 1.00 14.37 88 VAL D C 1
ATOM 4459 O O . VAL D 1 95 ? 17.330 19.402 8.878 1.00 14.48 88 VAL D O 1
ATOM 4463 N N . ALA D 1 96 ? 15.663 19.809 10.335 1.00 14.57 89 ALA D N 1
ATOM 4464 C CA . ALA D 1 96 ? 14.901 18.602 10.000 1.00 14.84 89 ALA D CA 1
ATOM 4465 C C . ALA D 1 96 ? 14.489 18.550 8.525 1.00 14.95 89 ALA D C 1
ATOM 4466 O O . ALA D 1 96 ? 14.564 17.494 7.893 1.00 14.89 89 ALA D O 1
ATOM 4468 N N . ALA D 1 97 ? 14.073 19.695 7.985 1.00 15.23 90 ALA D N 1
ATOM 4469 C CA . ALA D 1 97 ? 13.579 19.775 6.607 1.00 15.35 90 ALA D CA 1
ATOM 4470 C C . ALA D 1 97 ? 14.675 19.729 5.542 1.00 15.43 90 ALA D C 1
ATOM 4471 O O . ALA D 1 97 ? 14.419 19.315 4.408 1.00 15.40 90 ALA D O 1
ATOM 4473 N N . THR D 1 98 ? 15.888 20.157 5.893 1.00 15.25 91 THR D N 1
ATOM 4474 C CA . THR D 1 98 ? 16.939 20.330 4.884 1.00 15.25 91 THR D CA 1
ATOM 4475 C C . THR D 1 98 ? 18.208 19.491 5.078 1.00 15.14 91 THR D C 1
ATOM 4476 O O . THR D 1 98 ? 19.056 19.451 4.184 1.00 15.10 91 THR D O 1
ATOM 4480 N N . THR D 1 99 ? 18.344 18.824 6.224 1.00 14.97 92 THR D N 1
ATOM 4481 C CA . THR D 1 99 ? 19.515 17.959 6.451 1.00 14.94 92 THR D CA 1
ATOM 4482 C C . THR D 1 99 ? 19.583 16.802 5.450 1.00 15.02 92 THR D C 1
ATOM 4483 O O . THR D 1 99 ? 18.549 16.288 5.019 1.00 15.35 92 THR D O 1
ATOM 4487 N N . THR D 1 100 ? 20.801 16.416 5.071 1.00 15.11 93 THR D N 1
ATOM 4488 C CA . THR D 1 100 ? 20.998 15.288 4.151 1.00 15.17 93 THR D CA 1
ATOM 4489 C C . THR D 1 100 ? 21.235 13.982 4.906 1.00 15.21 93 THR D C 1
ATOM 4490 O O . THR D 1 100 ? 21.281 12.913 4.305 1.00 15.11 93 THR D O 1
ATOM 4494 N N . LEU D 1 101 ? 21.390 14.081 6.225 1.00 15.08 94 LEU D N 1
ATOM 4495 C CA . LEU D 1 101 ? 21.664 12.916 7.059 1.00 15.29 94 LEU D CA 1
ATOM 4496 C C . LEU D 1 101 ? 20.476 11.966 7.139 1.00 15.48 94 LEU D C 1
ATOM 4497 O O . LEU D 1 101 ? 19.340 12.415 7.304 1.00 15.25 94 LEU D O 1
ATOM 4502 N N . PRO D 1 102 ? 20.738 10.649 7.008 1.00 15.92 95 PRO D N 1
ATOM 4503 C CA . PRO D 1 102 ? 19.723 9.641 7.291 1.00 16.30 95 PRO D CA 1
ATOM 4504 C C . PRO D 1 102 ? 19.226 9.795 8.723 1.00 16.53 95 PRO D C 1
ATOM 4505 O O . PRO D 1 102 ? 20.028 10.043 9.632 1.00 16.37 95 PRO D O 1
ATOM 4509 N N . GLU D 1 103 ? 17.915 9.670 8.906 1.00 16.86 96 GLU D N 1
ATOM 4510 C CA . GLU D 1 103 ? 17.279 9.794 10.214 1.00 17.39 96 GLU D CA 1
ATOM 4511 C C . GLU D 1 103 ? 17.864 8.785 11.201 1.00 17.13 96 GLU D C 1
ATOM 4512 O O . GLU D 1 103 ? 18.103 7.628 10.845 1.00 17.20 96 GLU D O 1
ATOM 4518 N N . PHE D 1 104 ? 18.116 9.234 12.430 1.00 16.90 97 PHE D N 1
ATOM 4519 C CA . PHE D 1 104 ? 18.546 8.331 13.491 1.00 16.81 97 PHE D CA 1
ATOM 4520 C C . PHE D 1 104 ? 17.317 7.606 14.028 1.00 16.87 97 PHE D C 1
ATOM 4521 O O . PHE D 1 104 ? 16.275 8.232 14.228 1.00 16.77 97 PHE D O 1
ATOM 4529 N N . PRO D 1 105 ? 17.425 6.283 14.249 1.00 17.06 98 PRO D N 1
ATOM 4530 C CA . PRO D 1 105 ? 16.278 5.537 14.766 1.00 17.23 98 PRO D CA 1
ATOM 4531 C C . PRO D 1 105 ? 15.977 5.855 16.233 1.00 17.55 98 PRO D C 1
ATOM 4532 O O . PRO D 1 105 ? 16.865 6.291 16.975 1.00 17.68 98 PRO D O 1
ATOM 4536 N N . ALA D 1 106 ? 14.728 5.637 16.633 1.00 17.53 99 ALA D N 1
ATOM 4537 C CA . ALA D 1 106 ? 14.304 5.838 18.014 1.00 17.64 99 ALA D CA 1
ATOM 4538 C C . ALA D 1 106 ? 14.755 4.683 18.907 1.00 17.64 99 ALA D C 1
ATOM 4539 O O . ALA D 1 106 ? 15.285 3.683 18.419 1.00 17.38 99 ALA D O 1
ATOM 4541 N N . PHE D 1 107 ? 14.544 4.846 20.215 1.00 17.89 100 PHE D N 1
ATOM 4542 C CA . PHE D 1 107 ? 14.757 3.799 21.231 1.00 18.15 100 PHE D CA 1
ATOM 4543 C C . PHE D 1 107 ? 16.226 3.468 21.523 1.00 17.93 100 PHE D C 1
ATOM 4544 O O . PHE D 1 107 ? 17.138 4.037 20.919 1.00 17.75 100 PHE D O 1
ATOM 4552 N N . GLU D 1 108 ? 16.433 2.561 22.478 1.00 17.82 101 GLU D N 1
ATOM 4553 C CA . GLU D 1 108 ? 17.761 2.039 22.798 1.00 17.73 101 GLU D CA 1
ATOM 4554 C C . GLU D 1 108 ? 18.337 1.285 21.605 1.00 17.62 101 GLU D C 1
ATOM 4555 O O . GLU D 1 108 ? 17.620 0.552 20.915 1.00 17.45 101 GLU D O 1
ATOM 4561 N N . ARG D 1 109 ? 19.627 1.488 21.350 1.00 17.27 102 ARG D N 1
ATOM 4562 C CA . ARG D 1 109 ? 20.316 0.798 20.261 1.00 17.24 102 ARG D CA 1
ATOM 4563 C C . ARG D 1 109 ? 21.604 0.188 20.796 1.00 16.68 102 ARG D C 1
ATOM 4564 O O . ARG D 1 109 ? 22.242 0.759 21.682 1.00 16.53 102 ARG D O 1
ATOM 4572 N N . SER D 1 110 ? 21.981 -0.969 20.259 1.00 16.14 103 SER D N 1
ATOM 4573 C CA . SER D 1 110 ? 23.210 -1.645 20.667 1.00 15.69 103 SER D CA 1
ATOM 4574 C C . SER D 1 110 ? 24.439 -0.835 20.264 1.00 15.51 103 SER D C 1
ATOM 4575 O O . SER D 1 110 ? 24.379 -0.015 19.345 1.00 15.08 103 SER D O 1
ATOM 4578 N N . THR D 1 111 ? 25.548 -1.071 20.958 1.00 15.23 104 THR D N 1
ATOM 4579 C CA . THR D 1 111 ? 26.813 -0.412 20.639 1.00 15.16 104 THR D CA 1
ATOM 4580 C C . THR D 1 111 ? 27.239 -0.679 19.191 1.00 14.83 104 THR D C 1
ATOM 4581 O O . THR D 1 111 ? 27.642 0.245 18.484 1.00 14.40 104 THR D O 1
ATOM 4585 N N . ALA D 1 112 ? 27.121 -1.934 18.750 1.00 14.56 105 ALA D N 1
ATOM 4586 C CA . ALA D 1 112 ? 27.444 -2.307 17.365 1.00 14.06 105 ALA D CA 1
ATOM 4587 C C . ALA D 1 112 ? 26.627 -1.510 16.347 1.00 13.79 105 ALA D C 1
ATOM 4588 O O . ALA D 1 112 ? 27.181 -0.996 15.370 1.00 13.59 105 ALA D O 1
ATOM 4590 N N . ASP D 1 113 ? 25.318 -1.414 16.588 1.00 13.48 106 ASP D N 1
ATOM 4591 C CA A ASP D 1 113 ? 24.429 -0.662 15.706 0.50 13.59 106 ASP D CA 1
ATOM 4592 C CA B ASP D 1 113 ? 24.402 -0.660 15.734 0.50 13.60 106 ASP D CA 1
ATOM 4593 C C . ASP D 1 113 ? 24.770 0.825 15.700 1.00 13.52 106 ASP D C 1
ATOM 4594 O O . ASP D 1 113 ? 24.860 1.433 14.633 1.00 13.49 106 ASP D O 1
ATOM 4603 N N . VAL D 1 114 ? 24.979 1.401 16.884 1.00 13.28 107 VAL D N 1
ATOM 4604 C CA . VAL D 1 114 ? 25.321 2.824 17.011 1.00 13.05 107 VAL D CA 1
ATOM 4605 C C . VAL D 1 114 ? 26.624 3.167 16.280 1.00 12.83 107 VAL D C 1
ATOM 4606 O O . VAL D 1 114 ? 26.714 4.204 15.622 1.00 12.64 107 VAL D O 1
ATOM 4610 N N . VAL D 1 115 ? 27.616 2.286 16.381 1.00 12.96 108 VAL D N 1
ATOM 4611 C CA . VAL D 1 115 ? 28.876 2.459 15.655 1.00 13.02 108 VAL D CA 1
ATOM 4612 C C . VAL D 1 115 ? 28.621 2.609 14.144 1.00 13.33 108 VAL D C 1
ATOM 4613 O O . VAL D 1 115 ? 29.088 3.566 13.522 1.00 13.12 108 VAL D O 1
ATOM 4617 N N . ASP D 1 116 ? 27.862 1.679 13.570 1.00 13.66 109 ASP D N 1
ATOM 4618 C CA . ASP D 1 116 ? 27.567 1.712 12.132 1.00 14.10 109 ASP D CA 1
ATOM 4619 C C . ASP D 1 116 ? 26.710 2.919 11.746 1.00 14.02 109 ASP D C 1
ATOM 4620 O O . ASP D 1 116 ? 26.978 3.581 10.741 1.00 14.14 109 ASP D O 1
ATOM 4625 N N . LEU D 1 117 ? 25.687 3.196 12.553 1.00 13.73 110 LEU D N 1
ATOM 4626 C CA . LEU D 1 117 ? 24.774 4.312 12.308 1.00 13.71 110 LEU D CA 1
ATOM 4627 C C . LEU D 1 117 ? 25.492 5.656 12.316 1.00 13.60 110 LEU D C 1
ATOM 4628 O O . LEU D 1 117 ? 25.364 6.444 11.376 1.00 13.59 110 LEU D O 1
ATOM 4633 N N . ILE D 1 118 ? 26.247 5.906 13.382 1.00 13.47 111 ILE D N 1
ATOM 4634 C CA . ILE D 1 118 ? 26.963 7.170 13.546 1.00 13.45 111 ILE D CA 1
ATOM 4635 C C . ILE D 1 118 ? 28.086 7.352 12.521 1.00 13.45 111 ILE D C 1
ATOM 4636 O O . ILE D 1 118 ? 28.262 8.448 12.000 1.00 13.59 111 ILE D O 1
ATOM 4641 N N . THR D 1 119 ? 28.834 6.289 12.227 1.00 13.80 112 THR D N 1
ATOM 4642 C CA . THR D 1 119 ? 29.871 6.352 11.188 1.00 14.14 112 THR D CA 1
ATOM 4643 C C . THR D 1 119 ? 29.269 6.822 9.855 1.00 14.21 112 THR D C 1
ATOM 4644 O O . THR D 1 119 ? 29.832 7.687 9.182 1.00 13.97 112 THR D O 1
ATOM 4648 N N . THR D 1 120 ? 28.114 6.260 9.502 1.00 14.41 113 THR D N 1
ATOM 4649 C CA . THR D 1 120 ? 27.392 6.629 8.284 1.00 14.60 113 THR D CA 1
ATOM 4650 C C . THR D 1 120 ? 26.970 8.100 8.300 1.00 14.51 113 THR D C 1
ATOM 4651 O O . THR D 1 120 ? 27.088 8.798 7.293 1.00 14.44 113 THR D O 1
ATOM 4655 N N . ARG D 1 121 ? 26.508 8.572 9.453 1.00 14.60 114 ARG D N 1
ATOM 4656 C CA . ARG D 1 121 ? 26.055 9.954 9.576 1.00 14.56 114 ARG D CA 1
ATOM 4657 C C . ARG D 1 121 ? 27.201 10.966 9.594 1.00 14.30 114 ARG D C 1
ATOM 4658 O O . ARG D 1 121 ? 27.062 12.061 9.045 1.00 14.49 114 ARG D O 1
ATOM 4666 N N . ILE D 1 122 ? 28.327 10.598 10.207 1.00 13.97 115 ILE D N 1
ATOM 4667 C CA . ILE D 1 122 ? 29.548 11.409 10.117 1.00 13.59 115 ILE D CA 1
ATOM 4668 C C . ILE D 1 122 ? 29.986 11.507 8.654 1.00 13.57 115 ILE D C 1
ATOM 4669 O O . ILE D 1 122 ? 30.282 12.597 8.163 1.00 13.33 115 ILE D O 1
ATOM 4674 N N . ASN D 1 123 ? 30.008 10.369 7.963 1.00 13.58 116 ASN D N 1
ATOM 4675 C CA . ASN D 1 123 ? 30.428 10.329 6.560 1.00 13.73 116 ASN D CA 1
ATOM 4676 C C . ASN D 1 123 ? 29.544 11.184 5.654 1.00 13.56 116 ASN D C 1
ATOM 4677 O O . ASN D 1 123 ? 30.049 11.870 4.761 1.00 13.40 116 ASN D O 1
ATOM 4682 N N . ALA D 1 124 ? 28.236 11.152 5.908 1.00 13.45 117 ALA D N 1
ATOM 4683 C CA . ALA D 1 124 ? 27.278 12.003 5.200 1.00 13.32 117 ALA D CA 1
ATOM 4684 C C . ALA D 1 124 ? 27.586 13.483 5.406 1.00 13.26 117 ALA D C 1
ATOM 4685 O O . ALA D 1 124 ? 27.565 14.268 4.456 1.00 13.10 117 ALA D O 1
ATOM 4687 N N . THR D 1 125 ? 27.877 13.853 6.654 1.00 13.00 118 THR D N 1
ATOM 4688 C CA . THR D 1 125 ? 28.226 15.229 7.009 1.00 12.93 118 THR D CA 1
ATOM 4689 C C . THR D 1 125 ? 29.497 15.678 6.285 1.00 12.86 118 THR D C 1
ATOM 4690 O O . THR D 1 125 ? 29.539 16.776 5.722 1.00 12.71 118 THR D O 1
ATOM 4694 N N . VAL D 1 126 ? 30.519 14.821 6.301 1.00 12.79 119 VAL D N 1
ATOM 4695 C CA . VAL D 1 126 ? 31.783 15.088 5.610 1.00 12.95 119 VAL D CA 1
ATOM 4696 C C . VAL D 1 126 ? 31.579 15.188 4.094 1.00 13.21 119 VAL D C 1
ATOM 4697 O O . VAL D 1 126 ? 32.194 16.028 3.434 1.00 13.02 119 VAL D O 1
ATOM 4701 N N . ASP D 1 127 ? 30.711 14.333 3.555 1.00 13.74 120 ASP D N 1
ATOM 4702 C CA . ASP D 1 127 ? 30.398 14.350 2.124 1.00 14.20 120 ASP D CA 1
ATOM 4703 C C . ASP D 1 127 ? 29.863 15.717 1.705 1.00 14.19 120 ASP D C 1
ATOM 4704 O O . ASP D 1 127 ? 30.290 16.260 0.686 1.00 14.25 120 ASP D O 1
ATOM 4709 N N . THR D 1 128 ? 28.954 16.273 2.507 1.00 14.07 121 THR D N 1
ATOM 4710 C CA . THR D 1 128 ? 28.415 17.616 2.272 1.00 14.16 121 THR D CA 1
ATOM 4711 C C . THR D 1 128 ? 29.524 18.665 2.187 1.00 14.10 121 THR D C 1
ATOM 4712 O O . THR D 1 128 ? 29.533 19.488 1.269 1.00 14.27 121 THR D O 1
ATOM 4716 N N . ILE D 1 129 ? 30.462 18.621 3.134 1.00 13.98 122 ILE D N 1
ATOM 4717 C CA . ILE D 1 129 ? 31.590 19.553 3.148 1.00 14.04 122 ILE D CA 1
ATOM 4718 C C . ILE D 1 129 ? 32.500 19.340 1.933 1.00 14.16 122 ILE D C 1
ATOM 4719 O O . ILE D 1 129 ? 32.953 20.307 1.318 1.00 14.07 122 ILE D O 1
ATOM 4724 N N . ARG D 1 130 ? 32.752 18.078 1.585 1.00 14.49 123 ARG D N 1
ATOM 4725 C CA . ARG D 1 130 ? 33.576 17.757 0.416 1.00 14.95 123 ARG D CA 1
ATOM 4726 C C . ARG D 1 130 ? 32.902 18.173 -0.899 1.00 15.24 123 ARG D C 1
ATOM 4727 O O . ARG D 1 130 ? 33.581 18.613 -1.832 1.00 15.45 123 ARG D O 1
ATOM 4735 N N . ARG D 1 131 ? 31.576 18.045 -0.954 1.00 15.43 124 ARG D N 1
ATOM 4736 C CA . ARG D 1 131 ? 30.785 18.454 -2.123 1.00 15.77 124 ARG D CA 1
ATOM 4737 C C . ARG D 1 131 ? 30.819 19.966 -2.366 1.00 15.67 124 ARG D C 1
ATOM 4738 O O . ARG D 1 131 ? 30.861 20.405 -3.516 1.00 15.64 124 ARG D O 1
ATOM 4746 N N . VAL D 1 132 ? 30.791 20.757 -1.293 1.00 15.37 125 VAL D N 1
ATOM 4747 C CA . VAL D 1 132 ? 30.800 22.221 -1.425 1.00 15.34 125 VAL D CA 1
ATOM 4748 C C . VAL D 1 132 ? 32.210 22.818 -1.471 1.00 15.47 125 VAL D C 1
ATOM 4749 O O . VAL D 1 132 ? 32.374 23.994 -1.806 1.00 15.34 125 VAL D O 1
ATOM 4753 N N . HIS D 1 133 ? 33.218 22.004 -1.150 1.00 15.48 126 HIS D N 1
ATOM 4754 C CA . HIS D 1 133 ? 34.588 22.497 -0.944 1.00 15.83 126 HIS D CA 1
ATOM 4755 C C . HIS D 1 133 ? 35.135 23.379 -2.066 1.00 15.90 126 HIS D C 1
ATOM 4756 O O . HIS D 1 133 ? 35.573 24.502 -1.814 1.00 15.71 126 HIS D O 1
ATOM 4763 N N . ASP D 1 134 ? 35.127 22.859 -3.291 1.00 16.02 127 ASP D N 1
ATOM 4764 C CA . ASP D 1 134 ? 35.742 23.554 -4.424 1.00 16.27 127 ASP D CA 1
ATOM 4765 C C . ASP D 1 134 ? 35.092 24.910 -4.721 1.00 16.20 127 ASP D C 1
ATOM 4766 O O . ASP D 1 134 ? 35.795 25.885 -4.990 1.00 16.19 127 ASP D O 1
ATOM 4771 N N . ALA D 1 135 ? 33.762 24.969 -4.656 1.00 16.20 128 ALA D N 1
ATOM 4772 C CA . ALA D 1 135 ? 33.031 26.222 -4.859 1.00 16.24 128 ALA D CA 1
ATOM 4773 C C . ALA D 1 135 ? 33.380 27.254 -3.783 1.00 16.35 128 ALA D C 1
ATOM 4774 O O . ALA D 1 135 ? 33.566 28.436 -4.080 1.00 16.43 128 ALA D O 1
ATOM 4776 N N . VAL D 1 136 ? 33.470 26.792 -2.539 1.00 16.26 129 VAL D N 1
ATOM 4777 C CA . VAL D 1 136 ? 33.863 27.640 -1.411 1.00 16.25 129 VAL D CA 1
ATOM 4778 C C . VAL D 1 136 ? 35.303 28.139 -1.580 1.00 16.30 129 VAL D C 1
ATOM 4779 O O . VAL D 1 136 ? 35.568 29.332 -1.432 1.00 16.34 129 VAL D O 1
ATOM 4783 N N . ASP D 1 137 ? 36.214 27.226 -1.914 1.00 16.60 130 ASP D N 1
ATOM 4784 C CA . ASP D 1 137 ? 37.632 27.552 -2.124 1.00 16.98 130 ASP D CA 1
ATOM 4785 C C . ASP D 1 137 ? 37.836 28.571 -3.251 1.00 17.01 130 ASP D C 1
ATOM 4786 O O . ASP D 1 137 ? 38.674 29.466 -3.136 1.00 16.71 130 ASP D O 1
ATOM 4791 N N . ALA D 1 138 ? 37.060 28.431 -4.326 1.00 17.15 131 ALA D N 1
ATOM 4792 C CA . ALA D 1 138 ? 37.127 29.345 -5.473 1.00 17.20 131 ALA D CA 1
ATOM 4793 C C . ALA D 1 138 ? 36.755 30.785 -5.106 1.00 17.31 131 ALA D C 1
ATOM 4794 O O . ALA D 1 138 ? 37.358 31.737 -5.611 1.00 17.45 131 ALA D O 1
ATOM 4796 N N . GLU D 1 139 ? 35.764 30.945 -4.232 1.00 17.20 132 GLU D N 1
ATOM 4797 C CA . GLU D 1 139 ? 35.345 32.277 -3.809 1.00 17.22 132 GLU D CA 1
ATOM 4798 C C . GLU D 1 139 ? 36.169 32.805 -2.634 1.00 16.87 132 GLU D C 1
ATOM 4799 O O . GLU D 1 139 ? 36.518 33.983 -2.604 1.00 16.63 132 GLU D O 1
ATOM 4805 N N . ASP D 1 140 ? 36.474 31.937 -1.672 1.00 16.66 133 ASP D N 1
ATOM 4806 C CA . ASP D 1 140 ? 37.145 32.373 -0.443 1.00 16.48 133 ASP D CA 1
ATOM 4807 C C . ASP D 1 140 ? 37.984 31.265 0.198 1.00 16.26 133 ASP D C 1
ATOM 4808 O O . ASP D 1 140 ? 37.469 30.478 1.000 1.00 16.25 133 ASP D O 1
ATOM 4813 N N . PRO D 1 141 ? 39.284 31.200 -0.156 1.00 15.98 134 PRO D N 1
ATOM 4814 C CA . PRO D 1 141 ? 40.204 30.200 0.390 1.00 15.78 134 PRO D CA 1
A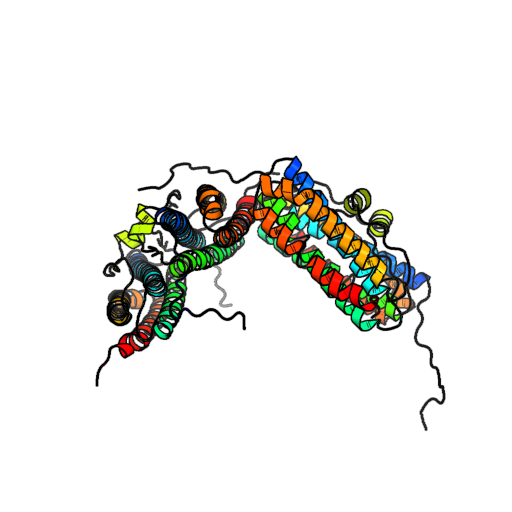TOM 4815 C C . PRO D 1 141 ? 40.301 30.203 1.922 1.00 15.37 134 PRO D C 1
ATOM 4816 O O . PRO D 1 141 ? 40.574 29.162 2.512 1.00 15.23 134 PRO D O 1
ATOM 4820 N N . SER D 1 142 ? 40.076 31.356 2.550 1.00 15.04 135 SER D N 1
ATOM 4821 C CA . SER D 1 142 ? 40.088 31.448 4.016 1.00 14.94 135 SER D CA 1
ATOM 4822 C C . SER D 1 142 ? 38.998 30.584 4.658 1.00 14.76 135 SER D C 1
ATOM 4823 O O . SER D 1 142 ? 39.223 29.967 5.701 1.00 14.78 135 SER D O 1
ATOM 4826 N N . THR D 1 143 ? 37.825 30.536 4.030 1.00 14.52 136 THR D N 1
ATOM 4827 C CA . THR D 1 143 ? 36.740 29.678 4.502 1.00 14.28 136 THR D CA 1
ATOM 4828 C C . THR D 1 143 ? 37.037 28.200 4.218 1.00 14.28 136 THR D C 1
ATOM 4829 O O . THR D 1 143 ? 36.708 27.329 5.026 1.00 13.99 136 THR D O 1
ATOM 4833 N N . ALA D 1 144 ? 37.669 27.921 3.078 1.00 14.21 137 ALA D N 1
ATOM 4834 C CA . ALA D 1 144 ? 38.095 26.555 2.757 1.00 14.16 137 ALA D CA 1
ATOM 4835 C C . ALA D 1 144 ? 39.001 25.996 3.855 1.00 14.03 137 ALA D C 1
ATOM 4836 O O . ALA D 1 144 ? 38.943 24.807 4.172 1.00 13.71 137 ALA D O 1
ATOM 4838 N N . ASN D 1 145 ? 39.820 26.866 4.444 1.00 14.11 138 ASN D N 1
ATOM 4839 C CA . ASN D 1 145 ? 40.669 26.497 5.576 1.00 14.36 138 ASN D CA 1
ATOM 4840 C C . ASN D 1 145 ? 39.844 25.951 6.742 1.00 13.95 138 ASN D C 1
ATOM 4841 O O . ASN D 1 145 ? 40.208 24.939 7.345 1.00 13.94 138 ASN D O 1
ATOM 4846 N N . LEU D 1 146 ? 38.732 26.621 7.042 1.00 13.46 139 LEU D N 1
ATOM 4847 C CA . LEU D 1 146 ? 37.813 26.178 8.095 1.00 13.14 139 LEU D CA 1
ATOM 4848 C C . LEU D 1 146 ? 37.192 24.829 7.750 1.00 12.87 139 LEU D C 1
ATOM 4849 O O . LEU D 1 146 ? 37.039 23.971 8.620 1.00 12.49 139 LEU D O 1
ATOM 4854 N N . LEU D 1 147 ? 36.851 24.646 6.474 1.00 12.62 140 LEU D N 1
ATOM 4855 C CA . LEU D 1 147 ? 36.330 23.372 5.983 1.00 12.54 140 LEU D CA 1
ATOM 4856 C C . LEU D 1 147 ? 37.343 22.240 6.142 1.00 12.44 140 LEU D C 1
ATOM 4857 O O . LEU D 1 147 ? 36.962 21.110 6.456 1.00 12.41 140 LEU D O 1
ATOM 4862 N N . HIS D 1 148 ? 38.625 22.544 5.931 1.00 12.54 141 HIS D N 1
ATOM 4863 C CA . HIS D 1 148 ? 39.689 21.555 6.104 1.00 12.67 141 HIS D CA 1
ATOM 4864 C C . HIS D 1 148 ? 39.783 21.074 7.548 1.00 12.75 141 HIS D C 1
ATOM 4865 O O . HIS D 1 148 ? 39.982 19.887 7.788 1.00 12.62 141 HIS D O 1
ATOM 4872 N N . GLY D 1 149 ? 39.633 22.000 8.497 1.00 12.83 142 GLY D N 1
ATOM 4873 C CA . GLY D 1 149 ? 39.587 21.661 9.925 1.00 12.63 142 GLY D CA 1
ATOM 4874 C C . GLY D 1 149 ? 38.438 20.719 10.247 1.00 12.57 142 GLY D C 1
ATOM 4875 O O . GLY D 1 149 ? 38.614 19.738 10.981 1.00 12.53 142 GLY D O 1
ATOM 4876 N N . LEU D 1 150 ? 37.267 21.011 9.681 1.00 12.36 143 LEU D N 1
ATOM 4877 C CA . LEU D 1 150 ? 36.065 20.204 9.895 1.00 12.31 143 LEU D CA 1
ATOM 4878 C C . LEU D 1 150 ? 36.180 18.809 9.295 1.00 12.28 143 LEU D C 1
ATOM 4879 O O . LEU D 1 150 ? 35.837 17.824 9.947 1.00 12.04 143 LEU D O 1
ATOM 4884 N N . ILE D 1 151 ? 36.652 18.729 8.052 1.00 12.12 144 ILE D N 1
ATOM 4885 C CA . ILE D 1 151 ? 36.870 17.442 7.397 1.00 12.08 144 ILE D CA 1
ATOM 4886 C C . ILE D 1 151 ? 37.853 16.588 8.206 1.00 12.14 144 ILE D C 1
ATOM 4887 O O . ILE D 1 151 ? 37.549 15.436 8.532 1.00 11.82 144 ILE D O 1
ATOM 4892 N N . ASP D 1 152 ? 39.007 17.170 8.536 1.00 12.28 145 ASP D N 1
ATOM 4893 C CA A ASP D 1 152 ? 40.029 16.487 9.331 0.50 12.35 145 ASP D CA 1
ATOM 4894 C CA B ASP D 1 152 ? 40.031 16.493 9.331 0.50 12.43 145 ASP D CA 1
ATOM 4895 C C . ASP D 1 152 ? 39.456 15.983 10.652 1.00 12.34 145 ASP D C 1
ATOM 4896 O O . ASP D 1 152 ? 39.598 14.805 10.984 1.00 12.37 145 ASP D O 1
ATOM 4905 N N . GLY D 1 153 ? 38.799 16.879 11.389 1.00 12.31 146 GLY D N 1
ATOM 4906 C CA . GLY D 1 153 ? 38.232 16.554 12.697 1.00 12.55 146 GLY D CA 1
ATOM 4907 C C . GLY D 1 153 ? 37.152 15.488 12.661 1.00 12.56 146 GLY D C 1
ATOM 4908 O O . GLY D 1 153 ? 37.165 14.563 13.472 1.00 12.50 146 GLY D O 1
ATOM 4909 N N . LEU D 1 154 ? 36.220 15.613 11.718 1.00 12.76 147 LEU D N 1
ATOM 4910 C CA . LEU D 1 154 ? 35.125 14.648 11.599 1.00 12.97 147 LEU D CA 1
ATOM 4911 C C . LEU D 1 154 ? 35.587 13.281 11.105 1.00 13.05 147 LEU D C 1
ATOM 4912 O O . LEU D 1 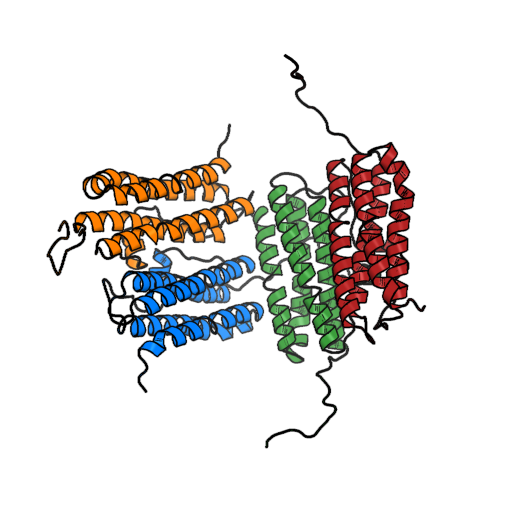154 ? 35.086 12.260 11.565 1.00 13.12 147 LEU D O 1
ATOM 4917 N N . GLU D 1 155 ? 36.534 13.261 10.168 1.00 13.27 148 GLU D N 1
ATOM 4918 C CA . GLU D 1 155 ? 37.064 11.992 9.666 1.00 13.30 148 GLU D CA 1
ATOM 4919 C C . GLU D 1 155 ? 37.879 11.256 10.730 1.00 13.15 148 GLU D C 1
ATOM 4920 O O . GLU D 1 155 ? 37.923 10.023 10.738 1.00 12.99 148 GLU D O 1
ATOM 4926 N N . LYS D 1 156 ? 38.497 12.013 11.637 1.00 12.87 149 LYS D N 1
ATOM 4927 C CA . LYS D 1 156 ? 39.144 11.426 12.811 1.00 12.89 149 LYS D CA 1
ATOM 4928 C C . LYS D 1 156 ? 38.097 10.762 13.705 1.00 12.57 149 LYS D C 1
ATOM 4929 O O . LYS D 1 156 ? 38.289 9.630 14.156 1.00 12.57 149 LYS D O 1
ATOM 4935 N N . GLN D 1 157 ? 36.998 11.474 13.956 1.00 12.41 150 GLN D N 1
ATOM 4936 C CA . GLN D 1 157 ? 35.885 10.937 14.746 1.00 12.21 150 GLN D CA 1
ATOM 4937 C C . GLN D 1 157 ? 35.337 9.647 14.142 1.00 12.21 150 GLN D C 1
ATOM 4938 O O . GLN D 1 157 ? 35.076 8.689 14.868 1.00 11.96 150 GLN D O 1
ATOM 4944 N N . ALA D 1 158 ? 35.176 9.624 12.816 1.00 12.18 151 ALA D N 1
ATOM 4945 C CA . ALA D 1 158 ? 34.702 8.423 12.123 1.00 12.17 151 ALA D CA 1
ATOM 4946 C C . ALA D 1 158 ? 35.635 7.237 12.349 1.00 12.18 151 ALA D C 1
ATOM 4947 O O . ALA D 1 158 ? 35.174 6.130 12.618 1.00 12.20 151 ALA D O 1
ATOM 4949 N N . TRP D 1 159 ? 36.943 7.474 12.253 1.00 12.33 152 TRP D N 1
ATOM 4950 C CA . TRP D 1 159 ? 37.931 6.424 12.505 1.00 12.61 152 TRP D CA 1
ATOM 4951 C C . TRP D 1 159 ? 37.849 5.900 13.939 1.00 12.76 152 TRP D C 1
ATOM 4952 O O . TRP D 1 159 ? 37.805 4.688 14.156 1.00 12.95 152 TRP D O 1
ATOM 4963 N N . LEU D 1 160 ? 37.812 6.814 14.907 1.00 12.83 153 LEU D N 1
ATOM 4964 C CA . LEU D 1 160 ? 37.773 6.435 16.324 1.00 13.01 153 LEU D CA 1
ATOM 4965 C C . LEU D 1 160 ? 36.522 5.644 16.698 1.00 13.39 153 LEU D C 1
ATOM 4966 O O . LEU D 1 160 ? 36.571 4.790 17.585 1.00 13.52 153 LEU D O 1
ATOM 4971 N N . ILE D 1 161 ? 35.412 5.931 16.021 1.00 13.29 154 ILE D N 1
ATOM 4972 C CA . ILE D 1 161 ? 34.148 5.236 16.269 1.00 13.42 154 ILE D CA 1
ATOM 4973 C C . ILE D 1 161 ? 34.057 3.910 15.509 1.00 13.51 154 ILE D C 1
ATOM 4974 O O . ILE D 1 161 ? 33.821 2.865 16.124 1.00 13.38 154 ILE D O 1
ATOM 4979 N N . ARG D 1 162 ? 34.263 3.952 14.190 1.00 13.72 155 ARG D N 1
ATOM 4980 C CA . ARG D 1 162 ? 34.101 2.765 13.329 1.00 14.08 155 ARG D CA 1
ATOM 4981 C C . ARG D 1 162 ? 35.034 1.607 13.686 1.00 14.18 155 ARG D C 1
ATOM 4982 O O . ARG D 1 162 ? 34.678 0.442 13.495 1.00 14.24 155 ARG D O 1
ATOM 4990 N N . SER D 1 163 ? 36.215 1.934 14.210 1.00 14.40 156 SER D N 1
ATOM 4991 C CA . SER D 1 163 ? 37.227 0.933 14.543 1.00 14.67 156 SER D CA 1
ATOM 4992 C C . SER D 1 163 ? 36.728 -0.137 15.517 1.00 15.07 156 SER D C 1
ATOM 4993 O O . SER D 1 163 ? 37.226 -1.259 15.504 1.00 15.11 156 SER D O 1
ATOM 4996 N N . GLU D 1 164 ? 35.741 0.215 16.340 1.00 15.72 157 GLU D N 1
ATOM 4997 C CA . GLU D 1 164 ? 35.106 -0.730 17.267 1.00 16.40 157 GLU D CA 1
ATOM 4998 C C . GLU D 1 164 ? 34.539 -1.974 16.565 1.00 16.72 157 GLU D C 1
ATOM 4999 O O . GLU D 1 164 ? 34.642 -3.087 17.091 1.00 16.64 157 GLU D O 1
ATOM 5005 N N . ASN D 1 165 ? 33.956 -1.777 15.383 1.00 17.26 158 ASN D N 1
ATOM 5006 C CA . ASN D 1 165 ? 33.277 -2.855 14.652 1.00 18.22 158 ASN D CA 1
ATOM 5007 C C . ASN D 1 165 ? 34.140 -3.586 13.626 1.00 19.11 158 ASN D C 1
ATOM 5008 O O . ASN D 1 165 ? 33.671 -4.505 12.956 1.00 19.04 158 ASN D O 1
ATOM 5013 N N . ARG D 1 166 ? 35.396 -3.169 13.505 1.00 20.42 159 ARG D N 1
ATOM 5014 C CA . ARG D 1 166 ? 36.324 -3.778 12.559 1.00 21.86 159 ARG D CA 1
ATOM 5015 C C . ARG D 1 166 ? 36.744 -5.171 13.020 1.00 22.64 159 ARG D C 1
ATOM 5016 O O . ARG D 1 166 ? 36.954 -5.404 14.210 1.00 22.76 159 ARG D O 1
ATOM 5024 N N . LYS D 1 167 ? 36.850 -6.098 12.075 1.00 23.63 160 LYS D N 1
ATOM 5025 C CA . LYS D 1 167 ? 37.300 -7.453 12.385 1.00 24.67 160 LYS D CA 1
ATOM 5026 C C . LYS D 1 167 ? 38.431 -7.858 11.446 1.00 25.04 160 LYS D C 1
ATOM 5027 O O . LYS D 1 167 ? 38.263 -7.855 10.223 1.00 25.22 160 LYS D O 1
ATOM 5033 N N . VAL D 1 168 ? 39.589 -8.168 12.025 1.00 25.52 161 VAL D N 1
ATOM 5034 C CA . VAL D 1 168 ? 40.779 -8.553 11.255 1.00 25.98 161 VAL D CA 1
ATOM 5035 C C . VAL D 1 168 ? 41.450 -9.806 11.824 1.00 26.26 161 VAL D C 1
ATOM 5036 O O . VAL D 1 168 ? 42.271 -10.441 11.159 1.00 26.49 161 VAL D O 1
#

Solvent-accessible surface area: 28609 Å² total

Radius of gyration: 29.45 Å; Cα contacts (8 Å, |Δi|>4): 947; chains: 4; bounding box: 77×76×81 Å